Protein AF-0000000072080600 (afdb_homodimer)

Structure (mmCIF, N/CA/C/O backbone):
data_AF-0000000072080600-model_v1
#
loop_
_entity.id
_entity.type
_entity.pdbx_description
1 polymer 'Uncharacterized protein'
#
loop_
_atom_site.group_PDB
_atom_site.id
_atom_site.type_symbol
_atom_site.label_atom_id
_atom_site.label_alt_id
_atom_site.label_comp_id
_atom_site.label_asym_id
_atom_site.label_entity_id
_atom_site.label_seq_id
_atom_site.pdbx_PDB_ins_code
_atom_site.Cartn_x
_atom_site.Cartn_y
_atom_site.Cartn_z
_atom_site.occupancy
_atom_site.B_iso_or_equiv
_atom_site.auth_seq_id
_atom_site.auth_comp_id
_atom_site.auth_asym_id
_atom_site.auth_atom_id
_atom_site.pdbx_PDB_model_num
ATOM 1 N N . MET A 1 1 ? -31.125 -77.312 43.875 1 22.03 1 MET A N 1
ATOM 2 C CA . MET A 1 1 ? -31.906 -76.375 44.656 1 22.03 1 MET A CA 1
ATOM 3 C C . MET A 1 1 ? -32.344 -75.188 43.781 1 22.03 1 MET A C 1
ATOM 5 O O . MET A 1 1 ? -31.531 -74.562 43.156 1 22.03 1 MET A O 1
ATOM 9 N N . ILE A 1 2 ? -33.656 -75.188 43.219 1 24.44 2 ILE A N 1
ATOM 10 C CA . ILE A 1 2 ? -34.531 -74.688 42.125 1 24.44 2 ILE A CA 1
ATOM 11 C C . ILE A 1 2 ? -34.906 -73.25 42.406 1 24.44 2 ILE A C 1
ATOM 13 O O . ILE A 1 2 ? -35.719 -72.938 43.312 1 24.44 2 ILE A O 1
ATOM 17 N N . ALA A 1 3 ? -33.906 -72.25 42.406 1 22.61 3 ALA A N 1
ATOM 18 C CA . ALA A 1 3 ? -34 -70.938 42.938 1 22.61 3 ALA A CA 1
ATOM 19 C C . ALA A 1 3 ? -35.062 -70.125 42.156 1 22.61 3 ALA A C 1
ATOM 21 O O . ALA A 1 3 ? -35.062 -70.125 40.938 1 22.61 3 ALA A O 1
ATOM 22 N N . TYR A 1 4 ? -36.312 -69.875 42.656 1 21.86 4 TYR A N 1
ATOM 23 C CA . TYR A 1 4 ? -37.625 -69.312 42.281 1 21.86 4 TYR A CA 1
ATOM 24 C C . TYR A 1 4 ? -37.531 -67.812 42 1 21.86 4 TYR A C 1
ATOM 26 O O . TYR A 1 4 ? -37.375 -67 42.906 1 21.86 4 TYR A O 1
ATOM 34 N N . ASP A 1 5 ? -36.781 -67.312 40.906 1 24.25 5 ASP A N 1
ATOM 35 C CA . ASP A 1 5 ? -36.438 -65.938 40.594 1 24.25 5 ASP A CA 1
ATOM 36 C C . ASP A 1 5 ? -37.656 -65.125 40.344 1 24.25 5 ASP A C 1
ATOM 38 O O . ASP A 1 5 ? -38.531 -65.438 39.531 1 24.25 5 ASP A O 1
ATOM 42 N N . ASP A 1 6 ? -38.125 -64.25 41.312 1 23.12 6 ASP A N 1
ATOM 43 C CA . ASP A 1 6 ? -39.312 -63.438 41.625 1 23.12 6 ASP A CA 1
ATOM 44 C C . ASP A 1 6 ? -39.5 -62.375 40.562 1 23.12 6 ASP A C 1
ATOM 46 O O . ASP A 1 6 ? -38.625 -61.531 40.312 1 23.12 6 ASP A O 1
ATOM 50 N N . VAL A 1 7 ? -40.375 -62.438 39.438 1 25.16 7 VAL A N 1
ATOM 51 C CA . VAL A 1 7 ? -40.812 -61.844 38.188 1 25.16 7 VAL A CA 1
ATOM 52 C C . VAL A 1 7 ? -41.562 -60.531 38.469 1 25.16 7 VAL A C 1
ATOM 54 O O . VAL A 1 7 ? -42.156 -59.969 37.531 1 25.16 7 VAL A O 1
ATOM 57 N N . SER A 1 8 ? -41.719 -59.969 39.75 1 21.33 8 SER A N 1
ATOM 58 C CA . SER A 1 8 ? -42.969 -59.312 40.031 1 21.33 8 SER A CA 1
ATOM 59 C C . SER A 1 8 ? -43.031 -57.938 39.375 1 21.33 8 SER A C 1
ATOM 61 O O . SER A 1 8 ? -44.125 -57.469 39 1 21.33 8 SER A O 1
ATOM 63 N N . GLY A 1 9 ? -42.094 -56.906 39.344 1 22.3 9 GLY A N 1
ATOM 64 C CA . GLY A 1 9 ? -42.375 -55.562 39.781 1 22.3 9 GLY A CA 1
ATOM 65 C C . GLY A 1 9 ? -42.812 -54.656 38.656 1 22.3 9 GLY A C 1
ATOM 66 O O . GLY A 1 9 ? -42.781 -53.438 38.781 1 22.3 9 GLY A O 1
ATOM 67 N N . HIS A 1 10 ? -43.25 -55 37.344 1 21.41 10 HIS A N 1
ATOM 68 C CA . HIS A 1 10 ? -43.062 -54.156 36.156 1 21.41 10 HIS A CA 1
ATOM 69 C C . HIS A 1 10 ? -44.188 -53.125 36.031 1 21.41 10 HIS A C 1
ATOM 71 O O . HIS A 1 10 ? -44.188 -52.312 35.094 1 21.41 10 HIS A O 1
ATOM 77 N N . ASN A 1 11 ? -45.406 -53.25 36.625 1 20.16 11 ASN A N 1
ATOM 78 C CA . ASN A 1 11 ? -46.594 -52.844 35.875 1 20.16 11 ASN A CA 1
ATOM 79 C C . ASN A 1 11 ? -46.812 -51.312 36 1 20.16 11 ASN A C 1
ATOM 81 O O . ASN A 1 11 ? -47.719 -50.781 35.344 1 20.16 11 ASN A O 1
ATOM 85 N N . LYS A 1 12 ? -46.469 -50.594 37.125 1 21.59 12 LYS A N 1
ATOM 86 C CA . LYS A 1 12 ? -47.312 -49.5 37.562 1 21.59 12 LYS A CA 1
ATOM 87 C C . LYS A 1 12 ? -47.188 -48.281 36.656 1 21.59 12 LYS A C 1
ATOM 89 O O . LYS A 1 12 ? -47.781 -47.219 36.906 1 21.59 12 LYS A O 1
ATOM 94 N N . ALA A 1 13 ? -46.219 -48.031 35.812 1 21.09 13 ALA A N 1
ATOM 95 C CA . ALA A 1 13 ? -45.75 -46.688 35.562 1 21.09 13 ALA A CA 1
ATOM 96 C C . ALA A 1 13 ? -46.656 -45.969 34.562 1 21.09 13 ALA A C 1
ATOM 98 O O . ALA A 1 13 ? -46.312 -44.875 34.062 1 21.09 13 ALA A O 1
ATOM 99 N N . ARG A 1 14 ? -47.844 -46.438 34.094 1 20.92 14 ARG A N 1
ATOM 100 C CA . ARG A 1 14 ? -48.406 -46 32.844 1 20.92 14 ARG A CA 1
ATOM 101 C C . ARG A 1 14 ? -49.125 -44.656 33 1 20.92 14 ARG A C 1
ATOM 103 O O . ARG A 1 14 ? -49.469 -44 32.031 1 20.92 14 ARG A O 1
ATOM 110 N N . GLN A 1 15 ? -49.75 -44.344 34.188 1 20.09 15 GLN A N 1
ATOM 111 C CA . GLN A 1 15 ? -51 -43.625 34.188 1 20.09 15 GLN A CA 1
ATOM 112 C C . GLN A 1 15 ? -50.812 -42.156 33.844 1 20.09 15 GLN A C 1
ATOM 114 O O . GLN A 1 15 ? -51.75 -41.469 33.438 1 20.09 15 GLN A O 1
ATOM 119 N N . CYS A 1 16 ? -49.844 -41.406 34.375 1 21.91 16 CYS A N 1
ATOM 120 C CA . CYS A 1 16 ? -50 -40.031 34.781 1 21.91 16 CYS A CA 1
ATOM 121 C C . CYS A 1 16 ? -49.969 -39.094 33.562 1 21.91 16 CYS A C 1
ATOM 123 O O . CYS A 1 16 ? -49.5 -37.969 33.656 1 21.91 16 CYS A O 1
ATOM 125 N N . LYS A 1 17 ? -50.188 -39.531 32.281 1 23.02 17 LYS A N 1
ATOM 126 C CA . LYS A 1 17 ? -49.812 -38.719 31.141 1 23.02 17 LYS A CA 1
ATOM 127 C C . LYS A 1 17 ? -50.844 -37.625 30.875 1 23.02 17 LYS A C 1
ATOM 129 O O . LYS A 1 17 ? -50.562 -36.688 30.141 1 23.02 17 LYS A O 1
ATOM 134 N N . ILE A 1 18 ? -52.125 -37.719 31.234 1 22.58 18 ILE A N 1
ATOM 135 C CA . ILE A 1 18 ? -53.125 -37.219 30.328 1 22.58 18 ILE A CA 1
ATOM 136 C C . ILE A 1 18 ? -53.344 -35.719 30.578 1 22.58 18 ILE A C 1
ATOM 138 O O . ILE A 1 18 ? -53.625 -34.969 29.641 1 22.58 18 ILE A O 1
ATOM 142 N N . ARG A 1 19 ? -53.438 -35.281 31.859 1 22.22 19 ARG A N 1
ATOM 143 C CA . ARG A 1 19 ? -54.344 -34.156 32.125 1 22.22 19 ARG A CA 1
ATOM 144 C C . ARG A 1 19 ? -53.75 -32.844 31.578 1 22.22 19 ARG A C 1
ATOM 146 O O . ARG A 1 19 ? -54.406 -31.812 31.656 1 22.22 19 ARG A O 1
ATOM 153 N N . GLN A 1 20 ? -52.469 -32.688 31.516 1 22.11 20 GLN A N 1
ATOM 154 C CA . GLN A 1 20 ? -52 -31.328 31.656 1 22.11 20 GLN A CA 1
ATOM 155 C C . GLN A 1 20 ? -52.25 -30.516 30.375 1 22.11 20 GLN A C 1
ATOM 157 O O . GLN A 1 20 ? -51.688 -29.438 30.188 1 22.11 20 GLN A O 1
ATOM 162 N N . ASP A 1 21 ? -53.156 -30.938 29.453 1 22.91 21 ASP A N 1
ATOM 163 C CA . ASP A 1 21 ? -53.188 -30.375 28.109 1 22.91 21 ASP A CA 1
ATOM 164 C C . ASP A 1 21 ? -53.812 -28.984 28.109 1 22.91 21 ASP A C 1
ATOM 166 O O . ASP A 1 21 ? -53.562 -28.156 27.234 1 22.91 21 ASP A O 1
ATOM 170 N N . GLU A 1 22 ? -54.969 -28.812 28.828 1 23.73 22 GLU A N 1
ATOM 171 C CA . GLU A 1 22 ? -56 -27.875 28.344 1 23.73 22 GLU A CA 1
ATOM 172 C C . GLU A 1 22 ? -55.562 -26.438 28.547 1 23.73 22 GLU A C 1
ATOM 174 O O . GLU A 1 22 ? -56.031 -25.531 27.875 1 23.73 22 GLU A O 1
ATOM 179 N N . ALA A 1 23 ? -55.156 -26.188 29.797 1 24.53 23 ALA A N 1
ATOM 180 C CA . ALA A 1 23 ? -55.188 -24.781 30.234 1 24.53 23 ALA A CA 1
ATOM 181 C C . ALA A 1 23 ? -54.312 -23.922 29.328 1 24.53 23 ALA A C 1
ATOM 183 O O . ALA A 1 23 ? -54.094 -22.75 29.641 1 24.53 23 ALA A O 1
ATOM 184 N N . LYS A 1 24 ? -53.688 -24.516 28.359 1 24.75 24 LYS A N 1
ATOM 185 C CA . LYS A 1 24 ? -52.656 -23.703 27.719 1 24.75 24 LYS A CA 1
ATOM 186 C C . LYS A 1 24 ? -53.25 -22.641 26.828 1 24.75 24 LYS A C 1
ATOM 188 O O . LYS A 1 24 ? -52.531 -21.891 26.156 1 24.75 24 LYS A O 1
ATOM 193 N N . GLN A 1 25 ? -54.594 -22.734 26.641 1 23.45 25 GLN A N 1
ATOM 194 C CA . GLN A 1 25 ? -55.062 -22.016 25.469 1 23.45 25 GLN A CA 1
ATOM 195 C C . GLN A 1 25 ? -55.094 -20.516 25.734 1 23.45 25 GLN A C 1
ATOM 197 O O . GLN A 1 25 ? -54.969 -19.703 24.797 1 23.45 25 GLN A O 1
ATOM 202 N N . SER A 1 26 ? -55.688 -20.203 26.891 1 23.47 26 SER A N 1
ATOM 203 C CA . SER A 1 26 ? -56.312 -18.891 26.969 1 23.47 26 SER A CA 1
ATOM 204 C C . SER A 1 26 ? -55.281 -17.766 26.812 1 23.47 26 SER A C 1
ATOM 206 O O . SER A 1 26 ? -55.594 -16.688 26.312 1 23.47 26 SER A O 1
ATOM 208 N N . ARG A 1 27 ? -54.281 -17.859 27.688 1 24.94 27 ARG A N 1
ATOM 209 C CA . ARG A 1 27 ? -53.625 -16.594 27.984 1 24.94 27 ARG A CA 1
ATOM 210 C C . ARG A 1 27 ? -52.906 -16.031 26.766 1 24.94 27 ARG A C 1
ATOM 212 O O . ARG A 1 27 ? -52.156 -15.062 26.859 1 24.94 27 ARG A O 1
ATOM 219 N N . GLN A 1 28 ? -53.062 -16.688 25.625 1 23.16 28 GLN A N 1
ATOM 220 C CA . GLN A 1 28 ? -52.156 -16.266 24.547 1 23.16 28 GLN A CA 1
ATOM 221 C C . GLN A 1 28 ? -52.531 -14.875 24.047 1 23.16 28 GLN A C 1
ATOM 223 O O . GLN A 1 28 ? -51.812 -14.305 23.203 1 23.16 28 GLN A O 1
ATOM 228 N N . SER A 1 29 ? -53.812 -14.516 24.266 1 25.12 29 SER A N 1
ATOM 229 C CA . SER A 1 29 ? -54.281 -13.477 23.359 1 25.12 29 SER A CA 1
ATOM 230 C C . SER A 1 29 ? -53.594 -12.148 23.641 1 25.12 29 SER A C 1
ATOM 232 O O . SER A 1 29 ? -53.469 -11.312 22.734 1 25.12 29 SER A O 1
ATOM 234 N N . GLU A 1 30 ? -53.562 -11.836 24.922 1 23.14 30 GLU A N 1
ATOM 235 C CA . GLU A 1 30 ? -53.406 -10.406 25.172 1 23.14 30 GLU A CA 1
ATOM 236 C C . GLU A 1 30 ? -52.094 -9.867 24.672 1 23.14 30 GLU A C 1
ATOM 238 O O . GLU A 1 30 ? -51.938 -8.656 24.5 1 23.14 30 GLU A O 1
ATOM 243 N N . ALA A 1 31 ? -51.094 -10.672 24.797 1 23.42 31 ALA A N 1
ATOM 244 C CA . ALA A 1 31 ? -49.812 -9.969 24.891 1 23.42 31 ALA A CA 1
ATOM 245 C C . ALA A 1 31 ? -49.406 -9.414 23.531 1 23.42 31 ALA A C 1
ATOM 247 O O . ALA A 1 31 ? -48.25 -9.039 23.328 1 23.42 31 ALA A O 1
ATOM 248 N N . ARG A 1 32 ? -50.219 -9.508 22.531 1 24.11 32 ARG A N 1
ATOM 249 C CA . ARG A 1 32 ? -49.625 -9.125 21.266 1 24.11 32 ARG A CA 1
ATOM 250 C C . ARG A 1 32 ? -49.312 -7.637 21.234 1 24.11 32 ARG A C 1
ATOM 252 O O . ARG A 1 32 ? -49.188 -7.043 20.156 1 24.11 32 ARG A O 1
ATOM 259 N N . GLN A 1 33 ? -49.562 -6.973 22.328 1 23.81 33 GLN A N 1
ATOM 260 C CA . GLN A 1 33 ? -49.531 -5.551 22 1 23.81 33 GLN A CA 1
ATOM 261 C C . GLN A 1 33 ? -48.281 -5.211 21.156 1 23.81 33 GLN A C 1
ATOM 263 O O . GLN A 1 33 ? -47.312 -5.973 21.141 1 23.81 33 GLN A O 1
ATOM 268 N N . ASP A 1 34 ? -48.156 -3.789 20.797 1 23.27 34 ASP A N 1
ATOM 269 C CA . ASP A 1 34 ? -47.562 -2.934 19.766 1 23.27 34 ASP A CA 1
ATOM 270 C C . ASP A 1 34 ? -46.031 -2.9 19.906 1 23.27 34 ASP A C 1
ATOM 272 O O . ASP A 1 34 ? -45.5 -2.176 20.75 1 23.27 34 ASP A O 1
ATOM 276 N N . LYS A 1 35 ? -45.312 -3.951 19.984 1 23.33 35 LYS A N 1
ATOM 277 C CA . LYS A 1 35 ? -43.875 -3.732 19.969 1 23.33 35 LYS A CA 1
ATOM 278 C C . LYS A 1 35 ? -43.469 -2.898 18.766 1 23.33 35 LYS A C 1
ATOM 280 O O . LYS A 1 35 ? -43.344 -3.418 17.656 1 23.33 35 LYS A O 1
ATOM 285 N N . ALA A 1 36 ? -44.062 -1.729 18.531 1 26.27 36 ALA A N 1
ATOM 286 C CA . ALA A 1 36 ? -43.375 -0.795 17.625 1 26.27 36 ALA A CA 1
ATOM 287 C C . ALA A 1 36 ? -41.875 -0.78 17.875 1 26.27 36 ALA A C 1
ATOM 289 O O . ALA A 1 36 ? -41.406 -0.3 18.906 1 26.27 36 ALA A O 1
ATOM 290 N N . GLY A 1 37 ? -41.312 -1.839 17.656 1 23.7 37 GLY A N 1
ATOM 291 C CA . GLY A 1 37 ? -39.844 -1.927 17.688 1 23.7 37 GLY A CA 1
ATOM 292 C C . GLY A 1 37 ? -39.188 -0.738 17.031 1 23.7 37 GLY A C 1
ATOM 293 O O . GLY A 1 37 ? -39.406 -0.452 15.859 1 23.7 37 GLY A O 1
ATOM 294 N N . GLN A 1 38 ? -39.094 0.417 17.734 1 27.81 38 GLN A N 1
ATOM 295 C CA . GLN A 1 38 ? -38.125 1.401 17.297 1 27.81 38 GLN A CA 1
ATOM 296 C C . GLN A 1 38 ? -36.875 0.723 16.75 1 27.81 38 GLN A C 1
ATOM 298 O O . GLN A 1 38 ? -36.125 0.06 17.484 1 27.81 38 GLN A O 1
ATOM 303 N N . SER A 1 39 ? -37.062 0.203 15.555 1 27.3 39 SER A N 1
ATOM 304 C CA . SER A 1 39 ? -35.844 -0.164 14.828 1 27.3 39 SER A CA 1
ATOM 305 C C . SER A 1 39 ? -34.719 0.822 15.109 1 27.3 39 SER A C 1
ATOM 307 O O . SER A 1 39 ? -34.781 1.985 14.711 1 27.3 39 SER A O 1
ATOM 309 N N . LYS A 1 40 ? -34.312 0.87 16.344 1 28.34 40 LYS A N 1
ATOM 310 C CA . LYS A 1 40 ? -32.969 1.471 16.438 1 28.34 40 LYS A CA 1
ATOM 311 C C . LYS A 1 40 ? -32.094 1.064 15.258 1 28.34 40 LYS A C 1
ATOM 313 O O . LYS A 1 40 ? -31.766 -0.111 15.109 1 28.34 40 LYS A O 1
ATOM 318 N N . ASP A 1 41 ? -32.406 1.57 14.148 1 28.52 41 ASP A N 1
ATOM 319 C CA . ASP A 1 41 ? -31.297 1.571 13.203 1 28.52 41 ASP A CA 1
ATOM 320 C C . ASP A 1 41 ? -29.953 1.627 13.938 1 28.52 41 ASP A C 1
ATOM 322 O O . ASP A 1 41 ? -29.516 2.699 14.367 1 28.52 41 ASP A O 1
ATOM 326 N N . THR A 1 42 ? -29.875 0.733 14.898 1 29.59 42 THR A N 1
ATOM 327 C CA . THR A 1 42 ? -28.469 0.586 15.281 1 29.59 42 THR A CA 1
ATOM 328 C C . THR A 1 42 ? -27.562 0.674 14.055 1 29.59 42 THR A C 1
ATOM 330 O O . THR A 1 42 ? -27.531 -0.25 13.234 1 29.59 42 THR A O 1
ATOM 333 N N . GLN A 1 43 ? -27.594 1.693 13.391 1 31.22 43 GLN A N 1
ATOM 334 C CA . GLN A 1 43 ? -26.406 1.833 12.547 1 31.22 43 GLN A CA 1
ATOM 335 C C . GLN A 1 43 ? -25.219 1.079 13.141 1 31.22 43 GLN A C 1
ATOM 337 O O . GLN A 1 43 ? -24.797 1.367 14.258 1 31.22 43 GLN A O 1
ATOM 342 N N . GLU A 1 44 ? -25.297 -0.242 13.125 1 32.66 44 GLU A N 1
ATOM 343 C CA . GLU A 1 44 ? -24.062 -0.964 13.43 1 32.66 44 GLU A CA 1
ATOM 344 C C . GLU A 1 44 ? -22.844 -0.043 13.352 1 32.66 44 GLU A C 1
ATOM 346 O O . GLU A 1 44 ? -22.641 0.633 12.336 1 32.66 44 GLU A O 1
ATOM 351 N N . LEU A 1 45 ? -22.562 0.583 14.367 1 35.22 45 LEU A N 1
ATOM 352 C CA . LEU A 1 45 ? -21.25 1.227 14.469 1 35.22 45 LEU A CA 1
ATOM 353 C C . LEU A 1 45 ? -20.234 0.531 13.57 1 35.22 45 LEU A C 1
ATOM 355 O O . LEU A 1 45 ? -19.984 -0.667 13.719 1 35.22 45 LEU A O 1
ATOM 359 N N . SER A 1 46 ? -20.281 0.648 12.352 1 37.84 46 SER A N 1
ATOM 360 C CA . SER A 1 46 ? -19.203 0.146 11.508 1 37.84 46 SER A CA 1
ATOM 361 C C . SER A 1 46 ? -17.922 -0.027 12.305 1 37.84 46 SER A C 1
ATOM 363 O O . SER A 1 46 ? -17.484 0.888 13.016 1 37.84 46 SER A O 1
ATOM 365 N N . ASN A 1 47 ? -17.688 -1.11 13 1 41.53 47 ASN A N 1
ATOM 366 C CA . ASN A 1 47 ? -16.484 -1.556 13.68 1 41.53 47 ASN A CA 1
ATOM 367 C C . ASN A 1 47 ? -15.227 -0.982 13.023 1 41.53 47 ASN A C 1
ATOM 369 O O . ASN A 1 47 ? -14.648 -1.602 12.125 1 41.53 47 ASN A O 1
ATOM 373 N N . VAL A 1 48 ? -15.242 0.256 12.875 1 46.88 48 VAL A N 1
ATOM 374 C CA . VAL A 1 48 ? -14.039 0.935 12.383 1 46.88 48 VAL A CA 1
ATOM 375 C C . VAL A 1 48 ? -12.898 0.754 13.383 1 46.88 48 VAL A C 1
ATOM 377 O O . VAL A 1 48 ? -12.43 1.725 13.984 1 46.88 48 VAL A O 1
ATOM 380 N N . ALA A 1 49 ? -12.961 -0.394 14.18 1 48.59 49 ALA A N 1
ATOM 381 C CA . ALA A 1 49 ? -11.922 -0.589 15.188 1 48.59 49 ALA A CA 1
ATOM 382 C C . ALA A 1 49 ? -10.531 -0.454 14.57 1 48.59 49 ALA A C 1
ATOM 384 O O . ALA A 1 49 ? -10.328 -0.808 13.406 1 48.59 49 ALA A O 1
ATOM 385 N N . VAL A 1 50 ? -9.75 0.333 15.289 1 54.44 50 VAL A N 1
ATOM 386 C CA . VAL A 1 50 ? -8.32 0.385 14.992 1 54.44 50 VAL A CA 1
ATOM 387 C C . VAL A 1 50 ? -7.758 -1.031 14.906 1 54.44 50 VAL A C 1
ATOM 389 O O . VAL A 1 50 ? -7.977 -1.849 15.805 1 54.44 50 VAL A O 1
ATOM 392 N N . PRO A 1 51 ? -7.352 -1.432 13.75 1 54.47 51 PRO A N 1
ATOM 393 C CA . PRO A 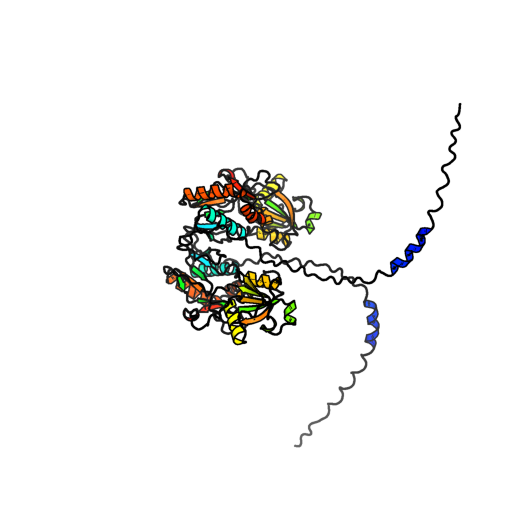1 51 ? -6.789 -2.783 13.672 1 54.47 51 PRO A CA 1
ATOM 394 C C . PRO A 1 51 ? -5.793 -3.072 14.797 1 54.47 51 PRO A C 1
ATOM 396 O O . PRO A 1 51 ? -5.086 -2.168 15.242 1 54.47 51 PRO A O 1
ATOM 399 N N . ARG A 1 52 ? -5.984 -4.148 15.547 1 52.72 52 ARG A N 1
ATOM 400 C CA . ARG A 1 52 ? -5.066 -4.605 16.578 1 52.72 52 ARG A CA 1
ATOM 401 C C . ARG A 1 52 ? -3.633 -4.652 16.062 1 52.72 52 ARG A C 1
ATOM 403 O O . ARG A 1 52 ? -3.371 -5.215 15 1 52.72 52 ARG A O 1
ATOM 410 N N . LYS A 1 53 ? -2.793 -3.818 16.578 1 64.06 53 LYS A N 1
ATOM 411 C CA . LYS A 1 53 ? -1.387 -3.875 16.188 1 64.06 53 LYS A CA 1
ATOM 412 C C . LYS A 1 53 ? -0.619 -4.883 17.047 1 64.06 53 LYS A C 1
ATOM 414 O O . LYS A 1 53 ? -0.748 -4.891 18.266 1 64.06 53 LYS A O 1
ATOM 419 N N . TYR A 1 54 ? -0.124 -5.934 16.375 1 72.25 54 TYR A N 1
ATOM 420 C CA . TYR A 1 54 ? 0.788 -6.844 17.062 1 72.25 54 TYR A CA 1
ATOM 421 C C . TYR A 1 54 ? 2.139 -6.18 17.297 1 72.25 54 TYR A C 1
ATOM 423 O O . TYR A 1 54 ? 2.625 -5.422 16.469 1 72.25 54 TYR A O 1
ATOM 431 N N . PRO A 1 55 ? 2.613 -6.398 18.406 1 76 55 PRO A N 1
ATOM 432 C CA . PRO A 1 55 ? 3.969 -5.887 18.625 1 76 55 PRO A CA 1
ATOM 433 C C . PRO A 1 55 ? 4.973 -6.434 17.609 1 76 55 PRO A C 1
ATOM 435 O O . PRO A 1 55 ? 4.84 -7.574 17.156 1 76 55 PRO A O 1
ATOM 438 N N . PRO A 1 56 ? 5.883 -5.648 17.297 1 81.62 56 PRO A N 1
ATOM 439 C CA . PRO A 1 56 ? 6.895 -6.125 16.344 1 81.62 56 PRO A CA 1
ATOM 440 C C . PRO A 1 56 ? 7.695 -7.309 16.875 1 81.62 56 PRO A C 1
ATOM 442 O O . PRO A 1 56 ? 7.996 -7.363 18.078 1 81.62 56 PRO A O 1
ATOM 445 N N . LEU A 1 57 ? 7.957 -8.188 16.062 1 82.38 57 LEU A N 1
ATOM 446 C CA . LEU A 1 57 ? 8.727 -9.375 16.422 1 82.38 57 LEU A CA 1
ATOM 447 C C . LEU A 1 57 ? 10.203 -9.188 16.078 1 82.38 57 LEU A C 1
ATOM 449 O O . LEU A 1 57 ? 11.055 -9.93 16.562 1 82.38 57 LEU A O 1
ATOM 453 N N . SER A 1 58 ? 10.43 -8.133 15.25 1 83.38 58 SER A N 1
ATOM 454 C CA . SER A 1 58 ? 11.789 -7.949 14.766 1 83.38 58 SER A CA 1
ATOM 455 C C . SER A 1 58 ? 12.422 -6.688 15.344 1 83.38 58 SER A C 1
ATOM 457 O O . SER A 1 58 ? 11.727 -5.691 15.562 1 83.38 58 SER A O 1
ATOM 459 N N . THR A 1 59 ? 13.703 -6.801 15.695 1 84.81 59 THR A N 1
ATOM 460 C CA . THR A 1 59 ? 14.516 -5.652 16.078 1 84.81 59 THR A CA 1
ATOM 461 C C . THR A 1 59 ? 15.828 -5.633 15.312 1 84.81 59 THR A C 1
ATOM 463 O O . THR A 1 59 ? 16.891 -5.879 15.875 1 84.81 59 THR A O 1
ATOM 466 N N . PRO A 1 60 ? 15.719 -5.359 14.078 1 88.19 60 PRO A N 1
ATOM 467 C CA . PRO A 1 60 ? 16.922 -5.43 13.25 1 88.19 60 PRO A CA 1
ATOM 468 C C . PRO A 1 60 ? 17.906 -4.285 13.516 1 88.19 60 PRO A C 1
ATOM 470 O O . PRO A 1 60 ? 17.531 -3.301 14.164 1 88.19 60 PRO A O 1
ATOM 473 N N . VAL A 1 61 ? 19.094 -4.504 13.07 1 86.38 61 VAL A N 1
ATOM 474 C CA . VAL A 1 61 ? 20.094 -3.449 13.125 1 86.38 61 VAL A CA 1
ATOM 475 C C . VAL A 1 61 ? 19.812 -2.414 12.039 1 86.38 61 VAL A C 1
ATOM 477 O O . VAL A 1 61 ? 19.969 -2.695 10.844 1 86.38 61 VAL A O 1
ATOM 480 N N . LEU A 1 62 ? 19.547 -1.27 12.414 1 87.81 62 LEU A N 1
ATOM 481 C CA . LEU A 1 62 ? 18.984 -0.293 11.484 1 87.81 62 LEU A CA 1
ATOM 482 C C . LEU A 1 62 ? 20.094 0.529 10.828 1 87.81 62 LEU A C 1
ATOM 484 O O . LEU A 1 62 ? 19.844 1.236 9.852 1 87.81 62 LEU A O 1
ATOM 488 N N . ASN A 1 63 ? 21.328 0.394 11.18 1 85.56 63 ASN A N 1
ATOM 489 C CA . ASN A 1 63 ? 22.391 1.255 10.688 1 85.56 63 ASN A CA 1
ATOM 490 C C . ASN A 1 63 ? 23.094 0.635 9.484 1 85.56 63 ASN A C 1
ATOM 492 O O . ASN A 1 63 ? 24.281 0.893 9.25 1 85.56 63 ASN A O 1
ATOM 496 N N . GLU A 1 64 ? 22.469 -0.214 8.789 1 91.44 64 GLU A N 1
ATOM 497 C CA . GLU A 1 64 ? 23.047 -0.825 7.594 1 91.44 64 GLU A CA 1
ATOM 498 C C . GLU A 1 64 ? 22.062 -0.759 6.422 1 91.44 64 GLU A C 1
ATOM 500 O O . GLU A 1 64 ? 20.906 -0.391 6.598 1 91.44 64 GLU A O 1
ATOM 505 N N . ARG A 1 65 ? 22.625 -1.045 5.254 1 94.25 65 ARG A N 1
ATOM 506 C CA . ARG A 1 65 ? 21.75 -1.107 4.09 1 94.25 65 ARG A CA 1
ATOM 507 C C . ARG A 1 65 ? 20.688 -2.182 4.266 1 94.25 65 ARG A C 1
ATOM 509 O O . ARG A 1 65 ? 21 -3.344 4.527 1 94.25 65 ARG A O 1
ATOM 516 N N . PRO A 1 66 ? 19.516 -1.829 4.125 1 97.31 66 PRO A N 1
ATOM 517 C CA . PRO A 1 66 ? 18.469 -2.832 4.27 1 97.31 66 PRO A CA 1
ATOM 518 C C . PRO A 1 66 ? 18.359 -3.768 3.066 1 97.31 66 PRO A C 1
ATOM 520 O O . PRO A 1 66 ? 18.812 -3.418 1.972 1 97.31 66 PRO A O 1
ATOM 523 N N . LEU A 1 67 ? 17.859 -4.938 3.342 1 97.75 67 LEU A N 1
ATOM 524 C CA . LEU A 1 67 ? 17.422 -5.789 2.238 1 97.75 67 LEU A CA 1
ATOM 525 C C . LEU A 1 67 ? 16.188 -5.207 1.559 1 97.75 67 LEU A C 1
ATOM 527 O O . LEU A 1 67 ? 15.289 -4.707 2.229 1 97.75 67 LEU A O 1
ATOM 531 N N . VAL A 1 68 ? 16.234 -5.242 0.253 1 98.12 68 VAL A N 1
ATOM 532 C CA . VAL A 1 68 ? 15.102 -4.711 -0.499 1 98.12 68 VAL A CA 1
ATOM 533 C C . VAL A 1 68 ? 14.25 -5.859 -1.033 1 98.12 68 VAL A C 1
ATOM 535 O O . VAL A 1 68 ? 14.719 -6.656 -1.85 1 98.12 68 VAL A O 1
ATOM 538 N N . LEU A 1 69 ? 13.047 -5.902 -0.541 1 98.44 69 LEU A N 1
ATOM 539 C CA . LEU A 1 69 ? 12.07 -6.887 -0.992 1 98.44 69 LEU A CA 1
ATOM 540 C C . LEU A 1 69 ? 11.062 -6.25 -1.94 1 98.44 69 LEU A C 1
ATOM 542 O O . LEU A 1 69 ? 10.508 -5.184 -1.647 1 98.44 69 LEU A O 1
ATOM 546 N N . THR A 1 70 ? 10.867 -6.863 -3.082 1 97.75 70 THR A N 1
ATOM 547 C CA . THR A 1 70 ? 9.852 -6.387 -4.012 1 97.75 70 THR A CA 1
ATOM 548 C C . THR A 1 70 ? 8.789 -7.457 -4.242 1 97.75 70 THR A C 1
ATOM 550 O O . THR A 1 70 ? 9.062 -8.648 -4.125 1 97.75 70 THR A O 1
ATOM 553 N N . THR A 1 71 ? 7.594 -6.977 -4.449 1 96.31 71 THR A N 1
ATOM 554 C CA . THR A 1 71 ? 6.531 -7.902 -4.824 1 96.31 71 THR A CA 1
ATOM 555 C C . THR A 1 71 ? 5.777 -7.395 -6.051 1 96.31 71 THR A C 1
ATOM 557 O O . THR A 1 71 ? 5.547 -6.191 -6.188 1 96.31 71 THR A O 1
ATOM 560 N N . HIS A 1 72 ? 5.434 -8.25 -6.887 1 94.88 72 HIS A N 1
ATOM 561 C CA . HIS A 1 72 ? 4.625 -7.957 -8.062 1 94.88 72 HIS A CA 1
ATOM 562 C C . HIS A 1 72 ? 3.26 -8.633 -7.977 1 94.88 72 HIS A C 1
ATOM 564 O O . HIS A 1 72 ? 2.66 -8.961 -9 1 94.88 72 HIS A O 1
ATOM 570 N N . LEU A 1 73 ? 2.854 -8.828 -6.691 1 95.75 73 LEU A N 1
ATOM 571 C CA . LEU A 1 73 ? 1.57 -9.477 -6.461 1 95.75 73 LEU A CA 1
ATOM 572 C C . LEU A 1 73 ? 0.534 -8.477 -5.965 1 95.75 73 LEU A C 1
ATOM 574 O O . LEU A 1 73 ? -0.645 -8.812 -5.824 1 95.75 73 LEU A O 1
ATOM 578 N N . VAL A 1 74 ? 0.996 -7.273 -5.723 1 94.62 74 VAL A N 1
ATOM 579 C CA . VAL A 1 74 ? 0.082 -6.203 -5.332 1 94.62 74 VAL A CA 1
ATOM 580 C C . VAL A 1 74 ? -0.503 -5.543 -6.578 1 94.62 74 VAL A C 1
ATOM 582 O O . VAL A 1 74 ? 0.128 -5.531 -7.637 1 94.62 74 VAL A O 1
ATOM 585 N N . PRO A 1 75 ? -1.715 -5.129 -6.535 1 91.56 75 PRO A N 1
ATOM 586 C CA . PRO A 1 75 ? -2.576 -5.027 -5.355 1 91.56 75 PRO A CA 1
ATOM 587 C C . PRO A 1 75 ? -3.459 -6.258 -5.16 1 91.56 75 PRO A C 1
ATOM 589 O O . PRO A 1 75 ? -4.309 -6.277 -4.266 1 91.56 75 PRO A O 1
ATOM 592 N N . SER A 1 76 ? -3.328 -7.25 -6 1 93.62 76 SER A N 1
ATOM 593 C CA . SER A 1 76 ? -4.18 -8.43 -5.883 1 93.62 76 SER A CA 1
ATOM 594 C C . SER A 1 76 ? -4.082 -9.047 -4.492 1 93.62 76 SER A C 1
ATOM 596 O O . SER A 1 76 ? -5.102 -9.406 -3.893 1 93.62 76 SER A O 1
ATOM 598 N N . LEU A 1 77 ? -2.859 -9.258 -4.102 1 96.31 77 LEU A N 1
ATOM 599 C CA . LEU A 1 77 ? -2.646 -9.531 -2.686 1 96.31 77 LEU A CA 1
ATOM 600 C C . LEU A 1 77 ? -2.359 -8.25 -1.917 1 96.31 77 LEU A C 1
ATOM 602 O O . LEU A 1 77 ? -1.638 -7.375 -2.406 1 96.31 77 LEU A O 1
ATOM 606 N N . PRO A 1 78 ? -2.939 -8.148 -0.762 1 94.5 78 PRO A N 1
ATOM 607 C CA . PRO A 1 78 ? -2.773 -6.895 -0.031 1 94.5 78 PRO A CA 1
ATOM 608 C C . PRO A 1 78 ? -1.34 -6.672 0.443 1 94.5 78 PRO A C 1
ATOM 610 O O . PRO A 1 78 ? -0.657 -7.625 0.825 1 94.5 78 PRO A O 1
ATOM 613 N N . ILE A 1 79 ? -0.949 -5.445 0.507 1 94.31 79 ILE A N 1
ATOM 614 C CA . ILE A 1 79 ? 0.409 -5.078 0.892 1 94.31 79 ILE A CA 1
ATOM 615 C C . ILE A 1 79 ? 0.682 -5.539 2.322 1 94.31 79 ILE A C 1
ATOM 617 O O . ILE A 1 79 ? 1.823 -5.848 2.674 1 94.31 79 ILE A O 1
ATOM 621 N N . ASN A 1 80 ? -0.369 -5.617 3.146 1 93.25 80 ASN A N 1
ATOM 622 C CA . ASN A 1 80 ? -0.241 -6.012 4.547 1 93.25 80 ASN A CA 1
ATOM 623 C C . ASN A 1 80 ? 0.331 -7.418 4.684 1 93.25 80 ASN A C 1
ATOM 625 O O . ASN A 1 80 ? 1.043 -7.711 5.645 1 93.25 80 ASN A O 1
ATOM 629 N N . LEU A 1 81 ? -0.004 -8.25 3.777 1 96.75 81 LEU A N 1
ATOM 630 C CA . LEU A 1 81 ? 0.59 -9.586 3.766 1 96.75 81 LEU A CA 1
ATOM 631 C C . LEU A 1 81 ? 2.111 -9.5 3.689 1 96.75 81 LEU A C 1
ATOM 633 O O . LEU A 1 81 ? 2.812 -10.203 4.426 1 96.75 81 LEU A O 1
ATOM 637 N N . PHE A 1 82 ? 2.557 -8.648 2.904 1 97.81 82 PHE A N 1
ATOM 638 C CA . PH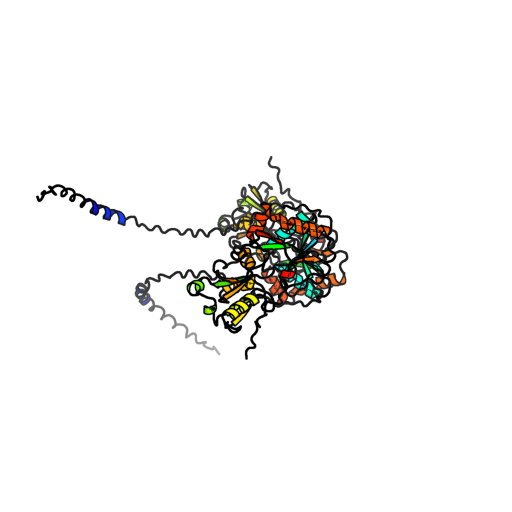E A 1 82 ? 3.99 -8.57 2.65 1 97.81 82 PHE A CA 1
ATOM 639 C C . PHE A 1 82 ? 4.699 -7.801 3.758 1 97.81 82 PHE A C 1
ATOM 641 O O . PHE A 1 82 ? 5.902 -7.961 3.959 1 97.81 82 PHE A O 1
ATOM 648 N N . GLU A 1 83 ? 3.924 -7.008 4.449 1 95.44 83 GLU A N 1
ATOM 649 C CA . GLU A 1 83 ? 4.477 -6.414 5.664 1 95.44 83 GLU A CA 1
ATOM 650 C C . GLU A 1 83 ? 4.836 -7.488 6.684 1 95.44 83 GLU A C 1
ATOM 652 O O . GLU A 1 83 ? 5.891 -7.418 7.324 1 95.44 83 GLU A O 1
ATOM 657 N N . VAL A 1 84 ? 3.967 -8.406 6.816 1 96.19 84 VAL A N 1
ATOM 658 C CA . VAL A 1 84 ? 4.223 -9.516 7.734 1 96.19 84 VAL A CA 1
ATOM 659 C C . VAL A 1 84 ? 5.422 -10.32 7.242 1 96.19 84 VAL A C 1
ATOM 661 O O . VAL A 1 84 ? 6.293 -10.695 8.031 1 96.19 84 VAL A O 1
ATOM 664 N N . PHE A 1 85 ? 5.434 -10.516 5.984 1 97.81 85 PHE A N 1
ATOM 665 C CA . PHE A 1 85 ? 6.523 -11.281 5.383 1 97.81 85 PHE A CA 1
ATOM 666 C C . PHE A 1 85 ? 7.855 -10.57 5.598 1 97.81 85 PHE A C 1
ATOM 668 O O . PHE A 1 85 ? 8.867 -11.219 5.891 1 97.81 85 PHE A O 1
ATOM 675 N N . VAL A 1 86 ? 7.871 -9.305 5.461 1 97.62 86 VAL A N 1
ATOM 676 C CA . VAL A 1 86 ? 9.055 -8.492 5.707 1 97.62 86 VAL A CA 1
ATOM 677 C C . VAL A 1 86 ? 9.555 -8.719 7.133 1 97.62 86 VAL A C 1
ATOM 679 O O . VAL A 1 86 ? 10.75 -8.914 7.352 1 97.62 86 VAL A O 1
ATOM 682 N N . GLU A 1 87 ? 8.656 -8.68 8.047 1 96.5 87 GLU A N 1
ATOM 683 C CA . GLU A 1 87 ? 9.039 -8.898 9.445 1 96.5 87 GLU A CA 1
ATOM 684 C C . GLU A 1 87 ? 9.664 -10.273 9.633 1 96.5 87 GLU A C 1
ATOM 686 O O . GLU A 1 87 ? 10.648 -10.422 10.359 1 96.5 87 GLU A O 1
ATOM 691 N N . ALA A 1 88 ? 9.117 -11.25 9 1 97.56 88 ALA A N 1
ATOM 692 C CA . ALA A 1 88 ? 9.664 -12.602 9.086 1 97.56 88 ALA A CA 1
ATOM 693 C C . ALA A 1 88 ? 11.094 -12.656 8.562 1 97.56 88 ALA A C 1
ATOM 695 O O . ALA A 1 88 ? 11.961 -13.289 9.156 1 97.56 88 ALA A O 1
ATOM 696 N N . ILE A 1 89 ? 11.328 -11.977 7.457 1 98.19 89 ILE A N 1
ATOM 697 C CA . ILE A 1 89 ? 12.664 -11.953 6.867 1 98.19 89 ILE A CA 1
ATOM 698 C C . ILE A 1 89 ? 13.633 -11.227 7.797 1 98.19 89 ILE A C 1
ATOM 700 O O . ILE A 1 89 ? 14.789 -11.617 7.93 1 98.19 89 ILE A O 1
ATOM 704 N N . GLU A 1 90 ? 13.117 -10.164 8.406 1 97.38 90 GLU A N 1
ATOM 705 C CA . GLU A 1 90 ? 13.961 -9.43 9.344 1 97.38 90 GLU A CA 1
ATOM 706 C C . GLU A 1 90 ? 14.383 -10.312 10.516 1 97.38 90 GLU A C 1
ATOM 708 O O . GLU A 1 90 ? 15.531 -10.266 10.961 1 97.38 90 GLU A O 1
ATOM 713 N N . VAL A 1 91 ? 13.445 -11.078 11.023 1 96.38 91 VAL A N 1
ATOM 714 C CA . VAL A 1 91 ? 13.758 -11.977 12.125 1 96.38 91 VAL A CA 1
ATOM 715 C C . VAL A 1 91 ? 14.758 -13.031 11.656 1 96.38 91 VAL A C 1
ATOM 717 O O . VAL A 1 91 ? 15.742 -13.32 12.344 1 96.38 91 VAL A O 1
ATOM 720 N N . ALA A 1 92 ? 14.562 -13.516 10.492 1 96.88 92 ALA A N 1
ATOM 721 C CA . ALA A 1 92 ? 15.398 -14.594 9.961 1 96.88 92 ALA A CA 1
ATOM 722 C C . ALA A 1 92 ? 16.828 -14.109 9.711 1 96.88 92 ALA A C 1
ATOM 724 O O . ALA A 1 92 ? 17.781 -14.852 9.914 1 96.88 92 ALA A O 1
ATOM 725 N N . THR A 1 93 ? 17 -12.852 9.312 1 96.94 93 THR A N 1
ATOM 726 C CA . THR A 1 93 ? 18.297 -12.375 8.844 1 96.94 93 THR A CA 1
ATOM 727 C C . THR A 1 93 ? 18.922 -11.414 9.852 1 96.94 93 THR A C 1
ATOM 729 O O . THR A 1 93 ? 20.109 -11.109 9.773 1 96.94 93 THR A O 1
ATOM 732 N N . GLU A 1 94 ? 18.078 -10.82 10.68 1 94.88 94 GLU A N 1
ATOM 733 C CA . GLU A 1 94 ? 18.469 -9.797 11.641 1 94.88 94 GLU A CA 1
ATOM 734 C C . GLU A 1 94 ? 18.891 -8.508 10.93 1 94.88 94 GLU A C 1
ATOM 736 O O . GLU A 1 94 ? 19.594 -7.672 11.508 1 94.88 94 GLU A O 1
ATOM 741 N N . LYS A 1 95 ? 18.531 -8.422 9.703 1 96.12 95 LYS A N 1
ATOM 742 C CA . LYS A 1 95 ? 18.766 -7.219 8.914 1 96.12 95 LYS A CA 1
ATOM 743 C C . LYS A 1 95 ? 17.453 -6.457 8.672 1 96.12 95 LYS A C 1
ATOM 745 O O . LYS A 1 95 ? 16.375 -7.059 8.617 1 96.12 95 LYS A O 1
ATOM 750 N N . PRO A 1 96 ? 17.562 -5.145 8.539 1 96.44 96 PRO A N 1
ATOM 751 C CA . PRO A 1 96 ? 16.344 -4.422 8.156 1 96.44 96 PRO A CA 1
ATOM 752 C C . PRO A 1 96 ? 15.891 -4.746 6.738 1 96.44 96 PRO A C 1
ATOM 754 O O . PRO A 1 96 ? 16.719 -5.004 5.863 1 96.44 96 PRO A O 1
ATOM 757 N N . VAL A 1 97 ? 14.648 -4.754 6.562 1 97.31 97 VAL A N 1
ATOM 758 C CA . VAL A 1 97 ? 14.055 -5.043 5.258 1 97.31 97 VAL A CA 1
ATOM 759 C C . VAL A 1 97 ? 13.07 -3.941 4.883 1 97.31 97 VAL A C 1
ATOM 761 O O . VAL A 1 97 ? 12.281 -3.49 5.719 1 97.31 97 VAL A O 1
ATOM 764 N N . VAL A 1 98 ? 13.188 -3.475 3.668 1 97 98 VAL A N 1
ATOM 765 C CA . VAL A 1 98 ? 12.234 -2.502 3.15 1 97 98 VAL A CA 1
ATOM 766 C C . VAL A 1 98 ? 11.445 -3.117 1.995 1 97 98 VAL A C 1
ATOM 768 O O . VAL A 1 98 ? 11.922 -4.039 1.331 1 97 98 VAL A O 1
ATOM 771 N N . LEU A 1 99 ? 10.289 -2.609 1.78 1 97.69 99 LEU A N 1
ATOM 772 C CA . LEU A 1 99 ? 9.344 -3.201 0.835 1 97.69 99 LEU A CA 1
ATOM 773 C C . LEU A 1 99 ? 9.109 -2.271 -0.351 1 97.69 99 LEU A C 1
ATOM 775 O O . LEU A 1 99 ? 8.688 -1.126 -0.173 1 97.69 99 LEU A O 1
ATOM 779 N N . LEU A 1 100 ? 9.398 -2.775 -1.542 1 97.12 100 LEU A N 1
ATOM 780 C CA . LEU A 1 100 ? 9.07 -2.064 -2.77 1 97.12 100 LEU A CA 1
ATOM 781 C C . LEU A 1 100 ? 7.633 -2.359 -3.199 1 97.12 100 LEU A C 1
ATOM 783 O O . LEU A 1 100 ? 7.254 -3.523 -3.344 1 97.12 100 LEU A O 1
ATOM 787 N N . TYR A 1 101 ? 6.887 -1.336 -3.32 1 94.38 101 TYR A N 1
ATOM 788 C CA . TYR A 1 101 ? 5.504 -1.412 -3.779 1 94.38 101 TYR A CA 1
ATOM 789 C C . TYR A 1 101 ? 5.422 -1.238 -5.293 1 94.38 101 TYR A C 1
ATOM 791 O O . TYR A 1 101 ? 5.625 -0.137 -5.809 1 94.38 101 TYR A O 1
ATOM 799 N N . GLU A 1 102 ? 5.113 -2.342 -6 1 93.44 102 GLU A N 1
ATOM 800 C CA . GLU A 1 102 ? 5.008 -2.291 -7.453 1 93.44 102 GLU A CA 1
ATOM 801 C C . GLU A 1 102 ? 3.689 -2.896 -7.93 1 93.44 102 GLU A C 1
ATOM 803 O O . GLU A 1 102 ? 3.619 -4.09 -8.227 1 93.44 102 GLU A O 1
ATOM 808 N N . PRO A 1 103 ? 2.703 -2.041 -8.055 1 91.69 103 PRO A N 1
ATOM 809 C CA . PRO A 1 103 ? 1.395 -2.559 -8.461 1 91.69 103 PRO A CA 1
ATOM 810 C C . PRO A 1 103 ? 1.271 -2.715 -9.977 1 91.69 103 PRO A C 1
ATOM 812 O O . PRO A 1 103 ? 0.326 -3.346 -10.461 1 91.69 103 PRO A O 1
ATOM 815 N N . ARG A 1 104 ? 2.203 -2.201 -10.773 1 89.62 104 ARG A N 1
ATOM 816 C CA . ARG A 1 104 ? 2.148 -2.244 -12.234 1 89.62 104 ARG A CA 1
ATOM 817 C C . ARG A 1 104 ? 2.68 -3.57 -12.758 1 89.62 104 ARG A C 1
ATOM 819 O O . ARG A 1 104 ? 3.787 -3.984 -12.414 1 89.62 104 ARG A O 1
ATOM 826 N N . SER A 1 105 ? 1.987 -4.121 -13.578 1 82.88 105 SER A N 1
ATOM 827 C CA . SER A 1 105 ? 2.305 -5.469 -14.031 1 82.88 105 SER A CA 1
ATOM 828 C C . SER A 1 105 ? 3.332 -5.445 -15.164 1 82.88 105 SER A C 1
ATOM 830 O O . SER A 1 105 ? 3.959 -6.461 -15.461 1 82.88 105 SER A O 1
ATOM 832 N N . ASP A 1 106 ? 3.545 -4.352 -15.766 1 84.75 106 ASP A N 1
ATOM 833 C CA . ASP A 1 106 ? 4.395 -4.266 -16.938 1 84.75 106 ASP A CA 1
ATOM 834 C C . ASP A 1 106 ? 5.801 -3.793 -16.578 1 84.75 106 ASP A C 1
ATOM 836 O O . ASP A 1 106 ? 6.621 -3.521 -17.453 1 84.75 106 ASP A O 1
ATOM 840 N N . ARG A 1 107 ? 6.051 -3.771 -15.352 1 92.06 107 ARG A N 1
ATOM 841 C CA . ARG A 1 107 ? 7.355 -3.287 -14.914 1 92.06 107 ARG A CA 1
ATOM 842 C C . ARG A 1 107 ? 8.273 -4.449 -14.555 1 92.06 107 ARG A C 1
ATOM 844 O O . ARG A 1 107 ? 7.836 -5.438 -13.961 1 92.06 107 ARG A O 1
ATOM 851 N N . PRO A 1 108 ? 9.477 -4.297 -14.961 1 93.69 108 PRO A N 1
ATOM 852 C CA . PRO A 1 108 ? 10.438 -5.316 -14.547 1 93.69 108 PRO A CA 1
ATOM 853 C C . PRO A 1 108 ? 10.805 -5.215 -13.07 1 93.69 108 PRO A C 1
ATOM 855 O O . PRO A 1 108 ? 10.445 -4.238 -12.406 1 93.69 108 PRO A O 1
ATOM 858 N N . ILE A 1 109 ? 11.438 -6.262 -12.609 1 95.38 109 ILE A N 1
ATOM 859 C CA . ILE A 1 109 ? 11.984 -6.195 -11.266 1 95.38 109 ILE A CA 1
ATOM 860 C C . ILE A 1 109 ? 13.055 -5.109 -11.195 1 95.38 109 ILE A C 1
ATOM 862 O O . ILE A 1 109 ? 13.883 -4.988 -12.094 1 95.38 109 ILE A O 1
ATOM 866 N N . ALA A 1 110 ? 13.016 -4.348 -10.188 1 93.88 110 ALA A N 1
ATOM 867 C CA . ALA A 1 110 ? 13.898 -3.189 -10.047 1 93.88 110 ALA A CA 1
ATOM 868 C C . ALA A 1 110 ? 15.359 -3.607 -10.102 1 93.88 110 ALA A C 1
ATOM 870 O O . ALA A 1 110 ? 15.906 -4.133 -9.133 1 93.88 110 ALA A O 1
ATOM 871 N N . LYS A 1 111 ? 15.969 -3.283 -11.172 1 91.38 111 LYS A N 1
ATOM 872 C CA . LYS A 1 111 ? 17.344 -3.695 -11.453 1 91.38 111 LYS A CA 1
ATOM 873 C C . LYS A 1 111 ? 18.312 -3.053 -10.477 1 91.38 111 LYS A C 1
ATOM 875 O O . LYS A 1 111 ? 18.25 -1.851 -10.211 1 91.38 111 LYS A O 1
ATOM 880 N N . GLU A 1 112 ? 19.172 -3.865 -9.914 1 92.31 112 GLU A N 1
ATOM 881 C CA . GLU A 1 112 ? 20.266 -3.422 -9.047 1 92.31 112 GLU A CA 1
ATOM 882 C C . GLU A 1 112 ? 19.734 -2.869 -7.73 1 92.31 112 GLU A C 1
ATOM 884 O O . GLU A 1 112 ? 20.469 -2.232 -6.973 1 92.31 112 GLU A O 1
ATOM 889 N N . VAL A 1 113 ? 18.469 -3.037 -7.508 1 95.44 113 VAL A N 1
ATOM 890 C CA . VAL A 1 113 ? 17.859 -2.518 -6.289 1 95.44 113 VAL A CA 1
ATOM 891 C C . VAL A 1 113 ? 17.312 -3.67 -5.449 1 95.44 113 VAL A C 1
ATOM 893 O O . VAL A 1 113 ? 17.641 -3.799 -4.27 1 95.44 113 VAL A O 1
ATOM 896 N N . ALA A 1 114 ? 16.641 -4.531 -6.062 1 97.19 114 ALA A N 1
ATOM 897 C CA . ALA A 1 114 ? 15.938 -5.602 -5.355 1 97.19 114 ALA A CA 1
ATOM 898 C C . ALA A 1 114 ? 16.906 -6.703 -4.934 1 97.19 114 ALA A C 1
ATOM 900 O O . ALA A 1 114 ? 17.797 -7.074 -5.691 1 97.19 114 ALA A O 1
ATOM 901 N N . ASP A 1 115 ? 16.719 -7.172 -3.734 1 98.12 115 ASP A N 1
ATOM 902 C CA . ASP A 1 115 ? 17.469 -8.32 -3.232 1 98.12 115 ASP A CA 1
ATOM 903 C C . ASP A 1 115 ? 16.594 -9.578 -3.242 1 98.12 115 ASP A C 1
ATOM 905 O O . ASP A 1 115 ? 17.094 -10.68 -3.506 1 98.12 115 ASP A O 1
ATOM 909 N N . ILE A 1 116 ? 15.367 -9.406 -2.889 1 98.62 116 ILE A N 1
ATOM 910 C CA . ILE A 1 116 ? 14.367 -10.469 -2.811 1 98.62 116 ILE A CA 1
ATOM 911 C C . ILE A 1 116 ? 13.125 -10.078 -3.609 1 98.62 116 ILE A C 1
ATOM 913 O O . ILE A 1 116 ? 12.688 -8.93 -3.557 1 98.62 116 ILE A O 1
ATOM 917 N N . ALA A 1 117 ? 12.562 -10.992 -4.375 1 98.44 117 ALA A N 1
ATOM 918 C CA . ALA A 1 117 ? 11.375 -10.719 -5.176 1 98.44 117 ALA A CA 1
ATOM 919 C C . ALA A 1 117 ? 10.32 -11.805 -4.977 1 98.44 117 ALA A C 1
ATOM 921 O O . ALA A 1 117 ? 10.633 -12.992 -5.008 1 98.44 117 ALA A O 1
ATOM 922 N N . ILE A 1 118 ? 9.141 -11.406 -4.684 1 98.31 118 ILE A N 1
ATOM 923 C CA . ILE A 1 118 ? 7.984 -12.297 -4.672 1 98.31 118 ILE A CA 1
ATOM 924 C C . ILE A 1 118 ? 7.156 -12.086 -5.934 1 98.31 118 ILE A C 1
ATOM 926 O O . ILE A 1 118 ? 6.621 -10.992 -6.156 1 98.31 118 ILE A O 1
ATOM 930 N N . LEU A 1 119 ? 7 -13.148 -6.715 1 96.56 119 LEU A N 1
ATOM 931 C CA . LEU A 1 119 ? 6.453 -13.008 -8.062 1 96.56 119 LEU A CA 1
ATOM 932 C C . LEU A 1 119 ? 5.336 -14.016 -8.305 1 96.56 119 LEU A C 1
ATOM 934 O O . LEU A 1 119 ? 5.285 -15.055 -7.652 1 96.56 119 LEU A O 1
ATOM 938 N N . PRO A 1 120 ? 4.434 -13.617 -9.203 1 93.75 120 PRO A N 1
ATOM 939 C CA . PRO A 1 120 ? 3.514 -14.648 -9.672 1 93.75 120 PRO A CA 1
ATOM 940 C C . PRO A 1 120 ? 4.23 -15.805 -10.375 1 93.75 120 PRO A C 1
ATOM 942 O O . PRO A 1 120 ? 5.398 -15.672 -10.75 1 93.75 120 PRO A O 1
ATOM 945 N N . ALA A 1 121 ? 3.557 -16.844 -10.547 1 91.75 121 ALA A N 1
ATOM 946 C CA . ALA A 1 121 ? 4.145 -18.062 -11.109 1 91.75 121 ALA A CA 1
ATOM 947 C C . ALA A 1 121 ? 4.664 -17.812 -12.523 1 91.75 121 ALA A C 1
ATOM 949 O O . ALA A 1 121 ? 5.656 -18.406 -12.945 1 91.75 121 ALA A O 1
ATOM 950 N N . ASN A 1 122 ? 4.035 -16.906 -13.242 1 87.75 122 ASN A N 1
ATOM 951 C CA . ASN A 1 122 ? 4.332 -16.75 -14.664 1 87.75 122 ASN A CA 1
ATOM 952 C C . ASN A 1 122 ? 5.418 -15.695 -14.891 1 87.75 122 ASN A C 1
ATOM 954 O O . ASN A 1 122 ? 5.727 -15.359 -16.031 1 87.75 122 ASN A O 1
ATOM 958 N N . ARG A 1 123 ? 5.934 -15.203 -13.844 1 90.06 123 ARG A N 1
ATOM 959 C CA . ARG A 1 123 ? 6.977 -14.195 -13.977 1 90.06 123 ARG A CA 1
ATOM 960 C C . ARG A 1 123 ? 8.312 -14.719 -13.453 1 90.06 123 ARG A C 1
ATOM 962 O O . ARG A 1 123 ? 8.367 -15.367 -12.414 1 90.06 123 ARG A O 1
ATOM 969 N N . GLU A 1 124 ? 9.312 -14.414 -14.242 1 89.94 124 GLU A N 1
ATOM 970 C CA . GLU A 1 124 ? 10.656 -14.82 -13.852 1 89.94 124 GLU A CA 1
ATOM 971 C C . GLU A 1 124 ? 11.547 -13.609 -13.602 1 89.94 124 GLU A C 1
ATOM 973 O O . GLU A 1 124 ? 11.203 -12.492 -13.992 1 89.94 124 GLU A O 1
ATOM 978 N N . TRP A 1 125 ? 12.547 -13.867 -12.898 1 95.12 125 TRP A N 1
ATOM 979 C CA . TRP A 1 125 ? 13.594 -12.875 -12.648 1 95.12 125 TRP A CA 1
ATOM 980 C C . TRP A 1 125 ? 14.938 -13.359 -13.18 1 95.12 125 TRP A C 1
ATOM 982 O O . TRP A 1 125 ? 15.586 -14.211 -12.562 1 95.12 125 TRP A O 1
ATOM 992 N N . GLU A 1 126 ? 15.367 -12.797 -14.258 1 93.38 126 GLU A N 1
ATOM 993 C CA . GLU A 1 126 ? 16.578 -13.258 -14.938 1 93.38 126 GLU A CA 1
ATOM 994 C C . GLU A 1 126 ? 17.781 -13.18 -14.008 1 93.38 126 GLU A C 1
ATOM 996 O O . GLU A 1 126 ? 18.672 -14.047 -14.062 1 93.38 126 GLU A O 1
ATOM 1001 N N . ASP A 1 127 ? 17.797 -12.242 -13.195 1 94.81 127 ASP A N 1
ATOM 1002 C CA . ASP A 1 127 ? 18.938 -12.031 -12.305 1 94.81 127 ASP A CA 1
ATOM 1003 C C . ASP A 1 127 ? 18.703 -12.695 -10.953 1 94.81 127 ASP A C 1
ATOM 1005 O O . ASP A 1 127 ? 19.422 -12.414 -9.984 1 94.81 127 ASP A O 1
ATOM 1009 N N . GLY A 1 128 ? 17.672 -13.547 -10.922 1 97.12 128 GLY A N 1
ATOM 1010 C CA . GLY A 1 128 ? 17.328 -14.125 -9.641 1 97.12 128 GLY A CA 1
ATOM 1011 C C . GLY A 1 128 ? 17.359 -15.641 -9.641 1 97.12 128 GLY A C 1
ATOM 1012 O O . GLY A 1 128 ? 17.5 -16.266 -10.695 1 97.12 128 GLY A O 1
ATOM 1013 N N . LYS A 1 129 ? 17.375 -16.156 -8.484 1 97.56 129 LYS A N 1
ATOM 1014 C CA . LYS A 1 129 ? 17.266 -17.609 -8.281 1 97.56 129 LYS A CA 1
ATOM 1015 C C . LYS A 1 129 ? 16.109 -17.922 -7.336 1 97.56 129 LYS A C 1
ATOM 1017 O O . LYS A 1 129 ? 15.859 -17.203 -6.375 1 97.56 129 LYS A O 1
ATOM 1022 N N . LEU A 1 130 ? 15.5 -19.047 -7.605 1 98.25 130 LEU A N 1
ATOM 1023 C CA . LEU A 1 130 ? 14.32 -19.484 -6.859 1 98.25 130 LEU A CA 1
ATOM 1024 C C . LEU A 1 130 ? 14.711 -20.031 -5.496 1 98.25 130 LEU A C 1
ATOM 1026 O O . LEU A 1 130 ? 15.617 -20.875 -5.398 1 98.25 130 LEU A O 1
ATOM 1030 N N . LEU A 1 131 ? 14.109 -19.5 -4.453 1 98.5 131 LEU A N 1
ATOM 1031 C CA . LEU A 1 131 ? 14.242 -20.141 -3.148 1 98.5 131 LEU A CA 1
ATOM 1032 C C . LEU A 1 131 ? 13.375 -21.391 -3.07 1 98.5 131 LEU A C 1
ATOM 1034 O O . LEU A 1 131 ? 12.258 -21.406 -3.594 1 98.5 131 LEU A O 1
ATOM 1038 N N . PRO A 1 132 ? 13.82 -22.375 -2.412 1 98.44 132 PRO A N 1
ATOM 1039 C CA . PRO A 1 132 ? 13.062 -23.625 -2.316 1 98.44 132 PRO A CA 1
ATOM 1040 C C . PRO A 1 132 ? 11.977 -23.578 -1.249 1 98.44 132 PRO A C 1
ATOM 1042 O O . PRO A 1 132 ? 11.828 -24.531 -0.469 1 98.44 132 PRO A O 1
ATOM 1045 N N . VAL A 1 133 ? 11.273 -22.516 -1.174 1 98.69 133 VAL A N 1
ATOM 1046 C CA . VAL A 1 133 ? 10.195 -22.312 -0.206 1 98.69 133 VAL A CA 1
ATOM 1047 C C . VAL A 1 133 ? 9.148 -21.359 -0.78 1 98.69 133 VAL A C 1
ATOM 1049 O O . VAL A 1 133 ? 9.477 -20.469 -1.566 1 98.69 133 VAL A O 1
ATOM 1052 N N . SER A 1 134 ? 7.926 -21.578 -0.528 1 98.56 134 SER A N 1
ATOM 1053 C CA . SER A 1 134 ? 6.844 -20.688 -0.914 1 98.56 134 SER A CA 1
ATOM 1054 C C . SER A 1 134 ? 5.68 -20.766 0.064 1 98.56 134 SER A C 1
ATOM 1056 O O . SER A 1 134 ? 5.715 -21.547 1.018 1 98.56 134 SER A O 1
ATOM 1058 N N . PHE A 1 135 ? 4.742 -19.938 -0.169 1 98.38 135 PHE A N 1
ATOM 1059 C CA . PHE A 1 135 ? 3.547 -19.859 0.664 1 98.38 135 PHE A CA 1
ATOM 1060 C C . PHE A 1 135 ? 2.703 -21.125 0.514 1 98.38 135 PHE A C 1
ATOM 1062 O O . PHE A 1 135 ? 2.639 -21.703 -0.57 1 98.38 135 PHE A O 1
ATOM 1069 N N . SER A 1 136 ? 2.096 -21.5 1.562 1 98 136 SER A N 1
ATOM 1070 C CA . SER A 1 136 ? 0.988 -22.453 1.531 1 98 136 SER A CA 1
ATOM 1071 C C . SER A 1 136 ? -0.316 -21.797 1.97 1 98 136 SER A C 1
ATOM 1073 O O . SER A 1 136 ? -0.412 -21.281 3.084 1 98 136 SER A O 1
ATOM 1075 N N . PHE A 1 137 ? -1.261 -21.828 1.092 1 97.88 137 PHE A N 1
ATOM 1076 C CA . PHE A 1 137 ? -2.527 -21.156 1.365 1 97.88 137 PHE A CA 1
ATOM 1077 C C . PHE A 1 137 ? -3.613 -22.172 1.698 1 97.88 137 PHE A C 1
ATOM 1079 O O . PHE A 1 137 ? -3.625 -23.281 1.153 1 97.88 137 PHE A O 1
ATOM 1086 N N . GLU A 1 138 ? -4.477 -21.719 2.498 1 96.62 138 GLU A N 1
ATOM 1087 C CA . GLU A 1 138 ? -5.641 -22.547 2.822 1 96.62 138 GLU A CA 1
ATOM 1088 C C . GLU A 1 138 ? -6.598 -22.641 1.636 1 96.62 138 GLU A C 1
ATOM 1090 O O . GLU A 1 138 ? -6.965 -21.609 1.047 1 96.62 138 GLU A O 1
ATOM 1095 N N . HIS A 1 139 ? -6.949 -23.844 1.327 1 97.44 139 HIS A N 1
ATOM 1096 C CA . HIS A 1 139 ? -7.926 -24.125 0.281 1 97.44 139 HIS A CA 1
ATOM 1097 C C . HIS A 1 139 ? -8.438 -25.562 0.378 1 97.44 139 HIS A C 1
ATOM 1099 O O . HIS A 1 139 ? -7.684 -26.469 0.729 1 97.44 139 HIS A O 1
ATOM 1105 N N . HIS A 1 140 ? -9.68 -25.75 0.033 1 96.88 140 HIS A N 1
ATOM 1106 C CA . HIS A 1 140 ? -10.289 -27.062 0.214 1 96.88 140 HIS A CA 1
ATOM 1107 C C . HIS A 1 140 ? -9.664 -28.094 -0.72 1 96.88 140 HIS A C 1
ATOM 1109 O O . HIS A 1 140 ? -9.664 -29.281 -0.42 1 96.88 140 HIS A O 1
ATOM 1115 N N . LEU A 1 141 ? -9.148 -27.672 -1.852 1 97.62 141 LEU A N 1
ATOM 1116 C CA . LEU A 1 141 ? -8.492 -28.594 -2.773 1 97.62 141 LEU A CA 1
ATOM 1117 C C . LEU A 1 141 ? -7.043 -28.844 -2.359 1 97.62 141 LEU A C 1
ATOM 1119 O O . LEU A 1 141 ? -6.398 -29.766 -2.852 1 97.62 141 LEU A O 1
ATOM 1123 N N . ASN A 1 142 ? -6.5 -27.953 -1.518 1 97.12 142 ASN A N 1
ATOM 1124 C CA . ASN A 1 142 ? -5.113 -28.078 -1.078 1 97.12 142 ASN A CA 1
ATOM 1125 C C . ASN A 1 142 ? -4.996 -28.969 0.16 1 97.12 142 ASN A C 1
ATOM 1127 O O . ASN A 1 142 ? -4.531 -28.516 1.209 1 97.12 142 ASN A O 1
ATOM 1131 N N . LYS A 1 143 ? -5.227 -30.141 0.013 1 95.06 143 LYS A N 1
ATOM 1132 C CA . LYS A 1 143 ? -5.309 -31.078 1.129 1 95.06 143 LYS A CA 1
ATOM 1133 C C . LYS A 1 143 ? -3.924 -31.406 1.681 1 95.06 143 LYS A C 1
ATOM 1135 O O . LYS A 1 143 ? -3.773 -31.688 2.871 1 95.06 143 LYS A O 1
ATOM 1140 N N . ASP A 1 144 ? -2.959 -31.328 0.926 1 94.5 144 ASP A N 1
ATOM 1141 C CA . ASP A 1 144 ? -1.609 -31.703 1.334 1 94.5 144 ASP A CA 1
ATOM 1142 C C . ASP A 1 144 ? -0.818 -30.484 1.8 1 94.5 144 ASP A C 1
ATOM 1144 O O . ASP A 1 144 ? 0.395 -30.562 2.004 1 94.5 144 ASP A O 1
ATOM 1148 N N . ASN A 1 145 ? -1.422 -29.312 1.843 1 94.75 145 ASN A N 1
ATOM 1149 C CA . ASN A 1 145 ? -0.771 -28.078 2.244 1 94.75 145 ASN A CA 1
ATOM 1150 C C . ASN A 1 145 ? 0.458 -27.781 1.388 1 94.75 145 ASN A C 1
ATOM 1152 O O . ASN A 1 145 ? 1.528 -27.469 1.914 1 94.75 145 ASN A O 1
ATOM 1156 N N . SER A 1 146 ? 0.22 -28.031 0.094 1 96.56 146 SER A N 1
ATOM 1157 C CA . SER A 1 146 ? 1.292 -27.766 -0.86 1 96.56 146 SER A CA 1
ATOM 1158 C C . SER A 1 146 ? 1.456 -26.266 -1.11 1 96.56 146 SER A C 1
ATOM 1160 O O . SER A 1 146 ? 0.645 -25.469 -0.65 1 96.56 146 SER A O 1
ATOM 1162 N N . SER A 1 147 ? 2.502 -25.922 -1.814 1 97.38 147 SER A N 1
ATOM 1163 C CA . SER A 1 147 ? 2.762 -24.516 -2.15 1 97.38 147 SER A CA 1
ATOM 1164 C C . SER A 1 147 ? 1.967 -24.094 -3.379 1 97.38 147 SER A C 1
ATOM 1166 O O . SER A 1 147 ? 1.967 -22.922 -3.744 1 97.38 147 SER A O 1
ATOM 1168 N N . CYS A 1 148 ? 1.225 -24.938 -3.98 1 96.75 148 CYS A N 1
ATOM 1169 C CA . CYS A 1 148 ? 0.472 -24.625 -5.191 1 96.75 148 CYS A CA 1
ATOM 1170 C C . CYS A 1 148 ? -0.718 -23.734 -4.883 1 96.75 148 CYS A C 1
ATOM 1172 O O . CYS A 1 148 ? -1.17 -23.672 -3.738 1 96.75 148 CYS A O 1
ATOM 1174 N N . VAL A 1 149 ? -1.14 -23.078 -5.941 1 96.75 149 VAL A N 1
ATOM 1175 C CA . VAL A 1 149 ? -2.234 -22.125 -5.805 1 96.75 149 VAL A CA 1
ATOM 1176 C C . VAL A 1 149 ? -3.439 -22.594 -6.613 1 96.75 149 VAL A C 1
ATOM 1178 O O . VAL A 1 149 ? -3.285 -23.156 -7.699 1 96.75 149 VAL A O 1
ATOM 1181 N N . TYR A 1 150 ? -4.594 -22.391 -6.047 1 97.19 150 TYR A N 1
ATOM 1182 C CA . TYR A 1 150 ? -5.828 -22.766 -6.734 1 97.19 150 TYR A CA 1
ATOM 1183 C C . TYR A 1 150 ? -6.609 -21.516 -7.152 1 97.19 150 TYR A C 1
ATOM 1185 O O . TYR A 1 150 ? -6.328 -20.422 -6.691 1 97.19 150 TYR A O 1
ATOM 1193 N N . ALA A 1 151 ? -7.461 -21.734 -8.102 1 96.88 151 ALA A N 1
ATOM 1194 C CA . ALA A 1 151 ? -8.289 -20.641 -8.602 1 96.88 151 ALA A CA 1
ATOM 1195 C C . ALA A 1 151 ? -9.766 -20.922 -8.367 1 96.88 151 ALA A C 1
ATOM 1197 O O . ALA A 1 151 ? -10.195 -22.078 -8.367 1 96.88 151 ALA A O 1
ATOM 1198 N N . ASP A 1 152 ? -10.492 -19.859 -8.18 1 96.94 152 ASP A N 1
ATOM 1199 C CA . ASP A 1 152 ? -11.922 -19.969 -7.938 1 96.94 152 ASP A CA 1
ATOM 1200 C C . ASP A 1 152 ? -12.727 -19.266 -9.023 1 96.94 152 ASP A C 1
ATOM 1202 O O . ASP A 1 152 ? -12.406 -18.125 -9.391 1 96.94 152 ASP A O 1
ATOM 1206 N N . VAL A 1 153 ? -13.688 -19.938 -9.492 1 96.75 153 VAL A N 1
ATOM 1207 C CA . VAL A 1 153 ? -14.672 -19.328 -10.383 1 96.75 153 VAL A CA 1
ATOM 1208 C C . VAL A 1 153 ? -15.797 -18.703 -9.562 1 96.75 153 VAL A C 1
ATOM 1210 O O . VAL A 1 153 ? -16.469 -19.406 -8.789 1 96.75 153 VAL A O 1
ATOM 1213 N N . ILE A 1 154 ? -15.977 -17.438 -9.781 1 96.06 154 ILE A N 1
ATOM 1214 C CA . ILE A 1 154 ? -16.922 -16.75 -8.906 1 96.06 154 ILE A CA 1
ATOM 1215 C C . ILE A 1 154 ? -18.078 -16.203 -9.734 1 96.06 154 ILE A C 1
ATOM 1217 O O . ILE A 1 154 ? -17.922 -15.852 -10.898 1 96.06 154 ILE A O 1
ATOM 1221 N N . VAL A 1 155 ? -19.266 -16.125 -9.086 1 95.5 155 VAL A N 1
ATOM 1222 C CA . VAL A 1 155 ? -20.484 -15.555 -9.648 1 95.5 155 VAL A CA 1
ATOM 1223 C C . VAL A 1 155 ? -21.188 -14.711 -8.594 1 95.5 155 VAL A C 1
ATOM 1225 O O . VAL A 1 155 ? -20.938 -14.859 -7.395 1 95.5 155 VAL A O 1
ATOM 1228 N N . ALA A 1 156 ? -21.984 -13.836 -9.086 1 88.75 156 ALA A N 1
ATOM 1229 C CA . ALA A 1 156 ? -22.797 -13.07 -8.133 1 88.75 156 ALA A CA 1
ATOM 1230 C C . ALA A 1 156 ? -23.797 -13.969 -7.422 1 88.75 156 ALA A C 1
ATOM 1232 O O . ALA A 1 156 ? -24.391 -14.859 -8.031 1 88.75 156 ALA A O 1
ATOM 1233 N N . SER A 1 157 ? -23.984 -13.719 -6.176 1 82.69 157 SER A N 1
ATOM 1234 C CA . SER A 1 157 ? -24.797 -14.594 -5.336 1 82.69 157 SER A CA 1
ATOM 1235 C C . SER A 1 157 ? -26.25 -14.617 -5.805 1 82.69 157 SER A C 1
ATOM 1237 O O . SER A 1 157 ? -26.922 -15.641 -5.691 1 82.69 157 SER A O 1
ATOM 1239 N N . ASP A 1 158 ? -26.719 -13.523 -6.246 1 81.69 158 ASP A N 1
ATOM 1240 C CA . ASP A 1 158 ? -28.109 -13.477 -6.684 1 81.69 158 ASP A CA 1
ATOM 1241 C C . ASP A 1 158 ? -28.328 -14.352 -7.91 1 81.69 158 ASP A C 1
ATOM 1243 O O . ASP A 1 158 ? -29.453 -14.781 -8.18 1 81.69 158 ASP A O 1
ATOM 1247 N N . ARG A 1 159 ? -27.312 -14.688 -8.562 1 79.88 159 ARG A N 1
ATOM 1248 C CA . ARG A 1 159 ? -27.406 -15.547 -9.734 1 79.88 159 ARG A CA 1
ATOM 1249 C C . ARG A 1 159 ? -27.125 -17 -9.383 1 79.88 159 ARG A C 1
ATOM 1251 O O . ARG A 1 159 ? -27.5 -17.906 -10.117 1 79.88 159 ARG A O 1
ATOM 1258 N N . ALA A 1 160 ? -26.484 -17.141 -8.32 1 78.62 160 ALA A N 1
ATOM 1259 C CA . ALA A 1 160 ? -25.984 -18.453 -7.926 1 78.62 160 ALA A CA 1
ATOM 1260 C C . ALA A 1 160 ? -27.125 -19.453 -7.758 1 78.62 160 ALA A C 1
ATOM 1262 O O . ALA A 1 160 ? -26.953 -20.641 -8.031 1 78.62 160 ALA A O 1
ATOM 1263 N N . GLN A 1 161 ? -28.188 -18.953 -7.398 1 79.25 161 GLN A N 1
ATOM 1264 C CA . GLN A 1 161 ? -29.328 -19.844 -7.137 1 79.25 161 GLN A CA 1
ATOM 1265 C C . GLN A 1 161 ? -29.859 -20.438 -8.43 1 79.25 161 GLN A C 1
ATOM 1267 O O . GLN A 1 161 ? -30.484 -21.5 -8.414 1 79.25 161 GLN A O 1
ATOM 1272 N N . HIS A 1 162 ? -29.516 -19.812 -9.492 1 83.19 162 HIS A N 1
ATOM 1273 C CA . HIS A 1 162 ? -30.094 -20.234 -10.758 1 83.19 162 HIS A CA 1
ATOM 1274 C C . HIS A 1 162 ? -29.047 -20.922 -11.633 1 83.19 162 HIS A C 1
ATOM 1276 O O . HIS A 1 162 ? -29.328 -21.266 -12.781 1 83.19 162 HIS A O 1
ATOM 1282 N N . VAL A 1 163 ? -27.906 -21.047 -11.055 1 85.25 163 VAL A N 1
ATOM 1283 C CA . VAL A 1 163 ? -26.812 -21.578 -11.852 1 85.25 163 VAL A CA 1
ATOM 1284 C C . VAL A 1 163 ? -26.328 -22.891 -11.242 1 85.25 163 VAL A C 1
ATOM 1286 O O . VAL A 1 163 ? -26.141 -23 -10.031 1 85.25 163 VAL A O 1
ATOM 1289 N N . GLN A 1 164 ? -26.25 -23.906 -12.078 1 81.38 164 GLN A N 1
ATOM 1290 C CA . GLN A 1 164 ? -25.781 -25.203 -11.602 1 81.38 164 GLN A CA 1
ATOM 1291 C C . GLN A 1 164 ? -24.328 -25.422 -11.977 1 81.38 164 GLN A C 1
ATOM 1293 O O . GLN A 1 164 ? -23.562 -26.016 -11.203 1 81.38 164 GLN A O 1
ATOM 1298 N N . ASP A 1 165 ? -24.109 -24.969 -13.219 1 87.94 165 ASP A N 1
ATOM 1299 C CA . ASP A 1 165 ? -22.781 -25.25 -13.742 1 87.94 165 ASP A CA 1
ATOM 1300 C C . ASP A 1 165 ? -22.266 -24.078 -14.578 1 87.94 165 ASP A C 1
ATOM 1302 O O . ASP A 1 165 ? -23.031 -23.172 -14.93 1 87.94 165 ASP A O 1
ATOM 1306 N N . ILE A 1 166 ? -20.984 -24.141 -14.805 1 91.44 166 ILE A N 1
ATOM 1307 C CA . ILE A 1 166 ? -20.328 -23.078 -15.562 1 91.44 166 ILE A CA 1
ATOM 1308 C C . ILE A 1 166 ? -20.922 -23 -16.969 1 91.44 166 ILE A C 1
ATOM 1310 O O . ILE A 1 166 ? -20.906 -21.938 -17.594 1 91.44 166 ILE A O 1
ATOM 1314 N N . ILE A 1 167 ? -21.5 -24.078 -17.422 1 91.5 167 ILE A N 1
ATOM 1315 C CA . ILE A 1 167 ? -22.062 -24.141 -18.766 1 91.5 167 ILE A CA 1
ATOM 1316 C C . ILE A 1 167 ? -23.266 -23.203 -18.875 1 91.5 167 ILE A C 1
ATOM 1318 O O . ILE A 1 167 ? -23.578 -22.719 -19.953 1 91.5 167 ILE A O 1
ATOM 1322 N N . ASP A 1 168 ? -23.891 -22.906 -17.812 1 92.75 168 ASP A N 1
ATOM 1323 C CA . ASP A 1 168 ? -25.047 -22.031 -17.766 1 92.75 168 ASP A CA 1
ATOM 1324 C C . ASP A 1 168 ? -24.672 -20.578 -18.078 1 92.75 168 ASP A C 1
ATOM 1326 O O . ASP A 1 168 ? -25.531 -19.734 -18.281 1 92.75 168 ASP A O 1
ATOM 1330 N N . PHE A 1 169 ? -23.422 -20.406 -18.25 1 94 169 PHE A N 1
ATOM 1331 C CA . PHE A 1 169 ? -22.969 -19.031 -18.438 1 94 169 PHE A CA 1
ATOM 1332 C C . PHE A 1 169 ? -22.578 -18.797 -19.891 1 94 169 PHE A C 1
ATOM 1334 O O . PHE A 1 169 ? -21.922 -17.812 -20.203 1 94 169 PHE A O 1
ATOM 1341 N N . ARG A 1 170 ? -22.969 -19.688 -20.703 1 93.88 170 ARG A N 1
ATOM 1342 C CA . ARG A 1 170 ? -22.766 -19.484 -22.141 1 93.88 170 ARG A CA 1
ATOM 1343 C C . ARG A 1 170 ? -23.344 -18.141 -22.594 1 93.88 170 ARG A C 1
ATOM 1345 O O . ARG A 1 170 ? -24.484 -17.812 -22.281 1 93.88 170 ARG A O 1
ATOM 1352 N N . GLY A 1 171 ? -22.453 -17.406 -23.219 1 94.75 171 GLY A N 1
ATOM 1353 C CA . GLY A 1 171 ? -22.938 -16.156 -23.781 1 94.75 171 GLY A CA 1
ATOM 1354 C C . GLY A 1 171 ? -22.891 -15 -22.797 1 94.75 171 GLY A C 1
ATOM 1355 O O . GLY A 1 171 ? -23.188 -13.859 -23.141 1 94.75 171 GLY A O 1
ATOM 1356 N N . HIS A 1 172 ? -22.516 -15.242 -21.625 1 94.31 172 HIS A N 1
ATOM 1357 C CA . HIS A 1 172 ? -22.469 -14.219 -20.594 1 94.31 172 HIS A CA 1
ATOM 1358 C C . HIS A 1 172 ? -21.109 -13.516 -20.578 1 94.31 172 HIS A C 1
ATOM 1360 O O . HIS A 1 172 ? -20.172 -13.938 -21.266 1 94.31 172 HIS A O 1
ATOM 1366 N N . ARG A 1 173 ? -21.062 -12.445 -19.859 1 95.06 173 ARG A N 1
ATOM 1367 C CA . ARG A 1 173 ? -19.812 -11.711 -19.703 1 95.06 173 ARG A CA 1
ATOM 1368 C C . ARG A 1 173 ? -18.906 -12.367 -18.672 1 95.06 173 ARG A C 1
ATOM 1370 O O . ARG A 1 173 ? -19.359 -12.734 -17.594 1 95.06 173 ARG A O 1
ATOM 1377 N N . CYS A 1 174 ? -17.672 -12.477 -19.062 1 95.25 174 CYS A N 1
ATOM 1378 C CA . CYS A 1 174 ? -16.688 -13.094 -18.172 1 95.25 174 CYS A CA 1
ATOM 1379 C C . CYS A 1 174 ? -15.516 -12.156 -17.922 1 95.25 174 CYS A C 1
ATOM 1381 O O . CYS A 1 174 ? -14.969 -11.578 -18.859 1 95.25 174 CYS A O 1
ATOM 1383 N N . SER A 1 175 ? -15.188 -12 -16.625 1 95.5 175 SER A N 1
ATOM 1384 C CA . SER A 1 175 ? -14.008 -11.211 -16.297 1 95.5 175 SER A CA 1
ATOM 1385 C C . SER A 1 175 ? -12.789 -12.102 -16.094 1 95.5 175 SER A C 1
ATOM 1387 O O . SER A 1 175 ? -12.828 -13.062 -15.328 1 95.5 175 SER A O 1
ATOM 1389 N N . LEU A 1 176 ? -11.727 -11.789 -16.766 1 93 176 LEU A N 1
ATOM 1390 C CA . LEU A 1 176 ? -10.492 -12.57 -16.719 1 93 176 LEU A CA 1
ATOM 1391 C C . LEU A 1 176 ? -9.305 -11.68 -16.375 1 93 176 LEU A C 1
ATOM 1393 O O . LEU A 1 176 ? -9.109 -10.633 -17 1 93 176 LEU A O 1
ATOM 1397 N N . PRO A 1 177 ? -8.68 -12.281 -15.305 1 89.12 177 PRO A N 1
ATOM 1398 C CA . PRO A 1 177 ? -7.418 -11.57 -15.062 1 89.12 177 PRO A CA 1
ATOM 1399 C C . PRO A 1 177 ? -6.277 -12.078 -15.938 1 89.12 177 PRO A C 1
ATOM 1401 O O . PRO A 1 177 ? -6.25 -13.258 -16.312 1 89.12 177 PRO A O 1
ATOM 1404 N N . ASP A 1 178 ? -5.363 -11.344 -16.469 1 74.88 178 ASP A N 1
ATOM 1405 C CA . ASP A 1 178 ? -4.094 -11.703 -17.094 1 74.88 178 ASP A CA 1
ATOM 1406 C C . ASP A 1 178 ? -4.309 -12.656 -18.266 1 74.88 178 ASP A C 1
ATOM 1408 O O . ASP A 1 178 ? -3.631 -13.68 -18.375 1 74.88 178 ASP A O 1
ATOM 1412 N N . ARG A 1 179 ? -5.18 -12.469 -19.047 1 72 179 ARG A N 1
ATOM 1413 C CA . ARG A 1 179 ? -5.512 -13.367 -20.156 1 72 179 ARG A CA 1
ATOM 1414 C C . ARG A 1 179 ? -4.309 -13.578 -21.062 1 72 179 ARG A C 1
ATOM 1416 O O . ARG A 1 179 ? -4.195 -14.617 -21.719 1 72 179 ARG A O 1
ATOM 1423 N N . LYS A 1 180 ? -3.439 -12.711 -20.891 1 67.19 180 LYS A N 1
ATOM 1424 C CA . LYS A 1 180 ? -2.314 -12.781 -21.828 1 67.19 180 LYS A CA 1
ATOM 1425 C C . LYS A 1 180 ? -1.215 -13.695 -21.281 1 67.19 180 LYS A C 1
ATOM 1427 O O . LYS A 1 180 ? -0.246 -13.984 -21.984 1 67.19 180 LYS A O 1
ATOM 1432 N N . LYS A 1 181 ? -1.5 -14.234 -20.219 1 74.19 181 LYS A N 1
ATOM 1433 C CA . LYS A 1 181 ? -0.465 -15.07 -19.625 1 74.19 181 LYS A CA 1
ATOM 1434 C C . LYS A 1 181 ? -0.736 -16.547 -19.875 1 74.19 181 LYS A C 1
ATOM 1436 O O . LYS A 1 181 ? -1.892 -16.984 -19.922 1 74.19 181 LYS A O 1
ATOM 1441 N N . ASN A 1 182 ? 0.362 -17.203 -20.078 1 69.94 182 ASN A N 1
ATOM 1442 C CA . ASN A 1 182 ? 0.244 -18.625 -20.422 1 69.94 182 ASN A CA 1
ATOM 1443 C C . ASN A 1 182 ? -0.131 -19.453 -19.203 1 69.94 182 ASN A C 1
ATOM 1445 O O . ASN A 1 182 ? -0.561 -20.609 -19.328 1 69.94 182 ASN A O 1
ATOM 1449 N N . THR A 1 183 ? 0.137 -18.922 -18.156 1 80.5 183 THR A N 1
ATOM 1450 C CA . THR A 1 183 ? -0.195 -19.609 -16.906 1 80.5 183 THR A CA 1
ATOM 1451 C C . THR A 1 183 ? -0.943 -18.672 -15.961 1 80.5 183 THR A C 1
ATOM 1453 O O . THR A 1 183 ? -0.563 -17.516 -15.797 1 80.5 183 THR A O 1
ATOM 1456 N N . GLY A 1 184 ? -2.094 -19.125 -15.609 1 88.56 184 GLY A N 1
ATOM 1457 C CA . GLY A 1 184 ? -2.883 -18.312 -14.688 1 88.56 184 GLY A CA 1
ATOM 1458 C C . GLY A 1 184 ? -4.32 -18.781 -14.57 1 88.56 184 GLY A C 1
ATOM 1459 O O . GLY A 1 184 ? -4.695 -19.812 -15.141 1 88.56 184 GLY A O 1
ATOM 1460 N N . ALA A 1 185 ? -4.992 -18.062 -13.906 1 91.81 185 ALA A N 1
ATOM 1461 C CA . ALA A 1 185 ? -6.387 -18.406 -13.633 1 91.81 185 ALA A CA 1
ATOM 1462 C C . ALA A 1 185 ? -7.191 -18.5 -14.922 1 91.81 185 ALA A C 1
ATOM 1464 O O . ALA A 1 185 ? -8 -19.406 -15.102 1 91.81 185 ALA A O 1
ATOM 1465 N N . ALA A 1 186 ? -6.926 -17.609 -15.805 1 90.88 186 ALA A N 1
ATOM 1466 C CA . ALA A 1 186 ? -7.648 -17.609 -17.078 1 90.88 186 ALA A CA 1
ATOM 1467 C C . ALA A 1 186 ? -7.383 -18.891 -17.859 1 90.88 186 ALA A C 1
ATOM 1469 O O . ALA A 1 186 ? -8.305 -19.5 -18.406 1 90.88 186 ALA A O 1
ATOM 1470 N N . THR A 1 187 ? -6.184 -19.234 -17.922 1 89.38 187 THR A N 1
ATOM 1471 C CA . THR A 1 187 ? -5.805 -20.453 -18.625 1 89.38 187 THR A CA 1
ATOM 1472 C C . THR A 1 187 ? -6.488 -21.672 -18.016 1 89.38 187 THR A C 1
ATOM 1474 O O . THR A 1 187 ? -6.945 -22.562 -18.734 1 89.38 187 THR A O 1
ATOM 1477 N N . LEU A 1 188 ? -6.566 -21.75 -16.734 1 90.94 188 LEU A N 1
ATOM 1478 C CA . LEU A 1 188 ? -7.258 -22.844 -16.062 1 90.94 188 LEU A CA 1
ATOM 1479 C C . LEU A 1 188 ? -8.719 -22.906 -16.484 1 90.94 188 LEU A C 1
ATOM 1481 O O . LEU A 1 188 ? -9.25 -24 -16.734 1 90.94 188 LEU A O 1
ATOM 1485 N N . LEU A 1 189 ? -9.281 -21.781 -16.562 1 93.12 189 LEU A N 1
ATOM 1486 C CA . LEU A 1 189 ? -10.695 -21.719 -16.922 1 93.12 189 LEU A CA 1
ATOM 1487 C C . LEU A 1 189 ? -10.922 -22.25 -18.328 1 93.12 189 LEU A C 1
ATOM 1489 O O . LEU A 1 189 ? -11.789 -23.094 -18.547 1 93.12 189 LEU A O 1
ATOM 1493 N N . PHE A 1 190 ? -10.156 -21.797 -19.188 1 91.06 190 PHE A N 1
ATOM 1494 C CA . PHE A 1 190 ? -10.352 -22.188 -20.578 1 91.06 190 PHE A CA 1
ATOM 1495 C C . PHE A 1 190 ? -10.008 -23.656 -20.781 1 91.06 190 PHE A C 1
ATOM 1497 O O . PHE A 1 190 ? -10.656 -24.344 -21.578 1 91.06 190 PHE A O 1
ATOM 1504 N N . ASN A 1 191 ? -8.992 -24.109 -20.141 1 89.38 191 ASN A N 1
ATOM 1505 C CA . ASN A 1 191 ? -8.703 -25.531 -20.172 1 89.38 191 ASN A CA 1
ATOM 1506 C C . ASN A 1 191 ? -9.875 -26.359 -19.656 1 89.38 191 ASN A C 1
ATOM 1508 O O . ASN A 1 191 ? -10.203 -27.406 -20.219 1 89.38 191 ASN A O 1
ATOM 1512 N N . TYR A 1 192 ? -10.438 -25.906 -18.625 1 92.38 192 TYR A N 1
ATOM 1513 C CA . TYR A 1 192 ? -11.594 -26.578 -18.047 1 92.38 192 TYR A CA 1
ATOM 1514 C C . TYR A 1 192 ? -12.758 -26.609 -19.031 1 92.38 192 TYR A C 1
ATOM 1516 O O . TYR A 1 192 ? -13.391 -27.641 -19.219 1 92.38 192 TYR A O 1
ATOM 1524 N N . LEU A 1 193 ? -13.023 -25.484 -19.594 1 92.69 193 LEU A N 1
ATOM 1525 C CA . LEU A 1 193 ? -14.086 -25.406 -20.594 1 92.69 193 LEU A CA 1
ATOM 1526 C C . LEU A 1 193 ? -13.805 -26.344 -21.766 1 92.69 193 LEU A C 1
ATOM 1528 O O . LEU A 1 193 ? -14.727 -26.984 -22.281 1 92.69 193 LEU A O 1
ATOM 1532 N N . TYR A 1 194 ? -12.609 -26.375 -22.125 1 91.5 194 TYR A N 1
ATOM 1533 C CA . TYR A 1 194 ? -12.211 -27.266 -23.203 1 91.5 194 TYR A CA 1
ATOM 1534 C C . TYR A 1 194 ? -12.531 -28.719 -22.875 1 91.5 194 TYR A C 1
ATOM 1536 O O . TYR A 1 194 ? -13.008 -29.469 -23.719 1 91.5 194 TYR A O 1
ATOM 1544 N N . THR A 1 195 ? -12.258 -29.109 -21.688 1 91.25 195 THR A N 1
ATOM 1545 C CA . THR A 1 195 ? -12.531 -30.469 -21.25 1 91.25 195 THR A CA 1
ATOM 1546 C C . THR A 1 195 ? -14.031 -30.75 -21.266 1 91.25 195 THR A C 1
ATOM 1548 O O . THR A 1 195 ? -14.453 -31.922 -21.344 1 91.25 195 THR A O 1
ATOM 1551 N N . LYS A 1 196 ? -14.805 -29.719 -21.234 1 91.31 196 LYS A N 1
ATOM 1552 C CA . LYS A 1 196 ? -16.266 -29.859 -21.25 1 91.31 196 LYS A CA 1
ATOM 1553 C C . LYS A 1 196 ? -16.797 -29.75 -22.672 1 91.31 196 LYS A C 1
ATOM 1555 O O . LYS A 1 196 ? -18.016 -29.734 -22.891 1 91.31 196 LYS A O 1
ATOM 1560 N N . GLY A 1 197 ? -15.859 -29.594 -23.578 1 91.06 197 GLY A N 1
ATOM 1561 C CA . GLY A 1 197 ? -16.234 -29.547 -24.984 1 91.06 197 GLY A CA 1
ATOM 1562 C C . GLY A 1 197 ? -16.578 -28.141 -25.453 1 91.06 197 GLY A C 1
ATOM 1563 O O . GLY A 1 197 ? -17.219 -27.969 -26.5 1 91.06 197 GLY A O 1
ATOM 1564 N N . GLU A 1 198 ? -16.141 -27.203 -24.672 1 91.38 198 GLU A N 1
ATOM 1565 C CA . GLU A 1 198 ? -16.438 -25.828 -25.031 1 91.38 198 GLU A CA 1
ATOM 1566 C C . GLU A 1 198 ? -15.211 -25.125 -25.609 1 91.38 198 GLU A C 1
ATOM 1568 O O . GLU A 1 198 ? -14.094 -25.625 -25.469 1 91.38 198 GLU A O 1
ATOM 1573 N N . ASN A 1 199 ? -15.492 -23.984 -26.312 1 84.5 199 ASN A N 1
ATOM 1574 C CA . ASN A 1 199 ? -14.406 -23.219 -26.906 1 84.5 199 ASN A CA 1
ATOM 1575 C C . ASN A 1 199 ? -14.312 -21.812 -26.328 1 84.5 199 ASN A C 1
ATOM 1577 O O . ASN A 1 199 ? -15.156 -21.422 -25.531 1 84.5 199 ASN A O 1
ATOM 1581 N N . PRO A 1 200 ? -13.305 -21.109 -26.703 1 77.81 200 PRO A N 1
ATOM 1582 C CA . PRO A 1 200 ? -13.078 -19.781 -26.125 1 77.81 200 PRO A CA 1
ATOM 1583 C C . PRO A 1 200 ? -14.219 -18.797 -26.422 1 77.81 200 PRO A C 1
ATOM 1585 O O . PRO A 1 200 ? -14.352 -17.781 -25.75 1 77.81 200 PRO A O 1
ATOM 1588 N N . ALA A 1 201 ? -15.008 -19.109 -27.375 1 86.06 201 ALA A N 1
ATOM 1589 C CA . ALA A 1 201 ? -16.156 -18.25 -27.688 1 86.06 201 ALA A CA 1
ATOM 1590 C C . ALA A 1 201 ? -17.344 -18.578 -26.797 1 86.06 201 ALA A C 1
ATOM 1592 O O . ALA A 1 201 ? -18.453 -18.078 -27.031 1 86.06 201 ALA A O 1
ATOM 1593 N N . PHE A 1 202 ? -17.109 -19.312 -25.922 1 92.62 202 PHE A N 1
ATOM 1594 C CA . PHE A 1 202 ? -18.125 -19.75 -24.969 1 92.62 202 PHE A CA 1
ATOM 1595 C C . PHE A 1 202 ? -18.797 -18.547 -24.312 1 92.62 202 PHE A C 1
ATOM 1597 O O . PHE A 1 202 ? -20.016 -18.516 -24.156 1 92.62 202 PHE A O 1
ATOM 1604 N N . PHE A 1 203 ? -17.938 -17.578 -24.031 1 94.12 203 PHE A N 1
ATOM 1605 C CA . PHE A 1 203 ? -18.484 -16.375 -23.391 1 94.12 203 PHE A CA 1
ATOM 1606 C C . PHE A 1 203 ? -18.844 -15.328 -24.438 1 94.12 203 PHE A C 1
ATOM 1608 O O . PHE A 1 203 ? -18.156 -15.188 -25.453 1 94.12 203 PHE A O 1
ATOM 1615 N N . GLY A 1 204 ? -19.922 -14.633 -24.156 1 92.25 204 GLY A N 1
ATOM 1616 C CA . GLY A 1 204 ? -20.344 -13.578 -25.078 1 92.25 204 GLY A CA 1
ATOM 1617 C C . GLY A 1 204 ? -19.359 -12.422 -25.125 1 92.25 204 GLY A C 1
ATOM 1618 O O . GLY A 1 204 ? -19.172 -11.812 -26.188 1 92.25 204 GLY A O 1
ATOM 1619 N N . ASN A 1 205 ? -18.938 -12.031 -24.016 1 93.12 205 ASN A N 1
ATOM 1620 C CA . ASN A 1 205 ? -17.969 -10.945 -23.891 1 93.12 205 ASN A CA 1
ATOM 1621 C C . ASN A 1 205 ? -16.969 -11.219 -22.781 1 93.12 205 ASN A C 1
ATOM 1623 O O . ASN A 1 205 ? -17.344 -11.68 -21.703 1 93.12 205 ASN A O 1
ATOM 1627 N N . ILE A 1 206 ? -15.766 -10.984 -23.125 1 92.88 206 ILE A N 1
ATOM 1628 C CA . ILE A 1 206 ? -14.695 -11.133 -22.141 1 92.88 206 ILE A CA 1
ATOM 1629 C C . ILE A 1 206 ? -14.203 -9.758 -21.703 1 92.88 206 ILE A C 1
ATOM 1631 O O . ILE A 1 206 ? -13.852 -8.922 -22.531 1 92.88 206 ILE A O 1
ATOM 1635 N N . LEU A 1 207 ? -14.227 -9.547 -20.453 1 93.06 207 LEU A N 1
ATOM 1636 C CA . LEU A 1 207 ? -13.711 -8.32 -19.859 1 93.06 207 LEU A CA 1
ATOM 1637 C C . LEU A 1 207 ? -12.336 -8.555 -19.234 1 93.06 207 LEU A C 1
ATOM 1639 O O . LEU A 1 207 ? -12.227 -9.242 -18.219 1 93.06 207 LEU A O 1
ATOM 1643 N N . ASP A 1 208 ? -11.391 -7.906 -19.828 1 89.94 208 ASP A N 1
ATOM 1644 C CA . ASP A 1 208 ? -10.039 -8.023 -19.312 1 89.94 208 ASP A CA 1
ATOM 1645 C C . ASP A 1 208 ? -9.852 -7.188 -18.047 1 89.94 208 ASP A C 1
ATOM 1647 O O . ASP A 1 208 ? -10.195 -6.004 -18.031 1 89.94 208 ASP A O 1
ATOM 1651 N N . ALA A 1 209 ? -9.398 -7.855 -17.047 1 89.56 209 ALA A N 1
ATOM 1652 C CA . ALA A 1 209 ? -9.078 -7.148 -15.805 1 89.56 209 ALA A CA 1
ATOM 1653 C C . ALA A 1 209 ? -7.566 -7.012 -15.625 1 89.56 209 ALA A C 1
ATOM 1655 O O . ALA A 1 209 ? -6.82 -7.969 -15.844 1 89.56 209 ALA A O 1
ATOM 1656 N N . ASP A 1 210 ? -7.094 -5.902 -15.18 1 83.62 210 ASP A N 1
ATOM 1657 C CA . ASP A 1 210 ? -5.672 -5.645 -14.992 1 83.62 210 ASP A CA 1
ATOM 1658 C C . ASP A 1 210 ? -5.145 -6.34 -13.742 1 83.62 210 ASP A C 1
ATOM 1660 O O . ASP A 1 210 ? -3.949 -6.621 -13.633 1 83.62 210 ASP A O 1
ATOM 1664 N N . THR A 1 211 ? -6.047 -6.496 -12.812 1 89.44 211 THR A N 1
ATOM 1665 C CA . THR A 1 211 ? -5.688 -7.145 -11.555 1 89.44 211 THR A CA 1
ATOM 1666 C C . THR A 1 211 ? -6.734 -8.18 -11.164 1 89.44 211 THR A C 1
ATOM 1668 O O . THR A 1 211 ? -7.859 -8.156 -11.656 1 89.44 211 THR A O 1
ATOM 1671 N N . GLN A 1 212 ? -6.348 -9.016 -10.297 1 92.94 212 GLN A N 1
ATOM 1672 C CA . GLN A 1 212 ? -7.289 -10.023 -9.82 1 92.94 212 GLN A CA 1
ATOM 1673 C C . GLN A 1 212 ? -8.375 -9.391 -8.953 1 92.94 212 GLN A C 1
ATOM 1675 O O . GLN A 1 212 ? -9.531 -9.828 -8.984 1 92.94 212 GLN A O 1
ATOM 1680 N N . VAL A 1 213 ? -7.984 -8.445 -8.25 1 91.88 213 VAL A N 1
ATOM 1681 C CA . VAL A 1 213 ? -8.961 -7.742 -7.418 1 91.88 213 VAL A CA 1
ATOM 1682 C C . VAL A 1 213 ? -9.992 -7.055 -8.305 1 91.88 213 VAL A C 1
ATOM 1684 O O . VAL A 1 213 ? -11.172 -6.973 -7.945 1 91.88 213 VAL A O 1
ATOM 1687 N N . ALA A 1 214 ? -9.57 -6.559 -9.43 1 91.25 214 ALA A N 1
ATOM 1688 C CA . ALA A 1 214 ? -10.5 -5.945 -10.375 1 91.25 214 ALA A CA 1
ATOM 1689 C C . ALA A 1 214 ? -11.539 -6.961 -10.852 1 91.25 214 ALA A C 1
ATOM 1691 O O . ALA A 1 214 ? -12.711 -6.621 -11.023 1 91.25 214 ALA A O 1
ATOM 1692 N N . THR A 1 215 ? -11.125 -8.133 -11.047 1 93.38 215 THR A N 1
ATOM 1693 C CA . THR A 1 215 ? -12.047 -9.195 -11.422 1 93.38 215 THR A CA 1
ATOM 1694 C C . THR A 1 215 ? -13.094 -9.414 -10.336 1 93.38 215 THR A C 1
ATOM 1696 O O . THR A 1 215 ? -14.289 -9.516 -10.633 1 93.38 215 THR A O 1
ATOM 1699 N N . LEU A 1 216 ? -12.617 -9.484 -9.172 1 92.75 216 LEU A N 1
ATOM 1700 C CA . LEU A 1 216 ? -13.508 -9.633 -8.023 1 92.75 216 LEU A CA 1
ATOM 1701 C C . LEU A 1 216 ? -14.539 -8.516 -7.988 1 92.75 216 LEU A C 1
ATOM 1703 O O . LEU A 1 216 ? -15.734 -8.766 -7.801 1 92.75 216 LEU A O 1
ATOM 1707 N N . GLN A 1 217 ? -14.125 -7.379 -8.211 1 90.56 217 GLN A N 1
ATOM 1708 C CA . GLN A 1 217 ? -14.977 -6.199 -8.141 1 90.56 217 GLN A CA 1
ATOM 1709 C C . GLN A 1 217 ? -15.969 -6.164 -9.305 1 90.56 217 GLN A C 1
ATOM 1711 O O . GLN A 1 217 ? -17.109 -5.738 -9.133 1 90.56 217 GLN A O 1
ATOM 1716 N N . MET A 1 218 ? -15.531 -6.551 -10.461 1 92.69 218 MET A N 1
ATOM 1717 C CA . MET A 1 218 ? -16.391 -6.543 -11.641 1 92.69 218 MET A CA 1
ATOM 1718 C C . MET A 1 218 ? -17.547 -7.516 -11.469 1 92.69 218 MET A C 1
ATOM 1720 O O . MET A 1 218 ? -18.672 -7.223 -11.883 1 92.69 218 MET A O 1
ATOM 1724 N N . VAL A 1 219 ? -17.312 -8.586 -10.883 1 93.62 219 VAL A N 1
ATOM 1725 C CA . VAL A 1 219 ? -18.359 -9.57 -10.664 1 93.62 219 VAL A CA 1
ATOM 1726 C C . VAL A 1 219 ? -19.281 -9.109 -9.531 1 93.62 219 VAL A C 1
ATOM 1728 O O . VAL A 1 219 ? -20.5 -9.172 -9.648 1 93.62 219 VAL A O 1
ATOM 1731 N N . ALA A 1 220 ? -18.656 -8.633 -8.516 1 89.88 220 ALA A N 1
ATOM 1732 C CA . ALA A 1 220 ? -19.438 -8.133 -7.383 1 89.88 220 ALA A CA 1
ATOM 1733 C C . ALA A 1 220 ? -20.328 -6.965 -7.809 1 89.88 220 ALA A C 1
ATOM 1735 O O . ALA A 1 220 ? -21.453 -6.816 -7.312 1 89.88 220 ALA A O 1
ATOM 1736 N N . GLY A 1 221 ? -19.812 -6.223 -8.703 1 88 221 GLY A N 1
ATOM 1737 C CA . GLY A 1 221 ? -20.547 -5.066 -9.195 1 88 221 GLY A CA 1
ATOM 1738 C C . GLY A 1 221 ? -21.469 -5.395 -10.359 1 88 221 GLY A C 1
ATOM 1739 O O . GLY A 1 221 ? -22.047 -4.492 -10.977 1 88 221 GLY A O 1
ATOM 1740 N N . LYS A 1 222 ? -21.438 -6.539 -10.82 1 89.75 222 LYS A N 1
ATOM 1741 C CA . LYS A 1 222 ? -22.328 -7.078 -11.844 1 89.75 222 LYS A CA 1
ATOM 1742 C C . LYS A 1 222 ? -21.953 -6.559 -13.234 1 89.75 222 LYS A C 1
ATOM 1744 O O . LYS A 1 222 ? -22.797 -6.48 -14.125 1 89.75 222 LYS A O 1
ATOM 1749 N N . GLN A 1 223 ? -20.797 -6.129 -13.297 1 92.38 223 GLN A N 1
ATOM 1750 C CA . GLN A 1 223 ? -20.297 -5.797 -14.625 1 92.38 223 GLN A CA 1
ATOM 1751 C C . GLN A 1 223 ? -20.047 -7.059 -15.445 1 92.38 223 GLN A C 1
ATOM 1753 O O . GLN A 1 223 ? -20.125 -7.031 -16.672 1 92.38 223 GLN A O 1
ATOM 1758 N N . ALA A 1 224 ? -19.672 -8.062 -14.75 1 94.31 224 ALA A N 1
ATOM 1759 C CA . ALA A 1 224 ? -19.547 -9.406 -15.305 1 94.31 224 ALA A CA 1
ATOM 1760 C C . ALA A 1 224 ? -20.359 -10.414 -14.484 1 94.31 224 ALA A C 1
ATOM 1762 O O . ALA A 1 224 ? -20.516 -10.25 -13.273 1 94.31 224 ALA A O 1
ATOM 1763 N N . GLU A 1 225 ? -20.797 -11.383 -15.125 1 93.88 225 GLU A N 1
ATOM 1764 C CA . GLU A 1 225 ? -21.609 -12.375 -14.43 1 93.88 225 GLU A CA 1
ATOM 1765 C C . GLU A 1 225 ? -20.75 -13.461 -13.797 1 93.88 225 GLU A C 1
ATOM 1767 O O . GLU A 1 225 ? -21.141 -14.086 -12.812 1 93.88 225 GLU A O 1
ATOM 1772 N N . ILE A 1 226 ? -19.641 -13.656 -14.398 1 95.12 226 ILE A N 1
ATOM 1773 C CA . ILE A 1 226 ? -18.75 -14.719 -13.961 1 95.12 226 ILE A CA 1
ATOM 1774 C C . ILE A 1 226 ? -17.297 -14.273 -14.102 1 95.12 226 ILE A C 1
ATOM 1776 O O . ILE A 1 226 ? -17 -13.375 -14.898 1 95.12 226 ILE A O 1
ATOM 1780 N N . GLY A 1 227 ? -16.469 -14.75 -13.266 1 95.88 227 GLY A N 1
ATOM 1781 C CA . GLY A 1 227 ? -15.039 -14.508 -13.336 1 95.88 227 GLY A CA 1
ATOM 1782 C C . GLY A 1 227 ? -14.211 -15.578 -12.648 1 95.88 227 GLY A C 1
ATOM 1783 O O . GLY A 1 227 ? -14.758 -16.453 -11.969 1 95.88 227 GLY A O 1
ATOM 1784 N N . ILE A 1 228 ? -12.93 -15.555 -12.898 1 96.25 228 ILE A N 1
ATOM 1785 C CA . ILE A 1 228 ? -12.023 -16.484 -12.219 1 96.25 228 ILE A CA 1
ATOM 1786 C C . ILE A 1 228 ? -10.828 -15.719 -11.664 1 96.25 228 ILE A C 1
ATOM 1788 O O . ILE A 1 228 ? -10.352 -14.758 -12.273 1 96.25 228 ILE A O 1
ATOM 1792 N N . LEU A 1 229 ? -10.383 -16.109 -10.516 1 96.25 229 LEU A N 1
ATOM 1793 C CA . LEU A 1 229 ? -9.203 -15.516 -9.898 1 96.25 229 LEU A CA 1
ATOM 1794 C C . LEU A 1 229 ? -8.547 -16.5 -8.93 1 96.25 229 LEU A C 1
ATOM 1796 O O . LEU A 1 229 ? -9.125 -17.531 -8.609 1 96.25 229 LEU A O 1
ATOM 1800 N N . GLU A 1 230 ? -7.316 -16.188 -8.617 1 96.31 230 GLU A N 1
ATOM 1801 C CA . GLU A 1 230 ? -6.605 -17.031 -7.656 1 96.31 230 GLU A CA 1
ATOM 1802 C C . GLU A 1 230 ? -7.254 -16.969 -6.277 1 96.31 230 GLU A C 1
ATOM 1804 O O . GLU A 1 230 ? -7.586 -15.891 -5.789 1 96.31 230 GLU A O 1
ATOM 1809 N N . SER A 1 231 ? -7.395 -18.078 -5.648 1 96.88 231 SER A N 1
ATOM 1810 C CA . SER A 1 231 ? -8.156 -18.234 -4.414 1 96.88 231 SER A CA 1
ATOM 1811 C C . SER A 1 231 ? -7.586 -17.359 -3.295 1 96.88 231 SER A C 1
ATOM 1813 O O . SER A 1 231 ? -8.336 -16.812 -2.49 1 96.88 231 SER A O 1
ATOM 1815 N N . PRO A 1 232 ? -6.246 -17.25 -3.189 1 96.94 232 PRO A N 1
ATOM 1816 C CA . PRO A 1 232 ? -5.711 -16.422 -2.111 1 96.94 232 PRO A CA 1
ATOM 1817 C C . PRO A 1 232 ? -6.238 -14.984 -2.156 1 96.94 232 PRO A C 1
ATOM 1819 O O . PRO A 1 232 ? -6.379 -14.336 -1.112 1 96.94 232 PRO A O 1
ATOM 1822 N N . VAL A 1 233 ? -6.547 -14.5 -3.324 1 96.12 233 VAL A N 1
ATOM 1823 C CA . VAL A 1 233 ? -7.031 -13.133 -3.48 1 96.12 233 VAL A CA 1
ATOM 1824 C C . VAL A 1 233 ? -8.375 -12.977 -2.779 1 96.12 233 VAL A C 1
ATOM 1826 O O . VAL A 1 233 ? -8.617 -11.984 -2.09 1 96.12 233 VAL A O 1
ATOM 1829 N N . ILE A 1 234 ? -9.18 -13.945 -2.887 1 94.62 234 ILE A N 1
ATOM 1830 C CA . ILE A 1 234 ? -10.5 -13.922 -2.252 1 94.62 234 ILE A CA 1
ATOM 1831 C C . ILE A 1 234 ? -10.336 -13.922 -0.734 1 94.62 234 ILE A C 1
ATOM 1833 O O . ILE A 1 234 ? -10.945 -13.109 -0.037 1 94.62 234 ILE A O 1
ATOM 1837 N N . LYS A 1 235 ? -9.516 -14.773 -0.298 1 92.81 235 LYS A N 1
ATOM 1838 C CA . LYS A 1 235 ? -9.305 -14.922 1.14 1 92.81 235 LYS A CA 1
ATOM 1839 C C . LYS A 1 235 ? -8.727 -13.648 1.743 1 92.81 235 LYS A C 1
ATOM 1841 O O . LYS A 1 235 ? -9.156 -13.203 2.811 1 92.81 235 LYS A O 1
ATOM 1846 N N . CYS A 1 236 ? -7.816 -13.094 1.051 1 94.19 236 CYS A N 1
ATOM 1847 C CA . CYS A 1 236 ? -7.117 -11.914 1.549 1 94.19 236 CYS A CA 1
ATOM 1848 C C . CYS A 1 236 ? -8.047 -10.711 1.61 1 94.19 236 CYS A C 1
ATOM 1850 O O . CYS A 1 236 ? -7.855 -9.812 2.434 1 94.19 236 CYS A O 1
ATOM 1852 N N . HIS A 1 237 ? -9.07 -10.695 0.788 1 90.75 237 HIS A N 1
ATOM 1853 C CA . HIS A 1 237 ? -9.898 -9.5 0.691 1 90.75 237 HIS A CA 1
ATOM 1854 C C . HIS A 1 237 ? -11.297 -9.758 1.241 1 90.75 237 HIS A C 1
ATOM 1856 O O . HIS A 1 237 ? -12.203 -8.945 1.047 1 90.75 237 HIS A O 1
ATOM 1862 N N . LYS A 1 238 ? -11.484 -10.805 1.905 1 84.31 238 LYS A N 1
ATOM 1863 C CA . LYS A 1 238 ? -12.789 -11.227 2.404 1 84.31 238 LYS A CA 1
ATOM 1864 C C . LYS A 1 238 ? -13.414 -10.148 3.283 1 84.31 238 LYS A C 1
ATOM 1866 O O . LYS A 1 238 ? -14.617 -9.898 3.195 1 84.31 238 LYS A O 1
ATOM 1871 N N . ASN A 1 239 ? -12.641 -9.43 4 1 77.94 239 ASN A N 1
ATOM 1872 C CA . ASN A 1 239 ? -13.18 -8.477 4.957 1 77.94 239 ASN A CA 1
ATOM 1873 C C . ASN A 1 239 ? -12.852 -7.035 4.559 1 77.94 239 ASN A C 1
ATOM 1875 O O . ASN A 1 239 ? -13.156 -6.098 5.297 1 77.94 239 ASN A O 1
ATOM 1879 N N . THR A 1 240 ? -12.258 -6.883 3.461 1 76.19 240 THR A N 1
ATOM 1880 C CA . THR A 1 240 ? -11.766 -5.539 3.18 1 76.19 240 THR A CA 1
ATOM 1881 C C . THR A 1 240 ? -12.445 -4.961 1.939 1 76.19 240 THR A C 1
ATOM 1883 O O . THR A 1 240 ? -12.531 -3.742 1.783 1 76.19 240 THR A O 1
ATOM 1886 N N . LEU A 1 241 ? -12.867 -5.781 1.12 1 77.62 241 LEU A N 1
ATOM 1887 C CA . LEU A 1 241 ? -13.461 -5.301 -0.119 1 77.62 241 LEU A CA 1
ATOM 1888 C C . LEU A 1 241 ? -14.984 -5.359 -0.044 1 77.62 241 LEU A C 1
ATOM 1890 O O . LEU A 1 241 ? -15.562 -6.414 0.234 1 77.62 241 LEU A O 1
ATOM 1894 N N . PRO A 1 242 ? -15.547 -4.293 -0.314 1 73.75 242 PRO A N 1
ATOM 1895 C CA . PRO A 1 242 ? -17.016 -4.285 -0.295 1 73.75 242 PRO A CA 1
ATOM 1896 C C . PRO A 1 242 ? -17.625 -5.219 -1.336 1 73.75 242 PRO A C 1
ATOM 1898 O O . PRO A 1 242 ? -17.109 -5.316 -2.457 1 73.75 242 PRO A O 1
ATOM 1901 N N . GLY A 1 243 ? -18.594 -5.969 -0.987 1 74.44 243 GLY A N 1
ATOM 1902 C CA . GLY A 1 243 ? -19.375 -6.758 -1.923 1 74.44 243 GLY A CA 1
ATOM 1903 C C . GLY A 1 243 ? -18.891 -8.188 -2.043 1 74.44 243 GLY A C 1
ATOM 1904 O O . GLY A 1 243 ? -19.516 -9 -2.729 1 74.44 243 GLY A O 1
ATOM 1905 N N . ILE A 1 244 ? -17.828 -8.492 -1.374 1 80.62 244 ILE A N 1
ATOM 1906 C CA . ILE A 1 244 ? -17.25 -9.828 -1.492 1 80.62 244 ILE A CA 1
ATOM 1907 C C . ILE A 1 244 ? -18.234 -10.867 -0.957 1 80.62 244 ILE A C 1
ATOM 1909 O O . ILE A 1 244 ? -18.281 -12 -1.448 1 80.62 244 ILE A O 1
ATOM 1913 N N . ASP A 1 245 ? -18.984 -10.398 -0.068 1 80.69 245 ASP A N 1
ATOM 1914 C CA . ASP A 1 245 ? -19.953 -11.297 0.546 1 80.69 245 ASP A CA 1
ATOM 1915 C C . ASP A 1 245 ? -21.047 -11.672 -0.442 1 80.69 245 ASP A C 1
ATOM 1917 O O . ASP A 1 245 ? -21.797 -12.633 -0.217 1 80.69 245 ASP A O 1
ATOM 1921 N N . SER A 1 246 ? -21.109 -11.016 -1.459 1 83.62 246 SER A N 1
ATOM 1922 C CA . SER A 1 246 ? -22.156 -11.258 -2.455 1 83.62 246 SER A CA 1
ATOM 1923 C C . SER A 1 246 ? -21.672 -12.203 -3.545 1 83.62 246 SER A C 1
ATOM 1925 O O . SER A 1 246 ? -22.344 -12.406 -4.551 1 83.62 246 SER A O 1
ATOM 1927 N N . LEU A 1 247 ? -20.578 -12.766 -3.311 1 91.75 247 LEU A N 1
ATOM 1928 C CA . LEU A 1 247 ? -20 -13.633 -4.332 1 91.75 247 LEU A CA 1
ATOM 1929 C C . LEU A 1 247 ? -20.141 -15.102 -3.941 1 91.75 247 LEU A C 1
ATOM 1931 O O . LEU A 1 247 ? -20.141 -15.43 -2.754 1 91.75 247 LEU A O 1
ATOM 1935 N N . HIS A 1 248 ? -20.391 -15.844 -4.922 1 93.38 248 HIS A N 1
ATOM 1936 C CA . HIS A 1 248 ? -20.484 -17.297 -4.773 1 93.38 248 HIS A CA 1
ATOM 1937 C C . HIS A 1 248 ? -19.422 -18 -5.602 1 93.38 248 HIS A C 1
ATOM 1939 O O . HIS A 1 248 ? -19.234 -17.688 -6.781 1 93.38 248 HIS A O 1
ATOM 1945 N N . ILE A 1 249 ? -18.719 -18.938 -4.977 1 95.12 249 ILE A N 1
ATOM 1946 C CA . ILE A 1 249 ? -17.75 -19.75 -5.699 1 95.12 249 ILE A CA 1
ATOM 1947 C C . ILE A 1 249 ? -18.453 -20.922 -6.383 1 95.12 249 ILE A C 1
ATOM 1949 O O . ILE A 1 249 ? -18.969 -21.812 -5.719 1 95.12 249 ILE A O 1
ATOM 1953 N N . LEU A 1 250 ? -18.453 -20.906 -7.613 1 95 250 LEU A N 1
ATOM 1954 C CA . LEU A 1 250 ? -19.141 -21.938 -8.398 1 95 250 LEU A CA 1
ATOM 1955 C C . LEU A 1 250 ? -18.328 -23.219 -8.43 1 95 250 LEU A C 1
ATOM 1957 O O . LEU A 1 250 ? -18.875 -24.312 -8.297 1 95 250 LEU A O 1
ATOM 1961 N N . THR A 1 251 ? -17.094 -23.078 -8.633 1 94.69 251 THR A N 1
ATOM 1962 C CA . THR A 1 251 ? -16.172 -24.203 -8.664 1 94.69 251 THR A CA 1
ATOM 1963 C C . THR A 1 251 ? -14.727 -23.734 -8.477 1 94.69 251 THR A C 1
ATOM 1965 O O . THR A 1 251 ? -14.453 -22.531 -8.531 1 94.69 251 THR A O 1
ATOM 1968 N N . SER A 1 252 ? -13.891 -24.641 -8.164 1 97.06 252 SER A N 1
ATOM 1969 C CA . SER A 1 252 ? -12.469 -24.359 -7.988 1 97.06 252 SER A CA 1
ATOM 1970 C C . SER A 1 252 ? -11.617 -25.188 -8.953 1 97.06 252 SER A C 1
ATOM 1972 O O . SER A 1 252 ? -11.953 -26.328 -9.25 1 97.06 252 SER A O 1
ATOM 1974 N N . LEU A 1 253 ? -10.625 -24.516 -9.414 1 95.88 253 LEU A N 1
ATOM 1975 C CA . LEU A 1 253 ? -9.766 -25.156 -10.406 1 95.88 253 LEU A CA 1
ATOM 1976 C C . LEU A 1 253 ? -8.305 -25.078 -9.977 1 95.88 253 LEU A C 1
ATOM 1978 O O . LEU A 1 253 ? -7.93 -24.234 -9.156 1 95.88 253 LEU A O 1
ATOM 1982 N N . GLY A 1 254 ? -7.461 -26.016 -10.688 1 93.44 254 GLY A N 1
ATOM 1983 C CA . GLY A 1 254 ? -6.031 -26.031 -10.414 1 93.44 254 GLY A CA 1
ATOM 1984 C C . GLY A 1 254 ? -5.453 -27.438 -10.312 1 93.44 254 GLY A C 1
ATOM 1985 O O . GLY A 1 254 ? -6.07 -28.391 -10.758 1 93.44 254 GLY A O 1
ATOM 1986 N N . PRO A 1 255 ? -4.207 -27.5 -9.852 1 94.25 255 PRO A N 1
ATOM 1987 C CA . PRO A 1 255 ? -3.412 -26.453 -9.203 1 94.25 255 PRO A CA 1
ATOM 1988 C C . PRO A 1 255 ? -2.596 -25.625 -10.195 1 94.25 255 PRO A C 1
ATOM 1990 O O . PRO A 1 255 ? -2.271 -26.109 -11.281 1 94.25 255 PRO A O 1
ATOM 1993 N N . LEU A 1 256 ? -2.295 -24.391 -9.797 1 94.31 256 LEU A N 1
ATOM 1994 C CA . LEU A 1 256 ? -1.283 -23.531 -10.414 1 94.31 256 LEU A CA 1
ATOM 1995 C C . LEU A 1 256 ? 0.039 -23.625 -9.656 1 94.31 256 LEU A C 1
ATOM 1997 O O . LEU A 1 256 ? 0.059 -23.953 -8.469 1 94.31 256 LEU A O 1
ATOM 2001 N N . PRO A 1 257 ? 1.11 -23.391 -10.406 1 95.56 257 PRO A N 1
ATOM 2002 C CA . PRO A 1 257 ? 2.385 -23.359 -9.688 1 95.56 257 PRO A CA 1
ATOM 2003 C C . PRO A 1 257 ? 2.408 -22.312 -8.578 1 95.56 257 PRO A C 1
ATOM 2005 O O . PRO A 1 257 ? 1.606 -21.375 -8.594 1 95.56 257 PRO A O 1
ATOM 2008 N N . PRO A 1 258 ? 3.322 -22.5 -7.613 1 97.44 258 PRO A N 1
ATOM 2009 C CA . PRO A 1 258 ? 3.418 -21.578 -6.48 1 97.44 258 PRO A CA 1
ATOM 2010 C C . PRO A 1 258 ? 3.879 -20.188 -6.895 1 97.44 258 PRO A C 1
ATOM 2012 O O . PRO A 1 258 ? 4.461 -20.016 -7.969 1 97.44 258 PRO A O 1
ATOM 2015 N N . TYR A 1 259 ? 3.545 -19.219 -6.008 1 97.62 259 TYR A N 1
ATOM 2016 C CA . TYR A 1 259 ? 4.227 -17.922 -6.137 1 97.62 259 TYR A CA 1
ATOM 2017 C C . TYR A 1 259 ? 5.73 -18.094 -5.957 1 97.62 259 TYR A C 1
ATOM 2019 O O . TYR A 1 259 ? 6.184 -18.906 -5.152 1 97.62 259 TYR A O 1
ATOM 2027 N N . ARG A 1 260 ? 6.434 -17.312 -6.672 1 97.81 260 ARG A N 1
ATOM 2028 C CA . ARG A 1 260 ? 7.887 -17.406 -6.605 1 97.81 260 ARG A CA 1
ATOM 2029 C C . ARG A 1 260 ? 8.453 -16.516 -5.508 1 97.81 260 ARG A C 1
ATOM 2031 O O . ARG A 1 260 ? 8.062 -15.352 -5.395 1 97.81 260 ARG A O 1
ATOM 2038 N N . ILE A 1 261 ? 9.219 -17.078 -4.66 1 98.69 261 ILE A N 1
ATOM 2039 C CA . ILE A 1 261 ? 10.117 -16.312 -3.811 1 98.69 261 ILE A CA 1
ATOM 2040 C C . ILE A 1 261 ? 11.547 -16.438 -4.324 1 98.69 261 ILE A C 1
ATOM 2042 O O 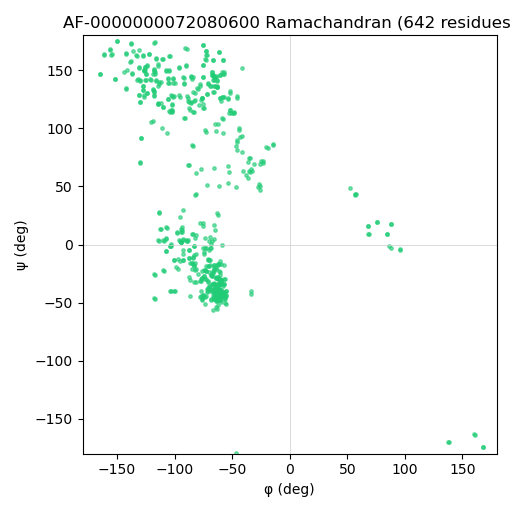. ILE A 1 261 ? 12.117 -17.531 -4.316 1 98.69 261 ILE A O 1
ATOM 2046 N N . MET A 1 262 ? 12.055 -15.312 -4.781 1 98.62 262 MET A N 1
ATOM 2047 C CA . MET A 1 262 ? 13.359 -15.344 -5.445 1 98.62 262 MET A CA 1
ATOM 2048 C C . MET A 1 262 ? 14.328 -14.359 -4.793 1 98.62 262 MET A C 1
ATOM 2050 O O . MET A 1 262 ? 13.898 -13.383 -4.176 1 98.62 262 MET A O 1
ATOM 2054 N N . VAL A 1 263 ? 15.609 -14.672 -4.891 1 98.56 263 VAL A N 1
ATOM 2055 C CA . VAL A 1 263 ? 16.656 -13.766 -4.438 1 98.56 263 VAL A CA 1
ATOM 2056 C C . VAL A 1 263 ? 17.625 -13.484 -5.586 1 98.56 263 VAL A C 1
ATOM 2058 O O . VAL A 1 263 ? 17.734 -14.281 -6.523 1 98.56 263 VAL A O 1
ATOM 2061 N N . ARG A 1 264 ? 18.219 -12.391 -5.516 1 97.81 264 ARG A N 1
ATOM 2062 C CA . ARG A 1 264 ? 19.219 -12.07 -6.531 1 97.81 264 ARG A CA 1
ATOM 2063 C C . ARG A 1 264 ? 20.312 -13.133 -6.57 1 97.81 264 ARG A C 1
ATOM 2065 O O . ARG A 1 264 ? 20.719 -13.656 -5.531 1 97.81 264 ARG A O 1
ATOM 2072 N N . LYS A 1 265 ? 20.859 -13.359 -7.715 1 96.81 265 LYS A N 1
ATOM 2073 C CA . LYS A 1 265 ? 21.859 -14.406 -7.895 1 96.81 265 LYS A CA 1
ATOM 2074 C C . LYS A 1 265 ? 23.078 -14.164 -7.004 1 96.81 265 LYS A C 1
ATOM 2076 O O . LYS A 1 265 ? 23.703 -15.109 -6.535 1 96.81 265 LYS A O 1
ATOM 2081 N N . THR A 1 266 ? 23.406 -12.875 -6.723 1 96.44 266 THR A N 1
ATOM 2082 C CA . THR A 1 266 ? 24.578 -12.523 -5.938 1 96.44 266 THR A CA 1
ATOM 2083 C C . THR A 1 266 ? 24.25 -12.461 -4.453 1 96.44 266 THR A C 1
ATOM 2085 O O . THR A 1 266 ? 25.078 -12.094 -3.629 1 96.44 266 THR A O 1
ATOM 2088 N N . PHE A 1 267 ? 23.031 -12.789 -4.121 1 96.94 267 PHE A N 1
ATOM 2089 C CA . PHE A 1 267 ? 22.578 -12.781 -2.736 1 96.94 267 PHE A CA 1
ATOM 2090 C C . PHE A 1 267 ? 23.344 -13.805 -1.911 1 96.94 267 PHE A C 1
ATOM 2092 O O . PHE A 1 267 ? 23.656 -14.891 -2.402 1 96.94 267 PHE A O 1
ATOM 2099 N N . SER A 1 268 ? 23.609 -13.508 -0.678 1 96.75 268 SER A N 1
ATOM 2100 C CA . SER A 1 268 ? 24.328 -14.398 0.22 1 96.75 268 SER A CA 1
ATOM 2101 C C . SER A 1 268 ? 23.625 -15.742 0.353 1 96.75 268 SER A C 1
ATOM 2103 O O . SER A 1 268 ? 22.469 -15.805 0.74 1 96.75 268 SER A O 1
ATOM 2105 N N . ASP A 1 269 ? 24.375 -16.812 0.12 1 97.12 269 ASP A N 1
ATOM 2106 C CA . ASP A 1 269 ? 23.812 -18.156 0.28 1 97.12 269 ASP A CA 1
ATOM 2107 C C . ASP A 1 269 ? 23.438 -18.422 1.734 1 97.12 269 ASP A C 1
ATOM 2109 O O . ASP A 1 269 ? 22.453 -19.109 2.008 1 97.12 269 ASP A O 1
ATOM 2113 N N . ILE A 1 270 ? 24.219 -17.859 2.553 1 97.62 270 ILE A N 1
ATOM 2114 C CA . ILE A 1 270 ? 23.984 -18.031 3.98 1 97.62 270 ILE A CA 1
ATOM 2115 C C . ILE A 1 270 ? 22.641 -17.391 4.359 1 97.62 270 ILE A C 1
ATOM 2117 O O . ILE A 1 270 ? 21.828 -18.016 5.039 1 97.62 270 ILE A O 1
ATOM 2121 N N . LEU A 1 271 ? 22.422 -16.188 3.896 1 97.81 271 LEU A N 1
ATOM 2122 C CA . LEU A 1 271 ? 21.156 -15.508 4.188 1 97.81 271 LEU A CA 1
ATOM 2123 C C . LEU A 1 271 ? 19.984 -16.234 3.549 1 97.81 271 LEU A C 1
ATOM 2125 O O . LEU A 1 271 ? 18.922 -16.344 4.156 1 97.81 271 LEU A O 1
ATOM 2129 N N . ALA A 1 272 ? 20.219 -16.672 2.354 1 98.5 272 ALA A N 1
ATOM 2130 C CA . ALA A 1 272 ? 19.156 -17.406 1.649 1 98.5 272 ALA A CA 1
ATOM 2131 C C . ALA A 1 272 ? 18.75 -18.641 2.424 1 98.5 272 ALA A C 1
ATOM 2133 O O . ALA A 1 272 ? 17.547 -18.938 2.551 1 98.5 272 ALA A O 1
ATOM 2134 N N . LYS A 1 273 ? 19.719 -19.328 2.898 1 98.25 273 LYS A N 1
ATOM 2135 C CA . LYS A 1 273 ? 19.453 -20.547 3.674 1 98.25 273 LYS A CA 1
ATOM 2136 C C . LYS A 1 273 ? 18.734 -20.203 4.98 1 98.25 273 LYS A C 1
ATOM 2138 O O . LYS A 1 273 ? 17.828 -20.922 5.398 1 98.25 273 LYS A O 1
ATOM 2143 N N . LYS A 1 274 ? 19.156 -19.156 5.605 1 98.06 274 LYS A N 1
ATOM 2144 C CA . LYS A 1 274 ? 18.531 -18.703 6.844 1 98.06 274 LYS A CA 1
ATOM 2145 C C . LYS A 1 274 ? 17.047 -18.375 6.617 1 98.06 274 LYS A C 1
ATOM 2147 O O . LYS A 1 274 ? 16.188 -18.781 7.402 1 98.06 274 LYS A O 1
ATOM 2152 N N . ILE A 1 275 ? 16.797 -17.672 5.547 1 98.56 275 ILE A N 1
ATOM 2153 C CA . ILE A 1 275 ? 15.43 -17.297 5.215 1 98.56 275 ILE A CA 1
ATOM 2154 C C . ILE A 1 275 ? 14.586 -18.547 4.957 1 98.56 275 ILE A C 1
ATOM 2156 O O . ILE A 1 275 ? 13.5 -18.688 5.52 1 98.56 275 ILE A O 1
ATOM 2160 N N . THR A 1 276 ? 15.117 -19.438 4.16 1 98.69 276 THR A N 1
ATOM 2161 C CA . THR A 1 276 ? 14.406 -20.656 3.785 1 98.69 276 THR A CA 1
ATOM 2162 C C . THR A 1 276 ? 14.07 -21.484 5.02 1 98.69 276 THR A C 1
ATOM 2164 O O . THR A 1 276 ? 12.922 -21.891 5.211 1 98.69 276 THR A O 1
ATOM 2167 N N . THR A 1 277 ? 15.039 -21.688 5.836 1 98.31 277 THR A N 1
ATOM 2168 C CA . THR A 1 277 ? 14.875 -22.5 7.035 1 98.31 277 THR A CA 1
ATOM 2169 C C . THR A 1 277 ? 13.867 -21.859 7.984 1 98.31 277 THR A C 1
ATOM 2171 O O . THR A 1 277 ? 13 -22.547 8.531 1 98.31 277 THR A O 1
ATOM 2174 N N . TYR A 1 278 ? 14.016 -20.562 8.156 1 98.12 278 TYR A N 1
ATOM 2175 C CA . TYR A 1 278 ? 13.117 -19.859 9.055 1 98.12 278 TYR A CA 1
ATOM 2176 C C . TYR A 1 278 ? 11.672 -19.969 8.578 1 98.12 278 TYR A C 1
ATOM 2178 O O . TYR A 1 278 ? 10.773 -20.266 9.367 1 98.12 278 TYR A O 1
ATOM 2186 N N . LEU A 1 279 ? 11.469 -19.766 7.277 1 98.38 279 LEU A N 1
ATOM 2187 C CA . LEU A 1 279 ? 10.117 -19.812 6.723 1 98.38 279 LEU A CA 1
ATOM 2188 C C . LEU A 1 279 ? 9.523 -21.203 6.836 1 98.38 279 LEU A C 1
ATOM 2190 O O . LEU A 1 279 ? 8.359 -21.359 7.211 1 98.38 279 LEU A O 1
ATOM 2194 N N . LEU A 1 280 ? 10.297 -22.172 6.59 1 98.12 280 LEU A N 1
ATOM 2195 C CA . LEU A 1 280 ? 9.82 -23.547 6.633 1 98.12 280 LEU A CA 1
ATOM 2196 C C . LEU A 1 280 ? 9.422 -23.938 8.047 1 98.12 280 LEU A C 1
ATOM 2198 O O . LEU A 1 280 ? 8.594 -24.828 8.242 1 98.12 280 LEU A O 1
ATOM 2202 N N . ASN A 1 281 ? 9.93 -23.219 9.016 1 97 281 ASN A N 1
ATOM 2203 C CA . ASN A 1 281 ? 9.664 -23.562 10.406 1 97 281 ASN A CA 1
ATOM 2204 C C . ASN A 1 281 ? 8.695 -22.578 11.055 1 97 281 ASN A C 1
ATOM 2206 O O . ASN A 1 281 ? 8.469 -22.625 12.266 1 97 281 ASN A O 1
ATOM 2210 N N . LEU A 1 282 ? 8.219 -21.703 10.297 1 94.94 282 LEU A N 1
ATOM 2211 C CA . LEU A 1 282 ? 7.406 -20.609 10.82 1 94.94 282 LEU A CA 1
ATOM 2212 C C . LEU A 1 282 ? 6.129 -21.125 11.461 1 94.94 282 LEU A C 1
ATOM 2214 O O . LEU A 1 282 ? 5.605 -20.531 12.398 1 94.94 282 LEU A O 1
ATOM 2218 N N . ASN A 1 283 ? 5.652 -22.234 11 1 89.88 283 ASN A N 1
ATOM 2219 C CA . ASN A 1 283 ? 4.391 -22.797 11.477 1 89.88 283 ASN A CA 1
ATOM 2220 C C . ASN A 1 283 ? 4.531 -23.375 12.883 1 89.88 283 ASN A C 1
ATOM 2222 O O . ASN A 1 283 ? 3.539 -23.766 13.5 1 89.88 283 ASN A O 1
ATOM 2226 N N . GLN A 1 284 ? 5.648 -23.359 13.406 1 91.69 284 GLN A N 1
ATOM 2227 C CA . GLN A 1 284 ? 5.887 -23.844 14.758 1 91.69 284 GLN A CA 1
ATOM 2228 C C . GLN A 1 284 ? 5.652 -22.734 15.789 1 91.69 284 GLN A C 1
ATOM 2230 O O . GLN A 1 284 ? 5.566 -23.016 16.984 1 91.69 284 GLN A O 1
ATOM 2235 N N . ASP A 1 285 ? 5.531 -21.594 15.328 1 92.25 285 ASP A N 1
ATOM 2236 C CA . ASP A 1 285 ? 5.312 -20.438 16.203 1 92.25 285 ASP A CA 1
ATOM 2237 C C . ASP A 1 285 ? 3.9 -19.891 16.031 1 92.25 285 ASP A C 1
ATOM 2239 O O . ASP A 1 285 ? 3.566 -19.312 14.984 1 92.25 285 ASP A O 1
ATOM 2243 N N . LYS A 1 286 ? 3.197 -19.922 17.047 1 91.81 286 LYS A N 1
ATOM 2244 C CA . LYS A 1 286 ? 1.798 -19.5 17.031 1 91.81 286 LYS A CA 1
ATOM 2245 C C . LYS A 1 286 ? 1.665 -18.031 16.656 1 91.81 286 LYS A C 1
ATOM 2247 O O . LYS A 1 286 ? 0.701 -17.641 16 1 91.81 286 LYS A O 1
ATOM 2252 N N . LYS A 1 287 ? 2.613 -17.328 17.078 1 92.94 287 LYS A N 1
ATOM 2253 C CA . LYS A 1 287 ? 2.572 -15.898 16.766 1 92.94 287 LYS A CA 1
ATOM 2254 C C . LYS A 1 287 ? 2.543 -15.648 15.266 1 92.94 287 LYS A C 1
ATOM 2256 O O . LYS A 1 287 ? 1.796 -14.797 14.781 1 92.94 287 LYS A O 1
ATOM 2261 N N . TRP A 1 288 ? 3.344 -16.391 14.602 1 94.94 288 TRP A N 1
ATOM 2262 C CA . TRP A 1 288 ? 3.391 -16.25 13.156 1 94.94 288 TRP A CA 1
ATOM 2263 C C . TRP A 1 288 ? 2.119 -16.797 12.508 1 94.94 288 TRP A C 1
ATOM 2265 O O . TRP A 1 288 ? 1.595 -16.203 11.562 1 94.94 288 TRP A O 1
ATOM 2275 N N . ILE A 1 289 ? 1.66 -17.844 12.977 1 93.94 289 ILE A N 1
ATOM 2276 C CA . ILE A 1 289 ? 0.422 -18.422 12.469 1 93.94 289 ILE A CA 1
ATOM 2277 C C . ILE A 1 289 ? -0.705 -17.391 12.562 1 93.94 289 ILE A C 1
ATOM 2279 O O . ILE A 1 289 ? -1.435 -17.172 11.594 1 93.94 289 ILE A O 1
ATOM 2283 N N . ASP A 1 290 ? -0.762 -16.781 13.625 1 93.88 290 ASP A N 1
ATOM 2284 C CA . ASP A 1 290 ? -1.806 -15.781 13.867 1 93.88 290 ASP A CA 1
ATOM 2285 C C . ASP A 1 290 ? -1.649 -14.586 12.938 1 93.88 290 ASP A C 1
ATOM 2287 O O . ASP A 1 290 ? -2.641 -14 12.492 1 93.88 290 ASP A O 1
ATOM 2291 N N . ARG A 1 291 ? -0.477 -14.258 12.617 1 94.19 291 ARG A N 1
ATOM 2292 C CA . ARG A 1 291 ? -0.203 -13.07 11.812 1 94.19 291 ARG A CA 1
ATOM 2293 C C . ARG A 1 291 ? -0.5 -13.328 10.344 1 94.19 291 ARG A C 1
ATOM 2295 O O . ARG A 1 291 ? -0.906 -12.414 9.617 1 94.19 291 ARG A O 1
ATOM 2302 N N . PHE A 1 292 ? -0.312 -14.547 9.953 1 96.25 292 PHE A N 1
ATOM 2303 C CA . PHE A 1 292 ? -0.519 -14.883 8.555 1 96.25 292 PHE A CA 1
ATOM 2304 C C . PHE A 1 292 ? -1.941 -15.375 8.312 1 96.25 292 PHE A C 1
ATOM 2306 O O . PHE A 1 292 ? -2.416 -15.391 7.18 1 96.25 292 PHE A O 1
ATOM 2313 N N . ALA A 1 293 ? -2.664 -15.68 9.336 1 94.5 293 ALA A N 1
ATOM 2314 C CA . ALA A 1 293 ? -3.971 -16.328 9.258 1 94.5 293 ALA A CA 1
ATOM 2315 C C . ALA A 1 293 ? -4.977 -15.445 8.523 1 94.5 293 ALA A C 1
ATOM 2317 O O . ALA A 1 293 ? -5.742 -15.93 7.684 1 94.5 293 ALA A O 1
ATOM 2318 N N . PRO A 1 294 ? -4.941 -14.18 8.758 1 93.5 294 PRO A N 1
ATOM 2319 C CA . PRO A 1 294 ? -5.922 -13.328 8.086 1 93.5 294 PRO A CA 1
ATOM 2320 C C . PRO A 1 294 ? -5.789 -13.359 6.566 1 93.5 294 PRO A C 1
ATOM 2322 O O . PRO A 1 294 ? -6.734 -13.008 5.855 1 93.5 294 PRO A O 1
ATOM 2325 N N . PHE A 1 295 ? -4.715 -13.812 6.117 1 96.38 295 PHE A N 1
ATOM 2326 C CA . PHE A 1 295 ? -4.465 -13.805 4.68 1 96.38 295 PHE A CA 1
ATOM 2327 C C . PHE A 1 295 ? -4.633 -15.195 4.086 1 96.38 295 PHE A C 1
ATOM 2329 O O . PHE A 1 295 ? -4.34 -15.414 2.91 1 96.38 295 PHE A O 1
ATOM 2336 N N . GLY A 1 296 ? -4.941 -16.141 4.914 1 95.81 296 GLY A N 1
ATOM 2337 C CA . GLY A 1 296 ? -5.16 -17.5 4.453 1 95.81 296 GLY A CA 1
ATOM 2338 C C . GLY A 1 296 ? -3.877 -18.297 4.312 1 95.81 296 GLY A C 1
ATOM 2339 O O . GLY A 1 296 ? -3.867 -19.359 3.688 1 95.81 296 GLY A O 1
ATOM 2340 N N . VAL A 1 297 ? -2.814 -17.75 4.77 1 97.69 297 VAL A N 1
ATOM 2341 C CA . VAL A 1 297 ? -1.545 -18.469 4.734 1 97.69 297 VAL A CA 1
ATOM 2342 C C . VAL A 1 297 ? -1.455 -19.406 5.926 1 97.69 297 VAL A C 1
ATOM 2344 O O . VAL A 1 297 ? -1.545 -18.984 7.078 1 97.69 297 VAL A O 1
ATOM 2347 N N . ILE A 1 298 ? -1.263 -20.578 5.664 1 95.56 298 ILE A N 1
ATOM 2348 C CA . ILE A 1 298 ? -1.218 -21.562 6.742 1 95.56 298 ILE A CA 1
ATOM 2349 C C . ILE A 1 298 ? 0.234 -21.906 7.078 1 95.56 298 ILE A C 1
ATOM 2351 O O . ILE A 1 298 ? 0.515 -22.516 8.102 1 95.56 298 ILE A O 1
ATOM 2355 N N . GLY A 1 299 ? 1.095 -21.516 6.234 1 96.44 299 GLY A N 1
ATOM 2356 C CA . GLY A 1 299 ? 2.52 -21.719 6.434 1 96.44 299 GLY A CA 1
ATOM 2357 C C . GLY A 1 299 ? 3.324 -21.609 5.152 1 96.44 299 GLY A C 1
ATOM 2358 O O . GLY A 1 299 ? 2.883 -20.984 4.188 1 96.44 299 GLY A O 1
ATOM 2359 N N . PHE A 1 300 ? 4.535 -22.125 5.293 1 98.31 300 PHE A N 1
ATOM 2360 C CA . PHE A 1 300 ? 5.449 -22.188 4.16 1 98.31 300 PHE A CA 1
ATOM 2361 C C . PHE A 1 300 ? 5.941 -23.609 3.941 1 98.31 300 PHE A C 1
ATOM 2363 O O . PHE A 1 300 ? 6.117 -24.375 4.902 1 98.31 300 PHE A O 1
ATOM 2370 N N . THR A 1 301 ? 6.051 -23.938 2.713 1 97.88 301 THR A N 1
ATOM 2371 C CA . THR A 1 301 ? 6.445 -25.297 2.379 1 97.88 301 THR A CA 1
ATOM 2372 C C . THR A 1 301 ? 7.461 -25.297 1.237 1 97.88 301 THR A C 1
ATOM 2374 O O . THR A 1 301 ? 7.762 -24.25 0.666 1 97.88 301 THR A O 1
ATOM 2377 N N . LYS A 1 302 ? 7.949 -26.438 0.971 1 97.75 302 LYS A N 1
ATOM 2378 C CA . LYS A 1 302 ? 8.992 -26.578 -0.04 1 97.75 302 LYS A CA 1
ATOM 2379 C C . LYS A 1 302 ? 8.469 -26.234 -1.43 1 97.75 302 LYS A C 1
ATOM 2381 O O . LYS A 1 302 ? 7.297 -26.484 -1.733 1 97.75 302 LYS A O 1
ATOM 2386 N N . ASN A 1 303 ? 9.336 -25.656 -2.148 1 97.88 303 ASN A N 1
ATOM 2387 C CA . ASN A 1 303 ? 9.094 -25.312 -3.547 1 97.88 303 ASN A CA 1
ATOM 2388 C C . ASN A 1 303 ? 10.188 -25.859 -4.457 1 97.88 303 ASN A C 1
ATOM 2390 O O . ASN A 1 303 ? 11.305 -26.109 -4.004 1 97.88 303 ASN A O 1
ATOM 2394 N N . PHE A 1 304 ? 9.758 -26.172 -5.719 1 95.38 304 PHE A N 1
ATOM 2395 C CA . PHE A 1 304 ? 10.68 -26.781 -6.664 1 95.38 304 PHE A CA 1
ATOM 2396 C C . PHE A 1 304 ? 10.539 -26.156 -8.047 1 95.38 304 PHE A C 1
ATOM 2398 O O . PHE A 1 304 ? 9.438 -25.812 -8.469 1 95.38 304 PHE A O 1
ATOM 2405 N N . GLU A 1 305 ? 11.68 -26.109 -8.734 1 94.81 305 GLU A N 1
ATOM 2406 C CA . GLU A 1 305 ? 11.703 -25.562 -10.086 1 94.81 305 GLU A CA 1
ATOM 2407 C C . GLU A 1 305 ? 10.797 -26.359 -11.016 1 94.81 305 GLU A C 1
ATOM 2409 O O . GLU A 1 305 ? 10.188 -25.797 -11.938 1 94.81 305 GLU A O 1
ATOM 2414 N N . LYS A 1 306 ? 10.617 -27.562 -10.805 1 93.38 306 LYS A N 1
ATOM 2415 C CA . LYS A 1 306 ? 9.867 -28.469 -11.68 1 93.38 306 LYS A CA 1
ATOM 2416 C C . LYS A 1 306 ? 8.391 -28.094 -11.719 1 93.38 306 LYS A C 1
ATOM 2418 O O . LYS A 1 306 ? 7.684 -28.438 -12.672 1 93.38 306 LYS A O 1
ATOM 2423 N N . LEU A 1 307 ? 7.957 -27.422 -10.711 1 93.31 307 LEU A N 1
ATOM 2424 C CA . LEU A 1 307 ? 6.547 -27.062 -10.641 1 93.31 307 LEU A CA 1
ATOM 2425 C C . LEU A 1 307 ? 6.199 -26 -11.672 1 93.31 307 LEU A C 1
ATOM 2427 O O . LEU A 1 307 ? 5.023 -25.781 -11.977 1 93.31 307 LEU A O 1
ATOM 2431 N N . TYR A 1 308 ? 7.207 -25.406 -12.25 1 92.56 308 TYR A N 1
ATOM 2432 C CA . TYR A 1 308 ? 6.961 -24.312 -13.172 1 92.56 308 TYR A CA 1
ATOM 2433 C C . TYR A 1 308 ? 7.125 -24.766 -14.617 1 92.56 308 TYR A C 1
ATOM 2435 O O . TYR A 1 308 ? 7.066 -23.953 -15.547 1 92.56 308 TYR A O 1
ATOM 2443 N N . ASN A 1 309 ? 7.43 -25.953 -14.859 1 83.25 309 ASN A N 1
ATOM 2444 C CA . ASN A 1 309 ? 7.48 -26.5 -16.219 1 83.25 309 ASN A CA 1
ATOM 2445 C C . ASN A 1 309 ? 6.086 -26.703 -16.797 1 83.25 309 ASN A C 1
ATOM 2447 O O . ASN A 1 309 ? 5.367 -27.625 -16.375 1 83.25 309 ASN A O 1
ATOM 2451 N N . PHE A 1 310 ? 5.668 -25.766 -17.578 1 67.5 310 PHE A N 1
ATOM 2452 C CA . PHE A 1 310 ? 4.309 -25.719 -18.109 1 67.5 310 PHE A CA 1
ATOM 2453 C C . PHE A 1 310 ? 4.176 -26.594 -19.344 1 67.5 310 PHE A C 1
ATOM 2455 O O . PHE A 1 310 ? 3.143 -26.578 -20.016 1 67.5 310 PHE A O 1
ATOM 2462 N N . ASP A 1 311 ? 5.207 -27.141 -19.922 1 58.59 311 ASP A N 1
ATOM 2463 C CA . ASP A 1 311 ? 5.145 -27.891 -21.188 1 58.59 311 ASP A CA 1
ATOM 2464 C C . ASP A 1 311 ? 3.824 -28.641 -21.297 1 58.59 311 ASP A C 1
ATOM 2466 O O . ASP A 1 311 ? 3.285 -28.797 -22.406 1 58.59 311 ASP A O 1
ATOM 2470 N N . GLY A 1 312 ? 3.314 -29.25 -20.344 1 49.5 312 GLY A N 1
ATOM 2471 C CA . GLY A 1 312 ? 2.152 -30.078 -20.609 1 49.5 312 GLY A CA 1
ATOM 2472 C C . GLY A 1 312 ? 0.853 -29.297 -20.656 1 49.5 312 GLY A C 1
ATOM 2473 O O . GLY A 1 312 ? -0.217 -29.875 -20.859 1 49.5 312 GLY A O 1
ATOM 2474 N N . ILE A 1 313 ? 0.831 -28.078 -20.156 1 51.91 313 ILE A N 1
ATOM 2475 C CA . ILE A 1 313 ? -0.463 -27.406 -20.125 1 51.91 313 ILE A CA 1
ATOM 2476 C C . ILE A 1 313 ? -0.723 -26.75 -21.484 1 51.91 313 ILE A C 1
ATOM 2478 O O . ILE A 1 313 ? 0.021 -25.844 -21.891 1 51.91 313 ILE A O 1
ATOM 2482 N N . LYS A 1 314 ? -1.244 -27.453 -22.453 1 49.44 314 LYS A N 1
ATOM 2483 C CA . LYS A 1 314 ? -1.669 -26.953 -23.75 1 49.44 314 LYS A CA 1
ATOM 2484 C C . LYS A 1 314 ? -2.434 -25.641 -23.625 1 49.44 314 LYS A C 1
ATOM 2486 O O . LYS A 1 314 ? -3.438 -25.578 -22.906 1 49.44 314 LYS A O 1
ATOM 2491 N N . SER A 1 315 ? -1.746 -24.484 -23.719 1 52.16 315 SER A N 1
ATOM 2492 C CA . SER A 1 315 ? -2.359 -23.172 -23.75 1 52.16 315 SER A CA 1
ATOM 2493 C C . SER A 1 315 ? -3.547 -23.125 -24.703 1 52.16 315 SER A C 1
ATOM 2495 O O . SER A 1 315 ? -3.406 -23.422 -25.891 1 52.16 315 SER A O 1
ATOM 2497 N N . VAL A 1 316 ? -4.695 -23.438 -24.266 1 48.78 316 VAL A N 1
ATOM 2498 C CA . VAL A 1 316 ? -5.824 -23.203 -25.172 1 48.78 316 VAL A CA 1
ATOM 2499 C C . VAL A 1 316 ? -5.879 -21.734 -25.547 1 48.78 316 VAL A C 1
ATOM 2501 O O . VAL A 1 316 ? -5.648 -20.859 -24.719 1 48.78 316 VAL A O 1
ATOM 2504 N N . ILE A 1 317 ? -5.906 -21.516 -26.859 1 49.31 317 ILE A N 1
ATOM 2505 C CA . ILE A 1 317 ? -6.047 -20.188 -27.469 1 49.31 317 ILE A CA 1
ATOM 2506 C C . ILE A 1 317 ? -7.141 -19.406 -26.734 1 49.31 317 ILE A C 1
ATOM 2508 O O . ILE A 1 317 ? -8.281 -19.875 -26.641 1 49.31 317 ILE A O 1
ATOM 2512 N N . THR A 1 318 ? -6.867 -18.531 -25.859 1 53.62 318 THR A N 1
ATOM 2513 C CA . THR A 1 318 ? -7.793 -17.75 -25.047 1 53.62 318 THR A CA 1
ATOM 2514 C C . THR A 1 318 ? -8.477 -16.688 -25.906 1 53.62 318 THR A C 1
ATOM 2516 O O . THR A 1 318 ? -9.438 -16.047 -25.469 1 53.62 318 THR A O 1
ATOM 2519 N N . SER A 1 319 ? -7.883 -16.188 -27.188 1 48.84 319 SER A N 1
ATOM 2520 C CA . SER A 1 319 ? -8.508 -15.172 -28.031 1 48.84 319 SER A CA 1
ATOM 2521 C C . SER A 1 319 ? -9 -15.781 -29.344 1 48.84 319 SER A C 1
ATOM 2523 O O . SER A 1 319 ? -8.312 -16.594 -29.969 1 48.84 319 SER A O 1
ATOM 2525 N N . VAL A 1 320 ? -10.219 -16.094 -29.578 1 42.56 320 VAL A N 1
ATOM 2526 C CA . VAL A 1 320 ? -10.672 -16.438 -30.922 1 42.56 320 VAL A CA 1
ATOM 2527 C C . VAL A 1 320 ? -10.883 -15.172 -31.734 1 42.56 320 VAL A C 1
ATOM 2529 O O . VAL A 1 320 ? -11.516 -14.219 -31.266 1 42.56 320 VAL A O 1
ATOM 2532 N N . PRO A 1 321 ? -10.117 -15.047 -32.875 1 35.88 321 PRO A N 1
ATOM 2533 C CA . PRO A 1 321 ? -10.445 -13.945 -33.781 1 35.88 321 PRO A CA 1
ATOM 2534 C C . PRO A 1 321 ? -11.922 -13.906 -34.156 1 35.88 321 PRO A C 1
ATOM 2536 O O . PRO A 1 321 ? -12.57 -14.953 -34.281 1 35.88 321 PRO A O 1
ATOM 2539 N N .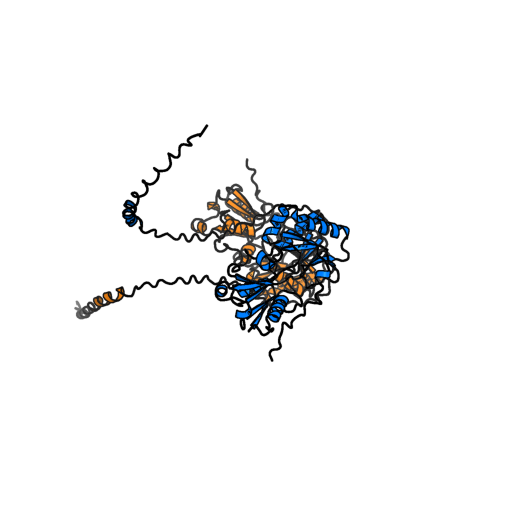 TYR A 1 322 ? -12.617 -12.812 -33.75 1 34 322 TYR A N 1
ATOM 2540 C CA . TYR A 1 322 ? -13.945 -12.57 -34.312 1 34 322 TYR A CA 1
ATOM 2541 C C . TYR A 1 322 ? -13.938 -12.727 -35.812 1 34 322 TYR A C 1
ATOM 2543 O O . TYR A 1 322 ? -13.195 -12.023 -36.531 1 34 322 TYR A O 1
ATOM 2551 N N . TYR A 1 323 ? -14.07 -13.859 -36.375 1 30.84 323 TYR A N 1
ATOM 2552 C CA . TYR A 1 323 ? -14.453 -13.844 -37.781 1 30.84 323 TYR A CA 1
ATOM 2553 C C . TYR A 1 323 ? -15.898 -13.406 -37.938 1 30.84 323 TYR A C 1
ATOM 2555 O O . TYR A 1 323 ? -16.75 -13.734 -37.125 1 30.84 323 TYR A O 1
ATOM 2563 N N . MET B 1 1 ? -68.5 73.125 2.48 1 23.34 1 MET B N 1
ATOM 2564 C CA . MET B 1 1 ? -69.688 72.5 1.913 1 23.34 1 MET B CA 1
ATOM 2565 C C . MET B 1 1 ? -69.438 71.125 1.44 1 23.34 1 MET B C 1
ATOM 2567 O O . MET B 1 1 ? -68.438 70.875 0.729 1 23.34 1 MET B O 1
ATOM 2571 N N . ILE B 1 2 ? -70.062 70.062 2.229 1 24.23 2 ILE B N 1
ATOM 2572 C CA . ILE B 1 2 ? -69.938 68.75 2.787 1 24.23 2 ILE B CA 1
ATOM 2573 C C . ILE B 1 2 ? -70.25 67.688 1.72 1 24.23 2 ILE B C 1
ATOM 2575 O O . ILE B 1 2 ? -71.438 67.562 1.337 1 24.23 2 ILE B O 1
ATOM 2579 N N . ALA B 1 3 ? -69.375 67.75 0.653 1 22.88 3 ALA B N 1
ATOM 2580 C CA . ALA B 1 3 ? -69.688 67.062 -0.587 1 22.88 3 ALA B CA 1
ATOM 2581 C C . ALA B 1 3 ? -69.875 65.562 -0.322 1 22.88 3 ALA B C 1
ATOM 2583 O O . ALA B 1 3 ? -69 64.938 0.338 1 22.88 3 ALA B O 1
ATOM 2584 N N . TYR B 1 4 ? -71.125 65.062 -0.13 1 22.5 4 TYR B N 1
ATOM 2585 C CA . TYR B 1 4 ? -71.812 63.875 0.289 1 22.5 4 TYR B CA 1
ATOM 2586 C C . TYR B 1 4 ? -71.5 62.719 -0.63 1 22.5 4 TYR B C 1
ATOM 2588 O O . TYR B 1 4 ? -72.062 62.625 -1.733 1 22.5 4 TYR B O 1
ATOM 2596 N N . ASP B 1 5 ? -70.062 62.531 -0.846 1 23.61 5 ASP B N 1
ATOM 2597 C CA . ASP B 1 5 ? -69.562 61.594 -1.859 1 23.61 5 ASP B CA 1
ATOM 2598 C C . ASP B 1 5 ? -70.188 60.219 -1.674 1 23.61 5 ASP B C 1
ATOM 2600 O O . ASP B 1 5 ? -70.312 59.719 -0.546 1 23.61 5 ASP B O 1
ATOM 2604 N N . ASP B 1 6 ? -71 59.781 -2.584 1 24.08 6 ASP B N 1
ATOM 2605 C CA . ASP B 1 6 ? -71.938 58.719 -2.924 1 24.08 6 ASP B CA 1
ATOM 2606 C C . ASP B 1 6 ? -71.312 57.344 -2.795 1 24.08 6 ASP B C 1
ATOM 2608 O O . ASP B 1 6 ? -70.438 56.969 -3.58 1 24.08 6 ASP B O 1
ATOM 2612 N N . VAL B 1 7 ? -70.938 56.844 -1.505 1 26.33 7 VAL B N 1
ATOM 2613 C CA . VAL B 1 7 ? -70.125 55.719 -1.017 1 26.33 7 VAL B CA 1
ATOM 2614 C C . VAL B 1 7 ? -70.812 54.406 -1.391 1 26.33 7 VAL B C 1
ATOM 2616 O O . VAL B 1 7 ? -71.312 53.688 -0.521 1 26.33 7 VAL B O 1
ATOM 2619 N N . SER B 1 8 ? -71.812 54.469 -2.379 1 21.69 8 SER B N 1
ATOM 2620 C CA . SER B 1 8 ? -72.875 53.5 -2.365 1 21.69 8 SER B CA 1
ATOM 2621 C C . SER B 1 8 ? -72.375 52.062 -2.605 1 21.69 8 SER B C 1
ATOM 2623 O O . SER B 1 8 ? -72.875 51.125 -2.021 1 21.69 8 SER B O 1
ATOM 2625 N N . GLY B 1 9 ? -71.625 51.781 -3.701 1 21.25 9 GLY B N 1
ATOM 2626 C CA . GLY B 1 9 ? -72.062 50.719 -4.59 1 21.25 9 GLY B CA 1
ATOM 2627 C C . GLY B 1 9 ? -71.562 49.344 -4.141 1 21.25 9 GLY B C 1
ATOM 2628 O O . GLY B 1 9 ? -71.688 48.344 -4.848 1 21.25 9 GLY B O 1
ATOM 2629 N N . HIS B 1 10 ? -70.5 49.156 -3.189 1 22.03 10 HIS B N 1
ATOM 2630 C CA . HIS B 1 10 ? -69.5 48.125 -3.348 1 22.03 10 HIS B CA 1
ATOM 2631 C C . HIS B 1 10 ? -70 46.781 -2.848 1 22.03 10 HIS B C 1
ATOM 2633 O O . HIS B 1 10 ? -69.25 45.812 -2.684 1 22.03 10 HIS B O 1
ATOM 2639 N N . ASN B 1 11 ? -71.375 46.625 -2.416 1 20.83 11 ASN B N 1
ATOM 2640 C CA . ASN B 1 11 ? -71.688 45.625 -1.404 1 20.83 11 ASN B CA 1
ATOM 2641 C C . ASN B 1 11 ? -71.688 44.219 -1.974 1 20.83 11 ASN B C 1
ATOM 2643 O O . ASN B 1 11 ? -71.875 43.25 -1.245 1 20.83 11 ASN B O 1
ATOM 2647 N N . LYS B 1 12 ? -72 44.094 -3.279 1 20.11 12 LYS B N 1
ATOM 2648 C CA . LYS B 1 12 ? -72.812 42.906 -3.639 1 20.11 12 LYS B CA 1
ATOM 2649 C C . LYS B 1 12 ? -72 41.625 -3.459 1 20.11 12 LYS B C 1
ATOM 2651 O O . LYS B 1 12 ? -72.562 40.531 -3.299 1 20.11 12 LYS B O 1
ATOM 2656 N N . ALA B 1 13 ? -70.75 41.594 -3.969 1 21.62 13 ALA B N 1
ATOM 2657 C CA . ALA B 1 13 ? -70.312 40.406 -4.672 1 21.62 13 ALA B CA 1
ATOM 2658 C C . ALA B 1 13 ? -70 39.281 -3.691 1 21.62 13 ALA B C 1
ATOM 2660 O O . ALA B 1 13 ? -69.125 38.469 -3.936 1 21.62 13 ALA B O 1
ATOM 2661 N N . ARG B 1 14 ? -70.438 39.312 -2.391 1 20.78 14 ARG B N 1
ATOM 2662 C CA . ARG B 1 14 ? -69.812 38.469 -1.345 1 20.78 14 ARG B CA 1
ATOM 2663 C C . ARG B 1 14 ? -70.25 37.031 -1.468 1 20.78 14 ARG B C 1
ATOM 2665 O O . ARG B 1 14 ? -69.812 36.188 -0.685 1 20.78 14 ARG B O 1
ATOM 2672 N N . GLN B 1 15 ? -71.438 36.844 -2.137 1 20.08 15 GLN B N 1
ATOM 2673 C CA . GLN B 1 15 ? -72.25 35.719 -1.649 1 20.08 15 GLN B CA 1
ATOM 2674 C C . GLN B 1 15 ? -71.562 34.406 -1.928 1 20.08 15 GLN B C 1
ATOM 2676 O O . GLN B 1 15 ? -71.75 33.438 -1.168 1 20.08 15 GLN B O 1
ATOM 2681 N N . CYS B 1 16 ? -71.25 34.156 -3.203 1 22.14 16 CYS B N 1
ATOM 2682 C CA . CYS B 1 16 ? -71.5 32.844 -3.811 1 22.14 16 CYS B CA 1
ATOM 2683 C C . CYS B 1 16 ? -70.5 31.828 -3.33 1 22.14 16 CYS B C 1
ATOM 2685 O O . CYS B 1 16 ? -70.375 30.734 -3.873 1 22.14 16 CYS B O 1
ATOM 2687 N N . LYS B 1 17 ? -69.5 32.219 -2.578 1 22.08 17 LYS B N 1
ATOM 2688 C CA . LYS B 1 17 ? -68.25 31.391 -2.594 1 22.08 17 LYS B CA 1
ATOM 2689 C C . LYS B 1 17 ? -68.5 30.125 -1.774 1 22.08 17 LYS B C 1
ATOM 2691 O O . LYS B 1 17 ? -67.562 29.344 -1.575 1 22.08 17 LYS B O 1
ATOM 2696 N N . ILE B 1 18 ? -69.688 29.953 -1.13 1 23.28 18 ILE B N 1
ATOM 2697 C CA . ILE B 1 18 ? -69.625 29.094 0.042 1 23.28 18 ILE B CA 1
ATOM 2698 C C . ILE B 1 18 ? -69.562 27.625 -0.399 1 23.28 18 ILE B C 1
ATOM 2700 O O . ILE B 1 18 ? -69.125 26.766 0.334 1 23.28 18 ILE B O 1
ATOM 2704 N N . ARG B 1 19 ? -70.375 27.359 -1.445 1 22.3 19 ARG B N 1
ATOM 2705 C CA . ARG B 1 19 ? -71 26.016 -1.473 1 22.3 19 ARG B CA 1
ATOM 2706 C C . ARG B 1 19 ? -69.875 24.953 -1.658 1 22.3 19 ARG B C 1
ATOM 2708 O O . ARG B 1 19 ? -70.125 23.766 -1.406 1 22.3 19 ARG B O 1
ATOM 2715 N N . GLN B 1 20 ? -69 25.25 -2.582 1 22.91 20 GLN B N 1
ATOM 2716 C CA . GLN B 1 20 ? -68.5 24.094 -3.285 1 22.91 20 GLN B CA 1
ATOM 2717 C C . GLN B 1 20 ? -67.625 23.25 -2.361 1 22.91 20 GLN B C 1
ATOM 2719 O O . GLN B 1 20 ? -66.938 22.328 -2.812 1 22.91 20 GLN B O 1
ATOM 2724 N N . ASP B 1 21 ? -67.5 23.531 -1.045 1 23.5 21 ASP B N 1
ATOM 2725 C CA . ASP B 1 21 ? -66.438 22.969 -0.259 1 23.5 21 ASP B CA 1
ATOM 2726 C C . ASP B 1 21 ? -66.688 21.484 0.014 1 23.5 21 ASP B C 1
ATOM 2728 O O . ASP B 1 21 ? -65.812 20.812 0.542 1 23.5 21 ASP B O 1
ATOM 2732 N N . GLU B 1 22 ? -67.938 21.094 0.07 1 23.8 22 GLU B N 1
ATOM 2733 C CA . GLU B 1 22 ? -68.188 19.906 0.865 1 23.8 22 GLU B CA 1
ATOM 2734 C C . GLU B 1 22 ? -67.688 18.656 0.171 1 23.8 22 GLU B C 1
ATOM 2736 O O . GLU B 1 22 ? -67.438 17.625 0.813 1 23.8 22 GLU B O 1
ATOM 2741 N N . ALA B 1 23 ? -68 18.625 -1.135 1 25.38 23 ALA B N 1
ATOM 2742 C CA . ALA B 1 23 ? -67.938 17.297 -1.75 1 25.38 23 ALA B CA 1
ATOM 2743 C C . ALA B 1 23 ? -66.562 16.719 -1.651 1 25.38 23 ALA B C 1
ATOM 2745 O O . ALA B 1 23 ? -66.312 15.57 -2.047 1 25.38 23 ALA B O 1
ATOM 2746 N N . LYS B 1 24 ? -65.625 17.578 -1.562 1 24.41 24 LYS B N 1
ATOM 2747 C CA . LYS B 1 24 ? -64.375 17 -1.9 1 24.41 24 LYS B CA 1
ATOM 2748 C C . LYS B 1 24 ? -63.906 16 -0.837 1 24.41 24 LYS B C 1
ATOM 2750 O O . LYS B 1 24 ? -62.781 15.484 -0.897 1 24.41 24 LYS B O 1
ATOM 2755 N N . GLN B 1 25 ? -64.688 15.93 0.249 1 23.78 25 GLN B N 1
ATOM 2756 C CA . GLN B 1 25 ? -64.062 15.227 1.368 1 23.78 25 GLN B CA 1
ATOM 2757 C C . GLN B 1 25 ? -63.969 13.727 1.091 1 23.78 25 GLN B C 1
ATOM 2759 O O . GLN B 1 25 ? -63.219 13.023 1.761 1 23.78 25 GLN B O 1
ATOM 2764 N N . SER B 1 26 ? -65.062 13.266 0.435 1 23.45 26 SER B N 1
ATOM 2765 C CA . SER B 1 26 ? -65.25 11.828 0.589 1 23.45 26 SER B CA 1
ATOM 2766 C C . SER B 1 26 ? -64.062 11.031 -0.006 1 23.45 26 SER B C 1
ATOM 2768 O O . SER B 1 26 ? -63.812 9.898 0.414 1 23.45 26 SER B O 1
ATOM 2770 N N . ARG B 1 27 ? -63.844 11.43 -1.263 1 25.83 27 ARG B N 1
ATOM 2771 C CA . ARG B 1 27 ? -63.125 10.422 -2.041 1 25.83 27 ARG B CA 1
ATOM 2772 C C . ARG B 1 27 ? -61.75 10.117 -1.428 1 25.83 27 ARG B C 1
ATOM 2774 O O . ARG B 1 27 ? -61 9.32 -1.972 1 25.83 27 ARG B O 1
ATOM 2781 N N . GLN B 1 28 ? -61.375 11 -0.543 1 23.53 28 GLN B N 1
ATOM 2782 C CA . GLN B 1 28 ? -59.938 10.852 -0.31 1 23.53 28 GLN B CA 1
ATOM 2783 C C . GLN B 1 28 ? -59.625 9.547 0.419 1 23.53 28 GLN B C 1
ATOM 2785 O O . GLN B 1 28 ? -58.469 9.227 0.674 1 23.53 28 GLN B O 1
ATOM 2790 N N . SER B 1 29 ? -60.719 9 1.02 1 25.3 29 SER B N 1
ATOM 2791 C CA . SER B 1 29 ? -60.312 8 2.01 1 25.3 29 SER B CA 1
ATOM 2792 C C . SER B 1 29 ? -59.688 6.781 1.346 1 25.3 29 SER B C 1
ATOM 2794 O O . SER B 1 29 ? -59 6 2.002 1 25.3 29 SER B O 1
ATOM 2796 N N . GLU B 1 30 ? -60.312 6.418 0.263 1 23.69 30 GLU B N 1
ATOM 2797 C CA . GLU B 1 30 ? -60.031 5.043 -0.133 1 23.69 30 GLU B CA 1
ATOM 2798 C C . GLU B 1 30 ? -58.531 4.852 -0.43 1 23.69 30 GLU B C 1
ATOM 2800 O O . GLU B 1 30 ? -58.031 3.725 -0.438 1 23.69 30 GLU B O 1
ATOM 2805 N N . ALA B 1 31 ? -58.062 5.816 -1.091 1 23.53 31 ALA B N 1
ATOM 2806 C CA . ALA B 1 31 ? -56.844 5.441 -1.834 1 23.53 31 ALA B CA 1
ATOM 2807 C C . ALA B 1 31 ? -55.688 5.172 -0.891 1 23.53 31 ALA B C 1
ATOM 2809 O O . ALA B 1 31 ? -54.531 5.191 -1.31 1 23.53 31 ALA B O 1
ATOM 2810 N N . ARG B 1 32 ? -55.906 5.293 0.389 1 25.42 32 ARG B N 1
ATOM 2811 C CA . ARG B 1 32 ? -54.656 5.094 1.142 1 25.42 32 ARG B CA 1
ATOM 2812 C C . ARG B 1 32 ? -54.156 3.666 0.982 1 25.42 32 ARG B C 1
ATOM 2814 O O . ARG B 1 32 ? -54.281 2.85 1.899 1 25.42 32 ARG B O 1
ATOM 2821 N N . GLN B 1 33 ? -54.719 2.977 0.07 1 23.3 33 GLN B N 1
ATOM 2822 C CA . GLN B 1 33 ? -54.188 1.617 0.123 1 23.3 33 GLN B CA 1
ATOM 2823 C C . GLN B 1 33 ? -52.688 1.622 0.351 1 23.3 33 GLN B C 1
ATOM 2825 O O . GLN B 1 33 ? -52 2.594 0.015 1 23.3 33 GLN B O 1
ATOM 2830 N N . ASP B 1 34 ? -52.219 0.46 1.028 1 23.17 34 ASP B N 1
ATOM 2831 C CA . ASP B 1 34 ? -50.938 0.035 1.607 1 23.17 34 ASP B CA 1
ATOM 2832 C C . ASP B 1 34 ? -49.812 0.157 0.592 1 23.17 34 ASP B C 1
ATOM 2834 O O . ASP B 1 34 ? -49.75 -0.594 -0.385 1 23.17 34 ASP B O 1
ATOM 2838 N N . LYS B 1 35 ? -49.469 1.293 0.084 1 23.38 35 LYS B N 1
ATOM 2839 C CA . LYS B 1 35 ? -48.156 1.295 -0.575 1 23.38 35 LYS B CA 1
ATOM 2840 C C . LYS B 1 35 ? -47.125 0.63 0.3 1 23.38 35 LYS B C 1
ATOM 2842 O O . LYS B 1 35 ? -46.594 1.247 1.232 1 23.38 35 LYS B O 1
ATOM 2847 N N . ALA B 1 36 ? -47.344 -0.56 0.861 1 25.94 36 ALA B N 1
ATOM 2848 C CA . ALA B 1 36 ? -46.188 -1.325 1.302 1 25.94 36 ALA B CA 1
ATOM 2849 C C . ALA B 1 36 ? -45 -1.11 0.364 1 25.94 36 ALA B C 1
ATOM 2851 O O . ALA B 1 36 ? -45.031 -1.548 -0.789 1 25.94 36 ALA B O 1
ATOM 2852 N N . GLY B 1 37 ? -44.625 0.056 0.339 1 23.94 37 GLY B N 1
ATOM 2853 C CA . GLY B 1 37 ? -43.344 0.316 -0.305 1 23.94 37 GLY B CA 1
ATOM 2854 C C . GLY B 1 37 ? -42.344 -0.803 -0.112 1 23.94 37 GLY B C 1
ATOM 2855 O O . GLY B 1 37 ? -42 -1.144 1.021 1 23.94 37 GLY B O 1
ATOM 2856 N N . GLN B 1 38 ? -42.531 -1.911 -0.819 1 27.16 38 GLN B N 1
ATOM 2857 C CA . GLN B 1 38 ? -41.344 -2.775 -0.923 1 27.16 38 GLN B CA 1
ATOM 2858 C C . GLN B 1 38 ? -40.062 -1.96 -0.902 1 27.16 38 GLN B C 1
ATOM 2860 O O . GLN B 1 38 ? -39.781 -1.204 -1.836 1 27.16 38 GLN B O 1
ATOM 2865 N N . SER B 1 39 ? -39.844 -1.433 0.275 1 27.59 39 SER B N 1
ATOM 2866 C CA . SER B 1 39 ? -38.438 -0.984 0.421 1 27.59 39 SER B CA 1
ATOM 2867 C C . SER B 1 39 ? -37.5 -1.88 -0.356 1 27.59 39 SER B C 1
ATOM 2869 O O . SER B 1 39 ? -37.312 -3.049 -0.011 1 27.59 39 SER B O 1
ATOM 2871 N N . LYS B 1 40 ? -37.688 -1.881 -1.626 1 28.78 40 LYS B N 1
ATOM 2872 C CA . LYS B 1 40 ? -36.469 -2.365 -2.287 1 28.78 40 LYS B CA 1
ATOM 2873 C C . LYS B 1 40 ? -35.219 -1.937 -1.526 1 28.78 40 LYS B C 1
ATOM 2875 O O . LYS B 1 40 ? -34.906 -0.748 -1.471 1 28.78 40 LYS B O 1
ATOM 2880 N N . ASP B 1 41 ? -35.094 -2.434 -0.365 1 28.78 41 ASP B N 1
ATOM 2881 C CA . ASP B 1 41 ? -33.688 -2.41 0.049 1 28.78 41 ASP B CA 1
ATOM 2882 C C . ASP B 1 41 ? -32.781 -2.418 -1.162 1 28.78 41 ASP B C 1
ATOM 2884 O O . ASP B 1 41 ? -32.5 -3.473 -1.746 1 28.78 41 ASP B O 1
ATOM 2888 N N . THR B 1 42 ? -33.156 -1.561 -2.064 1 29.64 42 THR B N 1
ATOM 2889 C CA . THR B 1 42 ? -32 -1.354 -2.949 1 29.64 42 THR B CA 1
ATOM 2890 C C . THR B 1 42 ? -30.703 -1.386 -2.162 1 29.64 42 THR B C 1
ATOM 2892 O O . THR B 1 42 ? -30.391 -0.449 -1.422 1 29.64 42 THR B O 1
ATOM 2895 N N . GLN B 1 43 ? -30.438 -2.373 -1.512 1 31.25 43 GLN B N 1
ATOM 2896 C CA . GLN B 1 43 ? -29.016 -2.436 -1.221 1 31.25 43 GLN B CA 1
ATOM 2897 C C . GLN B 1 43 ? -28.219 -1.636 -2.242 1 31.25 43 GLN B C 1
ATOM 2899 O O . GLN B 1 43 ? -28.266 -1.922 -3.439 1 31.25 43 GLN B O 1
ATOM 2904 N N . GLU B 1 44 ? -28.344 -0.323 -2.184 1 32.88 44 GLU B N 1
ATOM 2905 C CA . GLU B 1 44 ? -27.344 0.413 -2.959 1 32.88 44 GLU B CA 1
ATOM 2906 C C . GLU B 1 44 ? -26.188 -0.489 -3.367 1 32.88 44 GLU B C 1
ATOM 2908 O O . GLU B 1 44 ? -25.578 -1.15 -2.521 1 32.88 44 GLU B O 1
ATOM 2913 N N . LEU B 1 45 ? -26.344 -1.125 -4.406 1 35.75 45 LEU B N 1
ATOM 2914 C CA . LEU B 1 45 ? -25.188 -1.759 -5.023 1 35.75 45 LEU B CA 1
ATOM 2915 C C . LEU B 1 45 ? -23.891 -1.073 -4.59 1 35.75 45 LEU B C 1
ATOM 2917 O O . LEU B 1 45 ? -23.719 0.128 -4.805 1 35.75 45 LEU B O 1
ATOM 2921 N N . SER B 1 46 ? -23.469 -1.214 -3.453 1 38.25 46 SER B N 1
ATOM 2922 C CA . SER B 1 46 ? -22.141 -0.718 -3.096 1 38.25 46 SER B CA 1
ATOM 2923 C C . SER B 1 46 ? -21.281 -0.487 -4.336 1 38.25 46 SER B C 1
ATOM 2925 O O . SER B 1 46 ? -21.172 -1.369 -5.188 1 38.25 46 SER B O 1
ATOM 2927 N N . ASN B 1 47 ? -21.391 0.611 -5.004 1 41.78 47 ASN B N 1
ATOM 2928 C CA . ASN B 1 47 ? -20.547 1.102 -6.094 1 41.78 47 ASN B CA 1
ATOM 2929 C C . ASN B 1 47 ? -19.141 0.535 -6.012 1 41.78 47 ASN B C 1
ATOM 2931 O O . ASN B 1 47 ? -18.25 1.146 -5.414 1 41.78 47 ASN B O 1
ATOM 2935 N N . VAL B 1 48 ? -19.078 -0.722 -5.879 1 47.72 48 VAL B N 1
ATOM 2936 C CA . VAL B 1 48 ? -17.781 -1.404 -5.93 1 47.72 48 VAL B CA 1
ATOM 2937 C C . VAL B 1 48 ? -17.141 -1.19 -7.297 1 47.72 48 VAL B C 1
ATOM 2939 O O . VAL B 1 48 ? -16.844 -2.154 -8.008 1 47.72 48 VAL B O 1
ATOM 2942 N N . ALA B 1 49 ? -17.547 -0.036 -7.969 1 48.94 49 ALA B N 1
ATOM 2943 C CA . ALA B 1 49 ? -17 0.191 -9.305 1 48.94 49 ALA B CA 1
ATOM 2944 C C . ALA B 1 49 ? -15.477 0.095 -9.297 1 48.94 49 ALA B C 1
ATOM 2946 O O . ALA B 1 49 ? -14.828 0.455 -8.305 1 48.94 49 ALA B O 1
ATOM 2947 N N . VAL B 1 50 ? -15.031 -0.714 -10.266 1 55.41 50 VAL B N 1
ATOM 2948 C CA . VAL B 1 50 ? -13.602 -0.743 -10.555 1 55.41 50 VAL B CA 1
ATOM 2949 C C . VAL B 1 50 ? -13.07 0.684 -10.688 1 55.41 50 VAL B C 1
ATOM 2951 O O . VAL B 1 50 ? -13.641 1.502 -11.414 1 55.41 50 VAL B O 1
ATOM 2954 N N . PRO B 1 51 ? -12.25 1.085 -9.82 1 55.12 51 PRO B N 1
ATOM 2955 C CA . PRO B 1 51 ? -11.711 2.441 -9.945 1 55.12 51 PRO B CA 1
ATOM 2956 C C . PRO B 1 51 ? -11.266 2.771 -11.367 1 55.12 51 PRO B C 1
ATOM 2958 O O . PRO B 1 51 ? -10.789 1.891 -12.094 1 55.12 51 PRO B O 1
ATOM 2961 N N . ARG B 1 52 ? -11.727 3.842 -11.906 1 53 52 ARG B N 1
ATOM 2962 C CA . ARG B 1 52 ? -11.312 4.324 -13.219 1 53 52 ARG B CA 1
ATOM 2963 C C . ARG B 1 52 ? -9.789 4.395 -13.328 1 53 52 ARG B C 1
ATOM 2965 O O . ARG B 1 52 ? -9.133 4.98 -12.461 1 53 52 ARG B O 1
ATOM 2972 N N . LYS B 1 53 ? -9.219 3.572 -14.172 1 63.91 53 LYS B N 1
ATOM 2973 C CA . LYS B 1 53 ? -7.777 3.666 -14.375 1 63.91 53 LYS B CA 1
ATOM 2974 C C . LYS B 1 53 ? -7.445 4.676 -15.469 1 63.91 53 LYS B C 1
ATOM 2976 O O . LYS B 1 53 ? -8.062 4.668 -16.531 1 63.91 53 LYS B O 1
ATOM 2981 N N . TYR B 1 54 ? -6.727 5.754 -15.102 1 72.38 54 TYR B N 1
ATOM 2982 C CA . TYR B 1 54 ? -6.18 6.664 -16.094 1 72.38 54 TYR B CA 1
ATOM 2983 C C . TYR B 1 54 ? -5.023 6.02 -16.859 1 72.38 54 TYR B C 1
ATOM 2985 O O . TYR B 1 54 ? -4.238 5.27 -16.266 1 72.38 54 TYR B O 1
ATOM 2993 N N . PRO B 1 55 ? -5.023 6.25 -18.047 1 77.38 55 PRO B N 1
ATOM 2994 C CA . PRO B 1 55 ? -3.854 5.754 -18.781 1 77.38 55 PRO B CA 1
ATOM 2995 C C . PRO B 1 55 ? -2.541 6.316 -18.25 1 77.38 55 PRO B C 1
ATOM 2997 O O . PRO B 1 55 ? -2.5 7.457 -17.766 1 77.38 55 PRO B O 1
ATOM 3000 N N . PRO B 1 56 ? -1.567 5.523 -18.328 1 81.94 56 PRO B N 1
ATOM 3001 C CA . PRO B 1 56 ? -0.27 6.016 -17.844 1 81.94 56 PRO B CA 1
ATOM 3002 C C . PRO B 1 56 ? 0.232 7.215 -18.656 1 81.94 56 PRO B C 1
ATOM 3004 O O . PRO B 1 56 ? 0.031 7.273 -19.875 1 81.94 56 PRO B O 1
ATOM 3007 N N . LEU B 1 57 ? 0.791 8.102 -17.984 1 82.75 57 LEU B N 1
ATOM 3008 C CA . LEU B 1 57 ? 1.333 9.297 -18.625 1 82.75 57 LEU B CA 1
ATOM 3009 C C . LEU B 1 57 ? 2.83 9.148 -18.875 1 82.75 57 LEU B C 1
ATOM 3011 O O . LEU B 1 57 ? 3.412 9.906 -19.656 1 82.75 57 LEU B O 1
ATOM 3015 N N . SER B 1 58 ? 3.393 8.102 -18.234 1 83.62 58 SER B N 1
ATOM 3016 C CA . SER B 1 58 ? 4.84 7.941 -18.328 1 83.62 58 SER B CA 1
ATOM 3017 C C . SER B 1 58 ? 5.207 6.688 -19.109 1 83.62 58 SER B C 1
ATOM 3019 O O . SER B 1 58 ? 4.496 5.684 -19.062 1 83.62 58 SER B O 1
ATOM 3021 N N . THR B 1 59 ? 6.25 6.82 -19.938 1 85.06 59 THR B N 1
ATOM 3022 C CA . THR B 1 59 ? 6.859 5.688 -20.625 1 85.06 59 THR B CA 1
ATOM 3023 C C . THR B 1 59 ? 8.375 5.688 -20.438 1 85.06 59 THR B C 1
ATOM 3025 O O . THR B 1 59 ? 9.125 5.941 -21.375 1 85.06 59 THR B O 1
ATOM 3028 N N . PRO B 1 60 ? 8.75 5.402 -19.266 1 88.12 60 PRO B N 1
ATOM 3029 C CA . PRO B 1 60 ? 10.18 5.492 -18.984 1 88.12 60 PRO B CA 1
ATOM 3030 C C . PRO B 1 60 ? 10.984 4.359 -19.625 1 88.12 60 PRO B C 1
ATOM 3032 O O . PRO B 1 60 ? 10.406 3.365 -20.062 1 88.12 60 PRO B O 1
ATOM 3035 N N . VAL B 1 61 ? 12.258 4.609 -19.688 1 86.62 61 VAL B N 1
ATOM 3036 C CA . VAL B 1 61 ? 13.172 3.564 -20.125 1 86.62 61 VAL B CA 1
ATOM 3037 C C . VAL B 1 61 ? 13.352 2.527 -19.031 1 86.62 61 VAL B C 1
ATOM 3039 O O . VAL B 1 61 ? 13.961 2.814 -17.984 1 86.62 61 VAL B O 1
ATOM 3042 N N . LEU B 1 62 ? 12.984 1.369 -19.266 1 88.06 62 LEU B N 1
ATOM 3043 C CA . LEU B 1 62 ? 12.844 0.387 -18.203 1 88.06 62 LEU B CA 1
ATOM 3044 C C . LEU B 1 62 ? 14.133 -0.414 -18.031 1 88.06 62 LEU B C 1
ATOM 3046 O O . LEU B 1 62 ? 14.312 -1.098 -17.016 1 88.06 62 LEU B O 1
ATOM 3050 N N . ASN B 1 63 ? 15.102 -0.275 -18.891 1 85.75 63 ASN B N 1
ATOM 3051 C CA . ASN B 1 63 ? 16.297 -1.112 -18.844 1 85.75 63 ASN B CA 1
ATOM 3052 C C . ASN B 1 63 ? 17.406 -0.455 -18.031 1 85.75 63 ASN B C 1
ATOM 3054 O O . ASN B 1 63 ? 18.594 -0.571 -18.391 1 85.75 63 ASN B O 1
ATOM 3058 N N . GLU B 1 64 ? 17.094 0.319 -17.078 1 91.75 64 GLU B N 1
ATOM 3059 C CA . GLU B 1 64 ? 18.078 0.954 -16.203 1 91.75 64 GLU B CA 1
ATOM 3060 C C . GLU B 1 64 ? 17.656 0.882 -14.742 1 91.75 64 GLU B C 1
ATOM 3062 O O . GLU B 1 64 ? 16.531 0.501 -14.438 1 91.75 64 GLU B O 1
ATOM 3067 N N . ARG B 1 65 ? 18.641 1.179 -13.891 1 94.38 65 ARG B N 1
ATOM 3068 C CA . ARG B 1 65 ? 18.297 1.238 -12.477 1 94.38 65 ARG B CA 1
ATOM 3069 C C . ARG B 1 65 ? 17.234 2.299 -12.211 1 94.38 65 ARG B C 1
ATOM 3071 O O . ARG B 1 65 ? 17.406 3.463 -12.578 1 94.38 65 ARG B O 1
ATOM 3078 N N . PRO B 1 66 ? 16.219 1.936 -11.617 1 97.38 66 PRO B N 1
ATOM 3079 C CA . PRO B 1 66 ? 15.18 2.926 -11.336 1 97.38 66 PRO B CA 1
ATOM 3080 C C . PRO B 1 66 ? 15.562 3.861 -10.188 1 97.38 66 PRO B C 1
ATOM 3082 O O . PRO B 1 66 ? 16.406 3.521 -9.359 1 97.38 66 PRO B O 1
ATOM 3085 N N . LEU B 1 67 ? 14.969 5.031 -10.234 1 97.75 67 LEU B N 1
ATOM 3086 C CA . LEU B 1 67 ? 15 5.875 -9.047 1 97.75 67 LEU B CA 1
ATOM 3087 C C . LEU B 1 67 ? 14.148 5.277 -7.938 1 97.75 67 LEU B C 1
ATOM 3089 O O . LEU B 1 67 ? 13.055 4.762 -8.195 1 97.75 67 LEU B O 1
ATOM 3093 N N . VAL B 1 68 ? 14.703 5.309 -6.762 1 98.06 68 VAL B N 1
ATOM 3094 C CA . VAL B 1 68 ? 13.969 4.766 -5.621 1 98.06 68 VAL B CA 1
ATOM 3095 C C . VAL B 1 68 ? 13.383 5.91 -4.797 1 98.06 68 VAL B C 1
ATOM 3097 O O . VAL B 1 68 ? 14.117 6.715 -4.223 1 98.06 68 VAL B O 1
ATOM 3100 N N . LEU B 1 69 ? 12.07 5.949 -4.777 1 98.44 69 LEU B N 1
ATOM 3101 C CA . LEU B 1 69 ? 11.344 6.922 -3.975 1 98.44 69 LEU B CA 1
ATOM 3102 C C . LEU B 1 69 ? 10.797 6.277 -2.705 1 98.44 69 LEU B C 1
ATOM 3104 O O . LEU B 1 69 ? 10.18 5.211 -2.76 1 98.44 69 LEU B O 1
ATOM 3108 N N . THR B 1 70 ? 11.078 6.871 -1.577 1 97.75 70 THR B N 1
ATOM 3109 C CA . THR B 1 70 ? 10.516 6.383 -0.32 1 97.75 70 THR B CA 1
ATOM 3110 C C . THR B 1 70 ? 9.617 7.438 0.317 1 97.75 70 THR B C 1
ATOM 3112 O O . THR B 1 70 ? 9.82 8.641 0.117 1 97.75 70 THR B O 1
ATOM 3115 N N . THR B 1 71 ? 8.594 6.945 0.97 1 96.31 71 THR B N 1
ATOM 3116 C CA . THR B 1 71 ? 7.758 7.859 1.741 1 96.31 71 THR B CA 1
ATOM 3117 C C . THR B 1 71 ? 7.559 7.34 3.162 1 96.31 71 THR B C 1
ATOM 3119 O O . THR B 1 71 ? 7.414 6.133 3.375 1 96.31 71 THR B O 1
ATOM 3122 N N . HIS B 1 72 ? 7.562 8.203 4.07 1 94.81 72 HIS B N 1
ATOM 3123 C CA . HIS B 1 72 ? 7.285 7.895 5.469 1 94.81 72 HIS B CA 1
ATOM 3124 C C . HIS B 1 72 ? 5.984 8.547 5.93 1 94.81 72 HIS B C 1
ATOM 3126 O O . HIS B 1 72 ? 5.828 8.859 7.113 1 94.81 72 HIS B O 1
ATOM 3132 N N . LEU B 1 73 ? 5.102 8.734 4.922 1 95.62 73 LEU B N 1
ATOM 3133 C CA . LEU B 1 73 ? 3.818 9.359 5.219 1 95.62 73 LEU B CA 1
ATOM 3134 C C . LEU B 1 73 ? 2.688 8.344 5.172 1 95.62 73 LEU B C 1
ATOM 3136 O O . LEU B 1 73 ? 1.546 8.656 5.52 1 95.62 73 LEU B O 1
ATOM 3140 N N . VAL B 1 74 ? 3.033 7.148 4.766 1 94.5 74 VAL B N 1
ATOM 3141 C CA . VAL B 1 74 ? 2.055 6.066 4.766 1 94.5 74 VAL B CA 1
ATOM 3142 C C . VAL B 1 74 ? 2.021 5.398 6.141 1 94.5 74 VAL B C 1
ATOM 3144 O O . VAL B 1 74 ? 3.023 5.387 6.855 1 94.5 74 VAL B O 1
ATOM 3147 N N . PRO B 1 75 ? 0.9 4.973 6.582 1 91.44 75 PRO B N 1
ATOM 3148 C CA . PRO B 1 75 ? -0.36 4.848 5.848 1 91.44 75 PRO B CA 1
ATOM 3149 C C . PRO B 1 75 ? -1.267 6.062 6.023 1 91.44 75 PRO B C 1
ATOM 3151 O O . PRO B 1 75 ? -2.402 6.066 5.539 1 91.44 75 PRO B O 1
ATOM 3154 N N . SER B 1 76 ? -0.831 7.059 6.73 1 93.5 76 SER B N 1
ATOM 3155 C CA . SER B 1 76 ? -1.68 8.219 6.965 1 93.5 76 SER B CA 1
ATOM 3156 C C . SER B 1 76 ? -2.154 8.836 5.652 1 93.5 76 SER B C 1
ATOM 3158 O O . SER B 1 76 ? -3.332 9.172 5.508 1 93.5 76 SER B O 1
ATOM 3160 N N . LEU B 1 77 ? -1.185 9.062 4.801 1 96.25 77 LEU B N 1
ATOM 3161 C CA . LEU B 1 77 ? -1.557 9.344 3.418 1 96.25 77 LEU B CA 1
ATOM 3162 C C . LEU B 1 77 ? -1.581 8.055 2.592 1 96.25 77 LEU B C 1
ATOM 3164 O O . LEU B 1 77 ? -0.712 7.195 2.75 1 96.25 77 LEU B O 1
ATOM 3168 N N . PRO B 1 78 ? -2.566 7.953 1.76 1 94.5 78 PRO B N 1
ATOM 3169 C CA . PRO B 1 78 ? -2.686 6.699 1.017 1 94.5 78 PRO B CA 1
ATOM 3170 C C . PRO B 1 78 ? -1.55 6.492 0.017 1 94.5 78 PRO B C 1
ATOM 3172 O O . PRO B 1 78 ? -1.081 7.457 -0.596 1 94.5 78 PRO B O 1
ATOM 3175 N N . ILE B 1 79 ? -1.198 5.262 -0.199 1 94.19 79 ILE B N 1
ATOM 3176 C CA . ILE B 1 79 ? -0.096 4.906 -1.087 1 94.19 79 ILE B CA 1
ATOM 3177 C C . ILE B 1 79 ? -0.41 5.367 -2.508 1 94.19 79 ILE B C 1
ATOM 3179 O O . ILE B 1 79 ? 0.498 5.695 -3.275 1 94.19 79 ILE B O 1
A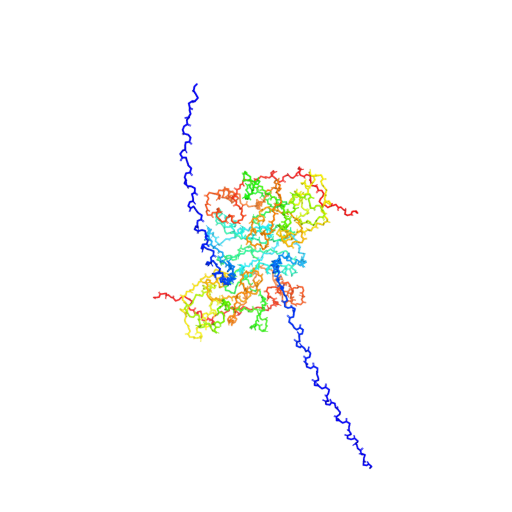TOM 3183 N N . ASN B 1 80 ? -1.701 5.441 -2.859 1 93.25 80 ASN B N 1
ATOM 3184 C CA . ASN B 1 80 ? -2.139 5.832 -4.195 1 93.25 80 ASN B CA 1
ATOM 3185 C C . ASN B 1 80 ? -1.689 7.246 -4.539 1 93.25 80 ASN B C 1
ATOM 3187 O O . ASN B 1 80 ? -1.416 7.551 -5.703 1 93.25 80 ASN B O 1
ATOM 3191 N N . LEU B 1 81 ? -1.647 8.086 -3.564 1 96.75 81 LEU B N 1
ATOM 3192 C CA . LEU B 1 81 ? -1.117 9.422 -3.783 1 96.75 81 LEU B CA 1
ATOM 3193 C C . LEU B 1 81 ? 0.31 9.367 -4.316 1 96.75 81 LEU B C 1
ATOM 3195 O O . LEU B 1 81 ? 0.654 10.07 -5.266 1 96.75 81 LEU B O 1
ATOM 3199 N N . PHE B 1 82 ? 1.031 8.508 -3.781 1 97.81 82 PHE B N 1
ATOM 3200 C CA . PHE B 1 82 ? 2.449 8.453 -4.113 1 97.81 82 PHE B CA 1
ATOM 3201 C C . PHE B 1 82 ? 2.674 7.691 -5.414 1 97.81 82 PHE B C 1
ATOM 3203 O O . PHE B 1 82 ? 3.699 7.863 -6.074 1 97.81 82 PHE B O 1
ATOM 3210 N N . GLU B 1 83 ? 1.711 6.887 -5.738 1 95.56 83 GLU B N 1
ATOM 3211 C CA . GLU B 1 83 ? 1.748 6.301 -7.074 1 95.56 83 GLU B CA 1
ATOM 3212 C C . GLU B 1 83 ? 1.657 7.375 -8.156 1 95.56 83 GLU B C 1
ATOM 3214 O O . GLU B 1 83 ? 2.369 7.312 -9.156 1 95.56 83 GLU B O 1
ATOM 3219 N N . VAL B 1 84 ? 0.79 8.281 -7.926 1 96.31 84 VAL B N 1
ATOM 3220 C CA . VAL B 1 84 ? 0.646 9.391 -8.867 1 96.31 84 VAL B CA 1
ATOM 3221 C C . VAL B 1 84 ? 1.929 10.219 -8.883 1 96.31 84 VAL B C 1
ATOM 3223 O O . VAL B 1 84 ? 2.412 10.594 -9.953 1 96.31 84 VAL B O 1
ATOM 3226 N N . PHE B 1 85 ? 2.436 10.43 -7.738 1 97.81 85 PHE B N 1
ATOM 3227 C CA . PHE B 1 85 ? 3.664 11.203 -7.617 1 97.81 85 PHE B CA 1
ATOM 3228 C C . PHE B 1 85 ? 4.812 10.516 -8.344 1 97.81 85 PHE B C 1
ATOM 3230 O O . PHE B 1 85 ? 5.613 11.172 -9.016 1 97.81 85 PHE B O 1
ATOM 3237 N N . VAL B 1 86 ? 4.902 9.242 -8.227 1 97.69 86 VAL B N 1
ATOM 3238 C CA . VAL B 1 86 ? 5.906 8.445 -8.93 1 97.69 86 VAL B CA 1
ATOM 3239 C C . VAL B 1 86 ? 5.797 8.68 -10.43 1 97.69 86 VAL B C 1
ATOM 3241 O O . VAL B 1 86 ? 6.805 8.891 -11.109 1 97.69 86 VAL B O 1
ATOM 3244 N N . GLU B 1 87 ? 4.613 8.625 -10.914 1 96.56 87 GLU B N 1
ATOM 3245 C CA . GLU B 1 87 ? 4.406 8.844 -12.344 1 96.56 87 GLU B CA 1
ATOM 3246 C C . GLU B 1 87 ? 4.883 10.227 -12.766 1 96.56 87 GLU B C 1
ATOM 3248 O O . GLU B 1 87 ? 5.492 10.383 -13.828 1 96.56 87 GLU B O 1
ATOM 3253 N N . ALA B 1 88 ? 4.621 11.188 -11.969 1 97.62 88 ALA B N 1
ATOM 3254 C CA . ALA B 1 88 ? 5.066 12.547 -12.266 1 97.62 88 ALA B CA 1
ATOM 3255 C C . ALA B 1 88 ? 6.586 12.625 -12.344 1 97.62 88 ALA B C 1
ATOM 3257 O O . ALA B 1 88 ? 7.137 13.273 -13.242 1 97.62 88 ALA B O 1
ATOM 3258 N N . ILE B 1 89 ? 7.25 11.961 -11.43 1 98.25 89 ILE B N 1
ATOM 3259 C CA . ILE B 1 89 ? 8.711 11.961 -11.422 1 98.25 89 ILE B CA 1
ATOM 3260 C C . ILE B 1 89 ? 9.242 11.242 -12.656 1 98.25 89 ILE B C 1
ATOM 3262 O O . ILE B 1 89 ? 10.25 11.648 -13.234 1 98.25 89 ILE B O 1
ATOM 3266 N N . GLU B 1 90 ? 8.539 10.18 -13.016 1 97.44 90 GLU B N 1
ATOM 3267 C CA . GLU B 1 90 ? 8.945 9.453 -14.219 1 97.44 90 GLU B CA 1
ATOM 3268 C C . GLU B 1 90 ? 8.852 10.336 -15.453 1 97.44 90 GLU B C 1
ATOM 3270 O O . GLU B 1 90 ? 9.734 10.305 -16.312 1 97.44 90 GLU B O 1
ATOM 3275 N N . VAL B 1 91 ? 7.781 11.086 -15.547 1 96.44 91 VAL B N 1
ATOM 3276 C CA . VAL B 1 91 ? 7.625 11.984 -16.672 1 96.44 91 VAL B CA 1
ATOM 3277 C C . VAL B 1 91 ? 8.719 13.055 -16.641 1 96.44 91 VAL B C 1
ATOM 3279 O O . VAL B 1 91 ? 9.344 13.352 -17.656 1 96.44 91 VAL B O 1
ATOM 3282 N N . ALA B 1 92 ? 8.992 13.547 -15.492 1 96.94 92 ALA B N 1
ATOM 3283 C CA . ALA B 1 92 ? 9.953 14.625 -15.328 1 96.94 92 ALA B CA 1
ATOM 3284 C C . ALA B 1 92 ? 11.367 14.164 -15.664 1 96.94 92 ALA B C 1
ATOM 3286 O O . ALA B 1 92 ? 12.164 14.922 -16.219 1 96.94 92 ALA B O 1
ATOM 3287 N N . THR B 1 93 ? 11.703 12.906 -15.375 1 97.06 93 THR B N 1
ATOM 3288 C CA . THR B 1 93 ? 13.086 12.461 -15.453 1 97.06 93 THR B CA 1
ATOM 3289 C C . THR B 1 93 ? 13.281 11.5 -16.625 1 97.06 93 THR B C 1
ATOM 3291 O O . THR B 1 93 ? 14.406 11.211 -17.031 1 97.06 93 THR B O 1
ATOM 3294 N N . GLU B 1 94 ? 12.18 10.883 -17.062 1 95 94 GLU B N 1
ATOM 3295 C CA . GLU B 1 94 ? 12.188 9.859 -18.094 1 95 94 GLU B CA 1
ATOM 3296 C C . GLU B 1 94 ? 12.875 8.586 -17.609 1 95 94 GLU B C 1
ATOM 3298 O O . GLU B 1 94 ? 13.305 7.758 -18.422 1 95 94 GLU B O 1
ATOM 3303 N N . LYS B 1 95 ? 13.023 8.508 -16.344 1 96.25 95 LYS B N 1
ATOM 3304 C CA . LYS B 1 95 ? 13.57 7.309 -15.703 1 96.25 95 LYS B CA 1
ATOM 3305 C C . LYS B 1 95 ? 12.484 6.531 -14.969 1 96.25 95 LYS B C 1
ATOM 3307 O O . LYS B 1 95 ? 11.508 7.117 -14.5 1 96.25 95 LYS B O 1
ATOM 3312 N N . PRO B 1 96 ? 12.656 5.219 -14.898 1 96.56 96 PRO B N 1
ATOM 3313 C CA . PRO B 1 96 ? 11.703 4.48 -14.062 1 96.56 96 PRO B CA 1
ATOM 3314 C C . PRO B 1 96 ? 11.836 4.809 -12.578 1 96.56 96 PRO B C 1
ATOM 3316 O O . PRO B 1 96 ? 12.945 5.086 -12.102 1 96.56 96 PRO B O 1
ATOM 3319 N N . VAL B 1 97 ? 10.758 4.805 -11.922 1 97.44 97 VAL B N 1
ATOM 3320 C CA . VAL B 1 97 ? 10.727 5.09 -10.492 1 97.44 97 VAL B CA 1
ATOM 3321 C C . VAL B 1 97 ? 9.984 3.971 -9.758 1 97.44 97 VAL B C 1
ATOM 3323 O O . VAL B 1 97 ? 8.938 3.504 -10.219 1 97.44 97 VAL B O 1
ATOM 3326 N N . VAL B 1 98 ? 10.578 3.506 -8.695 1 97.12 98 VAL B N 1
ATOM 3327 C CA . VAL B 1 98 ? 9.914 2.523 -7.844 1 97.12 98 VAL B CA 1
ATOM 3328 C C . VAL B 1 98 ? 9.633 3.131 -6.473 1 97.12 98 VAL B C 1
ATOM 3330 O O . VAL B 1 98 ? 10.336 4.051 -6.039 1 97.12 98 VAL B O 1
ATOM 3333 N N . LEU B 1 99 ? 8.648 2.621 -5.836 1 97.69 99 LEU B N 1
ATOM 3334 C CA . LEU B 1 99 ? 8.148 3.195 -4.59 1 97.69 99 LEU B CA 1
ATOM 3335 C C . LEU B 1 99 ? 8.43 2.266 -3.414 1 97.69 99 LEU B C 1
ATOM 3337 O O . LEU B 1 99 ? 8.008 1.106 -3.422 1 97.69 99 LEU B O 1
ATOM 3341 N N . LEU B 1 100 ? 9.156 2.779 -2.441 1 97.12 100 LEU B N 1
ATOM 3342 C CA . LEU B 1 100 ? 9.367 2.068 -1.186 1 97.12 100 LEU B CA 1
ATOM 3343 C C . LEU B 1 100 ? 8.227 2.344 -0.208 1 97.12 100 LEU B C 1
ATOM 3345 O O . LEU B 1 100 ? 7.934 3.502 0.099 1 97.12 100 LEU B O 1
ATOM 3349 N N . TYR B 1 101 ? 7.598 1.304 0.192 1 94.25 101 TYR B N 1
ATOM 3350 C CA . TYR B 1 101 ? 6.512 1.359 1.166 1 94.25 101 TYR B CA 1
ATOM 3351 C C . TYR B 1 101 ? 7.043 1.189 2.584 1 94.25 101 TYR B C 1
ATOM 3353 O O . TYR B 1 101 ? 7.465 0.096 2.969 1 94.25 101 TYR B O 1
ATOM 3361 N N . GLU B 1 102 ? 7.012 2.303 3.359 1 93.44 102 GLU B N 1
ATOM 3362 C CA . GLU B 1 102 ? 7.496 2.256 4.734 1 93.44 102 GLU B CA 1
ATOM 3363 C C . GLU B 1 102 ? 6.469 2.832 5.703 1 93.44 102 GLU B C 1
ATOM 3365 O O . GLU B 1 102 ? 6.5 4.023 6.016 1 93.44 102 GLU B O 1
ATOM 3370 N N . PRO B 1 103 ? 5.641 1.959 6.211 1 91.81 103 PRO B N 1
ATOM 3371 C CA . PRO B 1 103 ? 4.598 2.447 7.113 1 91.81 103 PRO B CA 1
ATOM 3372 C C . PRO B 1 103 ? 5.082 2.598 8.555 1 91.81 103 PRO B C 1
ATOM 3374 O O . PRO B 1 103 ? 4.395 3.201 9.383 1 91.81 103 PRO B O 1
ATOM 3377 N N . ARG B 1 104 ? 6.234 2.072 8.875 1 89.38 104 ARG B N 1
ATOM 3378 C CA . ARG B 1 104 ? 6.766 2.111 10.234 1 89.38 104 ARG B CA 1
ATOM 3379 C C . ARG B 1 104 ? 7.445 3.449 10.516 1 89.38 104 ARG B C 1
ATOM 3381 O O . ARG B 1 104 ? 8.336 3.867 9.773 1 89.38 104 ARG B O 1
ATOM 3388 N N . SER B 1 105 ? 7.113 4.043 11.578 1 82.5 105 SER B N 1
ATOM 3389 C CA . SER B 1 105 ? 7.555 5.402 11.875 1 82.5 105 SER B CA 1
ATOM 3390 C C . SER B 1 105 ? 8.945 5.41 12.5 1 82.5 105 SER B C 1
ATOM 3392 O O . SER B 1 105 ? 9.617 6.441 12.523 1 82.5 105 SER B O 1
ATOM 3394 N N . ASP B 1 106 ? 9.383 4.344 12.969 1 84.56 106 ASP B N 1
ATOM 3395 C CA . ASP B 1 106 ? 10.641 4.289 13.719 1 84.56 106 ASP B CA 1
ATOM 3396 C C . ASP B 1 106 ? 11.789 3.842 12.82 1 84.56 106 ASP B C 1
ATOM 3398 O O . ASP B 1 106 ? 12.906 3.633 13.297 1 84.56 106 ASP B O 1
ATOM 3402 N N . ARG B 1 107 ? 11.539 3.779 11.602 1 92 107 ARG B N 1
ATOM 3403 C CA . ARG B 1 107 ? 12.57 3.314 10.68 1 92 107 ARG B CA 1
ATOM 3404 C C . ARG B 1 107 ? 13.258 4.488 9.992 1 92 107 ARG B C 1
ATOM 3406 O O . ARG B 1 107 ? 12.609 5.469 9.625 1 92 107 ARG B O 1
ATOM 3413 N N . PRO B 1 108 ? 14.523 4.363 9.883 1 93.56 108 PRO B N 1
ATOM 3414 C CA . PRO B 1 108 ? 15.234 5.391 9.125 1 93.56 108 PRO B CA 1
ATOM 3415 C C . PRO B 1 108 ? 14.992 5.285 7.621 1 93.56 108 PRO B C 1
ATOM 3417 O O . PRO B 1 108 ? 14.414 4.301 7.152 1 93.56 108 PRO B O 1
ATOM 3420 N N . ILE B 1 109 ? 15.375 6.324 6.961 1 95.31 109 ILE B N 1
ATOM 3421 C CA . ILE B 1 109 ? 15.352 6.262 5.504 1 95.31 109 ILE B CA 1
ATOM 3422 C C . ILE B 1 109 ? 16.312 5.188 5.02 1 95.31 109 ILE B C 1
ATOM 3424 O O . ILE B 1 109 ? 17.438 5.078 5.523 1 95.31 109 ILE B O 1
ATOM 3428 N N . ALA B 1 110 ? 15.898 4.43 4.094 1 93.88 110 ALA B N 1
ATOM 3429 C CA . ALA B 1 110 ? 16.672 3.283 3.617 1 93.88 110 ALA B CA 1
ATOM 3430 C C . ALA B 1 110 ? 18.031 3.723 3.092 1 93.88 110 ALA B C 1
ATOM 3432 O O . ALA B 1 110 ? 18.141 4.258 1.985 1 93.88 110 ALA B O 1
ATOM 3433 N N . LYS B 1 111 ? 19.016 3.402 3.822 1 91.19 111 LYS B N 1
ATOM 3434 C CA . LYS B 1 111 ? 20.391 3.828 3.535 1 91.19 111 LYS B CA 1
ATOM 3435 C C . LYS B 1 111 ? 20.906 3.193 2.246 1 91.19 111 LYS B C 1
ATOM 3437 O O . LYS B 1 111 ? 20.734 1.99 2.035 1 91.19 111 LYS B O 1
ATOM 3442 N N . GLU B 1 112 ? 21.469 4.008 1.397 1 92.31 112 GLU B N 1
ATOM 3443 C CA . GLU B 1 112 ? 22.125 3.576 0.168 1 92.31 112 GLU B CA 1
ATOM 3444 C C . GLU B 1 112 ? 21.109 3.02 -0.832 1 92.31 112 GLU B C 1
ATOM 3446 O O . GLU B 1 112 ? 21.484 2.404 -1.83 1 92.31 112 GLU B O 1
ATOM 3451 N N . VAL B 1 113 ? 19.859 3.18 -0.543 1 95.38 113 VAL B N 1
ATOM 3452 C CA . VAL B 1 113 ? 18.828 2.648 -1.418 1 95.38 113 VAL B CA 1
ATOM 3453 C C . VAL B 1 113 ? 17.969 3.793 -1.967 1 95.38 113 VAL B C 1
ATOM 3455 O O . VAL B 1 113 ? 17.812 3.922 -3.182 1 95.38 113 VAL B O 1
ATOM 3458 N N . ALA B 1 114 ? 17.594 4.648 -1.131 1 97.19 114 ALA B N 1
ATOM 3459 C CA . ALA B 1 114 ? 16.656 5.707 -1.496 1 97.19 114 ALA B CA 1
ATOM 3460 C C . ALA B 1 114 ? 17.344 6.824 -2.264 1 97.19 114 ALA B C 1
ATOM 3462 O O . ALA B 1 114 ? 18.469 7.211 -1.925 1 97.19 114 ALA B O 1
ATOM 3463 N N . ASP B 1 115 ? 16.703 7.277 -3.293 1 98.12 115 ASP B N 1
ATOM 3464 C CA . ASP B 1 115 ? 17.172 8.438 -4.047 1 98.12 115 ASP B CA 1
ATOM 3465 C C . ASP B 1 115 ? 16.359 9.68 -3.691 1 98.12 115 ASP B C 1
ATOM 3467 O O . ASP B 1 115 ? 16.891 10.789 -3.635 1 98.12 115 ASP B O 1
ATOM 3471 N N . ILE B 1 116 ? 15.078 9.5 -3.529 1 98.62 116 ILE B N 1
ATOM 3472 C CA . ILE B 1 116 ? 14.117 10.547 -3.205 1 98.62 116 ILE B CA 1
ATOM 3473 C C . ILE B 1 116 ? 13.305 10.133 -1.979 1 98.62 116 ILE B C 1
ATOM 3475 O O . ILE B 1 116 ? 12.898 8.977 -1.854 1 98.62 116 ILE B O 1
ATOM 3479 N N . ALA B 1 117 ? 13.078 11.031 -1.052 1 98.44 117 ALA B N 1
ATOM 3480 C CA . ALA B 1 117 ? 12.305 10.742 0.156 1 98.44 117 ALA B CA 1
ATOM 3481 C C . ALA B 1 117 ? 11.242 11.812 0.395 1 98.44 117 ALA B C 1
ATOM 3483 O O . ALA B 1 117 ? 11.523 13.008 0.301 1 98.44 117 ALA B O 1
ATOM 3484 N N . ILE B 1 118 ? 10.047 11.406 0.593 1 98.31 118 ILE B N 1
ATOM 3485 C CA . ILE B 1 118 ? 8.969 12.281 1.046 1 98.31 118 ILE B CA 1
ATOM 3486 C C . ILE B 1 118 ? 8.719 12.055 2.535 1 98.31 118 ILE B C 1
ATOM 3488 O O . ILE B 1 118 ? 8.328 10.961 2.947 1 98.31 118 ILE B O 1
ATOM 3492 N N . LEU B 1 119 ? 8.859 13.117 3.311 1 96.5 119 LEU B N 1
ATOM 3493 C CA . LEU B 1 119 ? 8.898 12.977 4.762 1 96.5 119 LEU B CA 1
ATOM 3494 C C . LEU B 1 119 ? 7.949 13.969 5.43 1 96.5 119 LEU B C 1
ATOM 3496 O O . LEU B 1 119 ? 7.629 15.008 4.852 1 96.5 119 LEU B O 1
ATOM 3500 N N . PRO B 1 120 ? 7.48 13.555 6.609 1 93.69 120 PRO B N 1
ATOM 3501 C CA . PRO B 1 120 ? 6.805 14.578 7.41 1 93.69 120 PRO B CA 1
ATOM 3502 C C . PRO B 1 120 ? 7.723 15.742 7.777 1 93.69 120 PRO B C 1
ATOM 3504 O O . PRO B 1 120 ? 8.945 15.625 7.656 1 93.69 120 PRO B O 1
ATOM 3507 N N . ALA B 1 121 ? 7.16 16.766 8.211 1 91.62 121 ALA B N 1
ATOM 3508 C CA . ALA B 1 121 ? 7.902 18 8.5 1 91.62 121 ALA B CA 1
ATOM 3509 C C . ALA B 1 121 ? 8.938 17.766 9.594 1 91.62 121 ALA B C 1
ATOM 3511 O O . ALA B 1 121 ? 10.008 18.375 9.586 1 91.62 121 ALA B O 1
ATOM 3512 N N . ASN B 1 122 ? 8.664 16.844 10.5 1 87.5 122 ASN B N 1
ATOM 3513 C CA . ASN B 1 122 ? 9.492 16.703 11.688 1 87.5 122 ASN B CA 1
ATOM 3514 C C . ASN B 1 122 ? 10.602 15.672 11.469 1 87.5 122 ASN B C 1
ATOM 3516 O O . ASN B 1 122 ? 11.336 15.344 12.398 1 87.5 122 ASN B O 1
ATOM 3520 N N . ARG B 1 123 ? 10.68 15.18 10.297 1 90 123 ARG B N 1
ATOM 3521 C CA . ARG B 1 123 ? 11.711 14.195 10.008 1 90 123 ARG B CA 1
ATOM 3522 C C . ARG B 1 123 ? 12.727 14.742 9.008 1 90 123 ARG B C 1
ATOM 3524 O O . ARG B 1 123 ? 12.359 15.414 8.047 1 90 123 ARG B O 1
ATOM 3531 N N . GLU B 1 124 ? 13.961 14.438 9.328 1 89.75 124 GLU B N 1
ATOM 3532 C CA . GLU B 1 124 ? 15.039 14.859 8.445 1 89.75 124 GLU B CA 1
ATOM 3533 C C . GLU B 1 124 ? 15.773 13.664 7.852 1 89.75 124 GLU B C 1
ATOM 3535 O O . GLU B 1 124 ? 15.617 12.539 8.328 1 89.75 124 GLU B O 1
ATOM 3540 N N . TRP B 1 125 ? 16.422 13.938 6.828 1 95 125 TRP B N 1
ATOM 3541 C CA . TRP B 1 125 ? 17.297 12.969 6.172 1 95 125 TRP B CA 1
ATOM 3542 C C . TRP B 1 125 ? 18.734 13.477 6.125 1 95 125 TRP B C 1
ATOM 3544 O O . TRP B 1 125 ? 19.062 14.328 5.305 1 95 125 TRP B O 1
ATOM 3554 N N . GLU B 1 126 ? 19.562 12.945 6.938 1 93.31 126 GLU B N 1
ATOM 3555 C CA . GLU B 1 126 ? 20.938 13.422 7.074 1 93.31 126 GLU B CA 1
ATOM 3556 C C . GLU B 1 126 ? 21.672 13.367 5.738 1 93.31 126 GLU B C 1
ATOM 3558 O O . GLU B 1 126 ? 22.484 14.242 5.434 1 93.31 126 GLU B O 1
ATOM 3563 N N . ASP B 1 127 ? 21.391 12.414 4.992 1 94.69 127 ASP B N 1
ATOM 3564 C CA . ASP B 1 127 ? 22.078 12.211 3.721 1 94.69 127 ASP B CA 1
ATOM 3565 C C . ASP B 1 127 ? 21.312 12.859 2.57 1 94.69 127 ASP B C 1
ATOM 3567 O O . ASP B 1 127 ? 21.578 12.57 1.4 1 94.69 127 ASP B O 1
ATOM 3571 N N . GLY B 1 128 ? 20.344 13.695 2.965 1 97.06 128 GLY B N 1
ATOM 3572 C CA . GLY B 1 128 ? 19.5 14.266 1.925 1 97.06 128 GLY B CA 1
ATOM 3573 C C . GLY B 1 128 ? 19.5 15.781 1.908 1 97.06 128 GLY B C 1
ATOM 3574 O O . GLY B 1 128 ? 20.047 16.422 2.82 1 97.06 128 GLY B O 1
ATOM 3575 N N . LYS B 1 129 ? 19.047 16.297 0.835 1 97.56 129 LYS B N 1
ATOM 3576 C CA . LYS B 1 129 ? 18.844 17.734 0.698 1 97.56 129 LYS B CA 1
ATOM 3577 C C . LYS B 1 129 ? 17.406 18.031 0.287 1 97.56 129 LYS B C 1
ATOM 3579 O O . LYS B 1 129 ? 16.797 17.297 -0.494 1 97.56 129 LYS B O 1
ATOM 3584 N N . LEU B 1 130 ? 16.938 19.141 0.773 1 98.25 130 LEU B N 1
ATOM 3585 C CA . LEU B 1 130 ? 15.547 19.562 0.557 1 98.25 130 LEU B CA 1
ATOM 3586 C C . LEU B 1 130 ? 15.359 20.109 -0.849 1 98.25 130 LEU B C 1
ATOM 3588 O O . LEU B 1 130 ? 16.141 20.969 -1.292 1 98.25 130 LEU B O 1
ATOM 3592 N N . LEU B 1 131 ? 14.398 19.562 -1.565 1 98.5 131 LEU B N 1
ATOM 3593 C CA . LEU B 1 131 ? 14 20.203 -2.812 1 98.5 131 LEU B CA 1
ATOM 3594 C C . LEU B 1 131 ? 13.148 21.453 -2.541 1 98.5 131 LEU B C 1
ATOM 3596 O O . LEU B 1 131 ? 12.328 21.453 -1.62 1 98.5 131 LEU B O 1
ATOM 3600 N N . PRO B 1 132 ? 13.297 22.453 -3.322 1 98.44 132 PRO B N 1
ATOM 3601 C CA . PRO B 1 132 ? 12.539 23.688 -3.107 1 98.44 132 PRO B CA 1
ATOM 3602 C C . PRO B 1 132 ? 11.117 23.609 -3.66 1 98.44 132 PRO B C 1
ATOM 3604 O O . PRO B 1 132 ? 10.656 24.547 -4.324 1 98.44 132 PRO B O 1
ATOM 3607 N N . VAL B 1 133 ? 10.445 22.516 -3.449 1 98.69 133 VAL B N 1
ATOM 3608 C CA . VAL B 1 133 ? 9.078 22.312 -3.916 1 98.69 133 VAL B CA 1
ATOM 3609 C C . VAL B 1 133 ? 8.359 21.344 -2.979 1 98.69 133 VAL B C 1
ATOM 3611 O O . VAL B 1 133 ? 8.984 20.453 -2.389 1 98.69 133 VAL B O 1
ATOM 3614 N N . SER B 1 134 ? 7.141 21.547 -2.725 1 98.56 134 SER B N 1
ATOM 3615 C CA . SER B 1 134 ? 6.312 20.625 -1.945 1 98.56 134 SER B CA 1
ATOM 3616 C C . SER B 1 134 ? 4.852 20.703 -2.383 1 98.56 134 SER B C 1
ATOM 3618 O O . SER B 1 134 ? 4.5 21.484 -3.27 1 98.56 134 SER B O 1
ATOM 3620 N N . PHE B 1 135 ? 4.09 19.844 -1.801 1 98.38 135 PHE B N 1
ATOM 3621 C CA . PHE B 1 135 ? 2.664 19.766 -2.09 1 98.38 135 PHE B CA 1
ATOM 3622 C C . PHE B 1 135 ? 1.935 21.016 -1.612 1 98.38 135 PHE B C 1
ATOM 3624 O O . PHE B 1 135 ? 2.299 21.594 -0.59 1 98.38 135 PHE B O 1
ATOM 3631 N N . SER B 1 136 ? 0.943 21.391 -2.33 1 98 136 SER B N 1
ATOM 3632 C CA . SER B 1 136 ? -0.074 22.312 -1.857 1 98 136 SER B CA 1
ATOM 3633 C C . SER B 1 136 ? -1.436 21.641 -1.744 1 98 136 SER B C 1
ATOM 3635 O O . SER B 1 136 ? -1.962 21.125 -2.732 1 98 136 SER B O 1
ATOM 3637 N N . PHE B 1 137 ? -1.951 21.656 -0.568 1 97.81 137 PHE B N 1
ATOM 3638 C CA . PHE B 1 137 ? -3.213 20.969 -0.317 1 97.81 137 PHE B CA 1
ATOM 3639 C C . PHE B 1 137 ? -4.355 21.969 -0.189 1 97.81 137 PHE B C 1
ATOM 3641 O O . PHE B 1 137 ? -4.168 23.078 0.318 1 97.81 137 PHE B O 1
ATOM 3648 N N . GLU B 1 138 ? -5.465 21.5 -0.569 1 96.69 138 GLU B N 1
ATOM 3649 C CA . GLU B 1 138 ? -6.676 22.297 -0.403 1 96.69 138 GLU B CA 1
ATOM 3650 C C . GLU B 1 138 ? -7.082 22.375 1.064 1 96.69 138 GLU B C 1
ATOM 3652 O O . GLU B 1 138 ? -7.164 21.359 1.752 1 96.69 138 GLU B O 1
ATOM 3657 N N . HIS B 1 139 ? -7.312 23.594 1.494 1 97.44 139 HIS B N 1
ATOM 3658 C CA . HIS B 1 139 ? -7.797 23.859 2.84 1 97.44 139 HIS B CA 1
ATOM 3659 C C . HIS B 1 139 ? -8.328 25.281 2.957 1 97.44 139 HIS B C 1
ATOM 3661 O O . HIS B 1 139 ? -7.789 26.203 2.334 1 97.44 139 HIS B O 1
ATOM 3667 N N . HIS B 1 140 ? -9.336 25.453 3.764 1 96.88 140 HIS B N 1
ATOM 3668 C CA . HIS B 1 140 ? -9.984 26.766 3.838 1 96.88 140 HIS B CA 1
ATOM 3669 C C . HIS B 1 140 ? -9.055 27.812 4.453 1 96.88 140 HIS B C 1
ATOM 3671 O O . HIS B 1 140 ? -9.188 29 4.176 1 96.88 140 HIS B O 1
ATOM 3677 N N . LEU B 1 141 ? -8.117 27.406 5.289 1 97.56 141 LEU B N 1
ATOM 3678 C CA . LEU B 1 141 ? -7.16 28.344 5.879 1 97.56 141 LEU B CA 1
ATOM 3679 C C . LEU B 1 141 ? -5.996 28.609 4.926 1 97.56 141 LEU B C 1
ATOM 3681 O O . LEU B 1 141 ? -5.227 29.547 5.125 1 97.56 141 LEU B O 1
ATOM 3685 N N . ASN B 1 142 ? -5.828 27.719 3.918 1 97.06 142 ASN B N 1
ATOM 3686 C CA . ASN B 1 142 ? -4.73 27.859 2.969 1 97.06 142 ASN B CA 1
ATOM 3687 C C . ASN B 1 142 ? -5.121 28.75 1.785 1 97.06 142 ASN B C 1
ATOM 3689 O O . ASN B 1 142 ? -5.105 28.297 0.639 1 97.06 142 ASN B O 1
ATOM 3693 N N . LYS B 1 143 ? -5.289 29.922 2.018 1 95.12 143 LYS B N 1
ATOM 3694 C CA . LYS B 1 143 ? -5.82 30.859 1.026 1 95.12 143 LYS B CA 1
ATOM 3695 C C . LYS B 1 143 ? -4.77 31.203 -0.028 1 95.12 143 LYS B C 1
ATOM 3697 O O . LYS B 1 143 ? -5.109 31.484 -1.179 1 95.12 143 LYS B O 1
ATOM 3702 N N . ASP B 1 144 ? -3.58 31.141 0.28 1 94.5 144 ASP B N 1
ATOM 3703 C CA . ASP B 1 144 ? -2.508 31.531 -0.63 1 94.5 144 ASP B CA 1
ATOM 3704 C C . ASP B 1 144 ? -1.941 30.312 -1.368 1 94.5 144 ASP B C 1
ATOM 3706 O O . ASP B 1 144 ? -0.909 30.422 -2.033 1 94.5 144 ASP B O 1
ATOM 3710 N N . ASN B 1 145 ? -2.506 29.141 -1.159 1 94.81 145 ASN B N 1
ATOM 3711 C CA . ASN B 1 145 ? -2.045 27.906 -1.787 1 94.81 145 ASN B CA 1
ATOM 3712 C C . ASN B 1 145 ? -0.573 27.641 -1.487 1 94.81 145 ASN B C 1
ATOM 3714 O O . ASN B 1 145 ? 0.207 27.344 -2.396 1 94.81 145 ASN B O 1
ATOM 3718 N N . SER B 1 146 ? -0.277 27.875 -0.217 1 96.62 146 SER B N 1
ATOM 3719 C CA . SER B 1 146 ? 1.09 27.641 0.232 1 96.62 146 SER B CA 1
ATOM 3720 C C . SER B 1 146 ? 1.362 26.141 0.389 1 96.62 146 SER B C 1
ATOM 3722 O O . SER B 1 146 ? 0.446 25.328 0.28 1 96.62 146 SER B O 1
ATOM 3724 N N . SER B 1 147 ? 2.605 25.812 0.625 1 97.44 147 SER B N 1
ATOM 3725 C CA . SER B 1 147 ? 2.994 24.422 0.824 1 97.44 147 SER B CA 1
ATOM 3726 C C . SER B 1 147 ? 2.756 23.984 2.264 1 97.44 147 SER B C 1
ATOM 3728 O O . SER B 1 147 ? 2.926 22.812 2.596 1 97.44 147 SER B O 1
ATOM 3730 N N . CYS B 1 148 ? 2.291 24.828 3.105 1 96.75 148 CYS B N 1
ATOM 3731 C CA . CYS B 1 148 ? 2.086 24.5 4.516 1 96.75 148 CYS B CA 1
ATOM 3732 C C . CYS B 1 148 ? 0.885 23.594 4.699 1 96.75 148 CYS B C 1
ATOM 3734 O O . CYS B 1 148 ? 0.025 23.5 3.822 1 96.75 148 CYS B O 1
ATOM 3736 N N . VAL B 1 149 ? 0.917 22.938 5.848 1 96.75 149 VAL B N 1
ATOM 3737 C CA . VAL B 1 149 ? -0.125 21.969 6.156 1 96.75 149 VAL B CA 1
ATOM 3738 C C . VAL B 1 149 ? -0.921 22.422 7.375 1 96.75 149 VAL B C 1
ATOM 3740 O O . VAL B 1 149 ? -0.358 23 8.312 1 96.75 149 VAL B O 1
ATOM 3743 N N . TYR B 1 150 ? -2.211 22.203 7.309 1 97.12 150 TYR B N 1
ATOM 3744 C CA . TYR B 1 150 ? -3.074 22.547 8.43 1 97.12 150 TYR B CA 1
ATOM 3745 C C . TYR B 1 150 ? -3.609 21.297 9.117 1 97.12 150 TYR B C 1
ATOM 3747 O O . TYR B 1 150 ? -3.518 20.203 8.578 1 97.12 150 TYR B O 1
ATOM 3755 N N . ALA B 1 151 ? -4.016 21.5 10.336 1 96.88 151 ALA B N 1
ATOM 3756 C CA . ALA B 1 151 ? -4.559 20.391 11.125 1 96.88 151 ALA B CA 1
ATOM 3757 C C . ALA B 1 151 ? -6.02 20.641 11.492 1 96.88 151 ALA B C 1
ATOM 3759 O O . ALA B 1 151 ? -6.43 21.797 11.664 1 96.88 151 ALA B O 1
ATOM 3760 N N . ASP B 1 152 ? -6.738 19.562 11.594 1 96.94 152 ASP B N 1
ATOM 3761 C CA . ASP B 1 152 ? -8.148 19.672 11.945 1 96.94 152 ASP B CA 1
ATOM 3762 C C . ASP B 1 152 ? -8.445 18.938 13.258 1 96.94 152 ASP B C 1
ATOM 3764 O O . ASP B 1 152 ? -7.98 17.812 13.469 1 96.94 152 ASP B O 1
ATOM 3768 N N . VAL B 1 153 ? -9.156 19.609 14.07 1 96.75 153 VAL B N 1
ATOM 3769 C CA . VAL B 1 153 ? -9.695 18.984 15.281 1 96.75 153 VAL B CA 1
ATOM 3770 C C . VAL B 1 153 ? -11.047 18.344 14.969 1 96.75 153 VAL B C 1
ATOM 3772 O O . VAL B 1 153 ? -11.977 19.016 14.523 1 96.75 153 VAL B O 1
ATOM 3775 N N . ILE B 1 154 ? -11.102 17.062 15.25 1 96.06 154 ILE B N 1
ATOM 3776 C CA . ILE B 1 154 ? -12.305 16.359 14.82 1 96.06 154 ILE B CA 1
ATOM 3777 C C . ILE B 1 154 ? -13.039 15.805 16.047 1 96.06 154 ILE B C 1
ATOM 3779 O O . ILE B 1 154 ? -12.414 15.461 17.047 1 96.06 154 ILE B O 1
ATOM 3783 N N . VAL B 1 155 ? -14.375 15.695 15.906 1 95.44 155 VAL B N 1
ATOM 3784 C CA . VAL B 1 155 ? -15.266 15.109 16.906 1 95.44 155 VAL B CA 1
ATOM 3785 C C . VAL B 1 155 ? -16.328 14.242 16.219 1 95.44 155 VAL B C 1
ATOM 3787 O O . VAL B 1 155 ? -16.562 14.383 15.016 1 95.44 155 VAL B O 1
ATOM 3790 N N . ALA B 1 156 ? -16.844 13.352 16.984 1 88.75 156 ALA B N 1
ATOM 3791 C CA . ALA B 1 156 ? -17.938 12.562 16.422 1 88.75 156 ALA B CA 1
ATOM 3792 C C . ALA B 1 156 ? -19.172 13.43 16.172 1 88.75 156 ALA B C 1
ATOM 3794 O O . ALA B 1 156 ? -19.484 14.32 16.969 1 88.75 156 ALA B O 1
ATOM 3795 N N . SER B 1 157 ? -19.828 13.18 15.109 1 82.88 157 SER B N 1
ATOM 3796 C CA . SER B 1 157 ? -20.922 14.039 14.664 1 82.88 157 SER B CA 1
ATOM 3797 C C . SER B 1 157 ? -22.062 14.031 15.672 1 82.88 157 SER B C 1
ATOM 3799 O O . SER B 1 157 ? -22.766 15.039 15.828 1 82.88 157 SER B O 1
ATOM 3801 N N . ASP B 1 158 ? -22.281 12.93 16.266 1 81.69 158 ASP B N 1
ATOM 3802 C CA . ASP B 1 158 ? -23.375 12.852 17.219 1 81.69 158 ASP B CA 1
ATOM 3803 C C . ASP B 1 158 ? -23.125 13.742 18.438 1 81.69 158 ASP B C 1
ATOM 3805 O O . ASP B 1 158 ? -24.062 14.148 19.125 1 81.69 158 ASP B O 1
ATOM 3809 N N . ARG B 1 159 ? -21.953 14.117 18.625 1 79.94 159 ARG B N 1
ATOM 3810 C CA . ARG B 1 159 ? -21.594 14.984 19.75 1 79.94 159 ARG B CA 1
ATOM 3811 C C . ARG B 1 159 ? -21.484 16.438 19.297 1 79.94 159 ARG B C 1
ATOM 3813 O O . ARG B 1 159 ? -21.562 17.359 20.125 1 79.94 159 ARG B O 1
ATOM 3820 N N . ALA B 1 160 ? -21.328 16.578 18.078 1 78.62 160 ALA B N 1
ATOM 3821 C CA . ALA B 1 160 ? -21.062 17.891 17.516 1 78.62 160 ALA B CA 1
ATOM 3822 C C . ALA B 1 160 ? -22.188 18.875 17.812 1 78.62 160 ALA B C 1
ATOM 3824 O O . ALA B 1 160 ? -21.953 20.062 17.984 1 78.62 160 ALA B O 1
ATOM 3825 N N . GLN B 1 161 ? -23.297 18.344 17.906 1 79.25 161 GLN B N 1
ATOM 3826 C CA . GLN B 1 161 ? -24.469 19.203 18.109 1 79.25 161 GLN B CA 1
ATOM 3827 C C . GLN B 1 161 ? -24.453 19.797 19.516 1 79.25 161 GLN B C 1
ATOM 3829 O O . GLN B 1 161 ? -25.062 20.844 19.75 1 79.25 161 GLN B O 1
ATOM 3834 N N . HIS B 1 162 ? -23.703 19.203 20.359 1 83.25 162 HIS B N 1
ATOM 3835 C CA . HIS B 1 162 ? -23.734 19.641 21.75 1 83.25 162 HIS B CA 1
ATOM 3836 C C . HIS B 1 162 ? -22.438 20.344 22.125 1 83.25 162 HIS B C 1
ATOM 3838 O O . HIS B 1 162 ? -22.234 20.688 23.297 1 83.25 162 HIS B O 1
ATOM 3844 N N . VAL B 1 163 ? -21.625 20.484 21.156 1 85.19 163 VAL B N 1
ATOM 3845 C CA . VAL B 1 163 ? -20.297 21.047 21.453 1 85.19 163 VAL B CA 1
ATOM 3846 C C . VAL B 1 163 ? -20.125 22.359 20.688 1 85.19 163 VAL B C 1
ATOM 3848 O O . VAL B 1 163 ? -20.422 22.453 19.5 1 85.19 163 VAL B O 1
ATOM 3851 N N . GLN B 1 164 ? -19.75 23.375 21.438 1 81.5 164 GLN B N 1
ATOM 3852 C CA . GLN B 1 164 ? -19.531 24.672 20.812 1 81.5 164 GLN B CA 1
ATOM 3853 C C . GLN B 1 164 ? -18.047 24.922 20.578 1 81.5 164 GLN B C 1
ATOM 3855 O O . GLN B 1 164 ? -17.656 25.516 19.562 1 81.5 164 GLN B O 1
ATOM 3860 N N . ASP B 1 165 ? -17.344 24.469 21.641 1 88 165 ASP B N 1
ATOM 3861 C CA . ASP B 1 165 ? -15.922 24.781 21.594 1 88 165 ASP B CA 1
ATOM 3862 C C . ASP B 1 165 ? -15.094 23.625 22.156 1 88 165 ASP B C 1
ATOM 3864 O O . ASP B 1 165 ? -15.641 22.719 22.781 1 88 165 ASP B O 1
ATOM 3868 N N . ILE B 1 166 ? -13.828 23.703 21.844 1 91.62 166 ILE B N 1
ATOM 3869 C CA . ILE B 1 166 ? -12.906 22.656 22.281 1 91.62 166 ILE B CA 1
ATOM 3870 C C . ILE B 1 166 ? -12.891 22.578 23.797 1 91.62 166 ILE B C 1
ATOM 3872 O O . ILE B 1 166 ? -12.609 21.531 24.375 1 91.62 166 ILE B O 1
ATOM 3876 N N . ILE B 1 167 ? -13.258 23.656 24.453 1 91.69 167 ILE B N 1
ATOM 3877 C CA . ILE B 1 167 ? -13.227 23.734 25.906 1 91.69 167 ILE B CA 1
ATOM 3878 C C . ILE B 1 167 ? -14.281 22.781 26.484 1 91.69 167 ILE B C 1
ATOM 3880 O O . ILE B 1 167 ? -14.133 22.297 27.609 1 91.69 167 ILE B O 1
ATOM 3884 N N . ASP B 1 168 ? -15.266 22.469 25.75 1 92.81 168 ASP B N 1
ATOM 3885 C CA . ASP B 1 168 ? -16.344 21.562 26.172 1 92.81 168 ASP B CA 1
ATOM 3886 C C . ASP B 1 168 ? -15.836 20.125 26.312 1 92.81 168 ASP B C 1
ATOM 3888 O O . ASP B 1 168 ? -16.531 19.266 26.844 1 92.81 168 ASP B O 1
ATOM 3892 N N . PHE B 1 169 ? -14.633 19.969 25.984 1 94.06 169 PHE B N 1
ATOM 3893 C CA . PHE B 1 169 ? -14.117 18.594 25.984 1 94.06 169 PHE B CA 1
ATOM 3894 C C . PHE B 1 169 ? -13.172 18.375 27.156 1 94.06 169 PHE B C 1
ATOM 3896 O O . PHE B 1 169 ? -12.414 17.406 27.172 1 94.06 169 PHE B O 1
ATOM 3903 N N . ARG B 1 170 ? -13.234 19.266 28.062 1 93.94 170 ARG B N 1
ATOM 3904 C CA . ARG B 1 170 ? -12.469 19.078 29.297 1 93.94 170 ARG B CA 1
ATOM 3905 C C . ARG B 1 170 ? -12.797 17.734 29.938 1 93.94 170 ARG B C 1
ATOM 3907 O O . ARG B 1 170 ? -13.969 17.375 30.109 1 93.94 170 ARG B O 1
ATOM 3914 N N . GLY B 1 171 ? -11.719 17 30.172 1 94.75 171 GLY B N 1
ATOM 3915 C CA . GLY B 1 171 ? -11.914 15.742 30.859 1 94.75 171 GLY B CA 1
ATOM 3916 C C . GLY B 1 171 ? -12.25 14.594 29.938 1 94.75 171 GLY B C 1
ATOM 3917 O O . GLY B 1 171 ? -12.367 13.445 30.375 1 94.75 171 GLY B O 1
ATOM 3918 N N . HIS B 1 172 ? -12.352 14.828 28.719 1 94.38 172 HIS B N 1
ATOM 3919 C CA . HIS B 1 172 ? -12.703 13.797 27.75 1 94.38 172 HIS B CA 1
ATOM 3920 C C . HIS B 1 172 ? -11.461 13.117 27.188 1 94.38 172 HIS B C 1
ATOM 3922 O O . HIS B 1 172 ? -10.344 13.562 27.422 1 94.38 172 HIS B O 1
ATOM 3928 N N . ARG B 1 173 ? -11.68 12.047 26.5 1 95.12 173 ARG B N 1
ATOM 3929 C CA . ARG B 1 173 ? -10.578 11.328 25.859 1 95.12 173 ARG B CA 1
ATOM 3930 C C . ARG B 1 173 ? -10.172 12 24.547 1 95.12 173 ARG B C 1
ATOM 3932 O O . ARG B 1 173 ? -11.031 12.352 23.75 1 95.12 173 ARG B O 1
ATOM 3939 N N . CYS B 1 174 ? -8.898 12.125 24.422 1 95.31 174 CYS B N 1
ATOM 3940 C CA . CYS B 1 174 ? -8.359 12.75 23.234 1 95.31 174 CYS B CA 1
ATOM 3941 C C . CYS B 1 174 ? -7.363 11.836 22.531 1 95.31 174 CYS B C 1
ATOM 3943 O O . CYS B 1 174 ? -6.484 11.258 23.188 1 95.31 174 CYS B O 1
ATOM 3945 N N . SER B 1 175 ? -7.566 11.68 21.219 1 95.44 175 SER B N 1
ATOM 3946 C CA . SER B 1 175 ? -6.605 10.906 20.422 1 95.44 175 SER B CA 1
ATOM 3947 C C . SER B 1 175 ? -5.574 11.812 19.766 1 95.44 175 SER B C 1
ATOM 3949 O O . SER B 1 175 ? -5.93 12.766 19.078 1 95.44 175 SER B O 1
ATOM 3951 N N . LEU B 1 176 ? -4.332 11.523 19.969 1 92.94 176 LEU B N 1
ATOM 3952 C CA . LEU B 1 176 ? -3.234 12.32 19.422 1 92.94 176 LEU B CA 1
ATOM 3953 C C . LEU B 1 176 ? -2.266 11.445 18.641 1 92.94 176 LEU B C 1
ATOM 3955 O O . LEU B 1 176 ? -1.828 10.398 19.125 1 92.94 176 LEU B O 1
ATOM 3959 N N . PRO B 1 177 ? -2.109 12.047 17.406 1 89.06 177 PRO B N 1
ATOM 3960 C CA . PRO B 1 177 ? -1.042 11.352 16.688 1 89.06 177 PRO B CA 1
ATOM 3961 C C . PRO B 1 177 ? 0.35 11.859 17.062 1 89.06 177 PRO B C 1
ATOM 3963 O O . PRO B 1 177 ? 0.516 13.031 17.391 1 89.06 177 PRO B O 1
ATOM 3966 N N . ASP B 1 178 ? 1.385 11.125 17.156 1 74.12 178 ASP B N 1
ATOM 3967 C CA . ASP B 1 178 ? 2.801 11.461 17.266 1 74.12 178 ASP B CA 1
ATOM 3968 C C . ASP B 1 178 ? 3.049 12.453 18.406 1 74.12 178 ASP B C 1
ATOM 3970 O O . ASP B 1 178 ? 3.693 13.484 18.203 1 74.12 178 ASP B O 1
ATOM 3974 N N . ARG B 1 179 ? 2.58 12.25 19.484 1 71.81 179 ARG B N 1
ATOM 3975 C CA . ARG B 1 179 ? 2.693 13.164 20.609 1 71.81 179 ARG B CA 1
ATOM 3976 C C . ARG B 1 179 ? 4.156 13.414 20.969 1 71.81 179 ARG B C 1
ATOM 3978 O O . ARG B 1 179 ? 4.496 14.461 21.516 1 71.81 179 ARG B O 1
ATOM 3985 N N . LYS B 1 180 ? 4.91 12.539 20.469 1 66.19 180 LYS B N 1
ATOM 3986 C CA . LYS B 1 180 ? 6.309 12.641 20.875 1 66.19 180 LYS B CA 1
ATOM 3987 C C . LYS B 1 180 ? 7.09 13.562 19.938 1 66.19 180 LYS B C 1
ATOM 3989 O O . LYS B 1 180 ? 8.258 13.867 20.188 1 66.19 180 LYS B O 1
ATOM 3994 N N . LYS B 1 181 ? 6.391 14.094 19.094 1 73.56 181 LYS B N 1
ATOM 3995 C CA . LYS B 1 181 ? 7.09 14.938 18.125 1 73.56 181 LYS B CA 1
ATOM 3996 C C . LYS B 1 181 ? 6.926 16.422 18.469 1 73.56 181 LYS B C 1
ATOM 3998 O O . LYS B 1 181 ? 5.875 16.828 18.969 1 73.56 181 LYS B O 1
ATOM 4003 N N . ASN B 1 182 ? 8.008 17.094 18.234 1 68.19 182 ASN B N 1
ATOM 4004 C CA . ASN B 1 182 ? 8.008 18.5 18.594 1 68.19 182 ASN B CA 1
ATOM 4005 C C . ASN B 1 182 ? 7.164 19.328 17.625 1 68.19 182 ASN B C 1
ATOM 4007 O O . ASN B 1 182 ? 6.789 20.469 17.938 1 68.19 182 ASN B O 1
ATOM 4011 N N . THR B 1 183 ? 7.008 18.812 16.562 1 80 183 THR B N 1
ATOM 4012 C CA . THR B 1 183 ? 6.195 19.5 15.555 1 80 183 THR B CA 1
ATOM 4013 C C . THR B 1 183 ? 5.148 18.547 14.969 1 80 183 THR B C 1
ATOM 4015 O O . THR B 1 183 ? 5.457 17.406 14.641 1 80 183 THR B O 1
ATOM 4018 N N . GLY B 1 184 ? 3.953 18.984 15.117 1 88.31 184 GLY B N 1
ATOM 4019 C CA . GLY B 1 184 ? 2.879 18.172 14.578 1 88.31 184 GLY B CA 1
ATOM 4020 C C . GLY B 1 184 ? 1.503 18.609 15.039 1 88.31 184 GLY B C 1
ATOM 4021 O O . GLY B 1 184 ? 1.367 19.641 15.711 1 88.31 184 GLY B O 1
ATOM 4022 N N . ALA B 1 185 ? 0.619 17.875 14.688 1 91.5 185 ALA B N 1
ATOM 4023 C CA . ALA B 1 185 ? -0.773 18.203 14.984 1 91.5 185 ALA B CA 1
ATOM 4024 C C . ALA B 1 185 ? -1.005 18.281 16.5 1 91.5 185 ALA B C 1
ATOM 4026 O O . ALA B 1 185 ? -1.689 19.188 16.969 1 91.5 185 ALA B O 1
ATOM 4027 N N . ALA B 1 186 ? -0.387 17.422 17.188 1 90.69 186 ALA B N 1
ATOM 4028 C CA . ALA B 1 186 ? -0.551 17.406 18.641 1 90.69 186 ALA B CA 1
ATOM 4029 C C . ALA B 1 186 ? -0.017 18.703 19.266 1 90.69 186 ALA B C 1
ATOM 4031 O O . ALA B 1 186 ? -0.658 19.297 20.141 1 90.69 186 ALA B O 1
ATOM 4032 N N . THR B 1 187 ? 1.09 19.062 18.844 1 89.19 187 THR B N 1
ATOM 4033 C CA . THR B 1 187 ? 1.698 20.281 19.344 1 89.19 187 THR B CA 1
ATOM 4034 C C . THR B 1 187 ? 0.808 21.5 19.062 1 89.19 187 THR B C 1
ATOM 4036 O O . THR B 1 187 ? 0.663 22.375 19.906 1 89.19 187 THR B O 1
ATOM 4039 N N . LEU B 1 188 ? 0.24 21.562 17.922 1 90.94 188 LEU B N 1
ATOM 4040 C CA . LEU B 1 188 ? -0.686 22.641 17.578 1 90.94 188 LEU B CA 1
ATOM 4041 C C . LEU B 1 188 ? -1.857 22.688 18.547 1 90.94 188 LEU B C 1
ATOM 4043 O O . LEU B 1 188 ? -2.264 23.766 18.984 1 90.94 188 LEU B O 1
ATOM 4047 N N . LEU B 1 189 ? -2.324 21.562 18.828 1 93.06 189 LEU B N 1
ATOM 4048 C CA . LEU B 1 189 ? -3.479 21.469 19.719 1 93.06 189 LEU B CA 1
ATOM 4049 C C . LEU B 1 189 ? -3.135 22 21.109 1 93.06 189 LEU B C 1
ATOM 4051 O O . LEU B 1 189 ? -3.863 22.828 21.672 1 93.06 189 LEU B O 1
ATOM 4055 N N . PHE B 1 190 ? -2.084 21.562 21.609 1 90.94 190 PHE B N 1
ATOM 4056 C CA . PHE B 1 190 ? -1.713 21.969 22.953 1 90.94 190 PHE B CA 1
ATOM 4057 C C . PHE B 1 190 ? -1.352 23.438 23 1 90.94 190 PHE B C 1
ATOM 4059 O O . PHE B 1 190 ? -1.644 24.125 23.984 1 90.94 190 PHE B O 1
ATOM 4066 N N . ASN B 1 191 ? -0.699 23.906 22 1 89.31 191 ASN B N 1
ATOM 4067 C CA . ASN B 1 191 ? -0.438 25.328 21.938 1 89.31 191 ASN B CA 1
ATOM 4068 C C . ASN B 1 191 ? -1.733 26.141 21.906 1 89.31 191 ASN B C 1
ATOM 4070 O O . ASN B 1 191 ? -1.831 27.188 22.562 1 89.31 191 ASN B O 1
ATOM 4074 N N . TYR B 1 192 ? -2.645 25.672 21.203 1 92.5 192 TYR B N 1
ATOM 4075 C CA . TYR B 1 192 ? -3.947 26.328 21.125 1 92.5 192 TYR B CA 1
ATOM 4076 C C . TYR B 1 192 ? -4.629 26.344 22.484 1 92.5 192 TYR B C 1
ATOM 4078 O O . TYR B 1 192 ? -5.148 27.375 22.922 1 92.5 192 TYR B O 1
ATOM 4086 N N . LEU B 1 193 ? -4.629 25.234 23.109 1 92.81 193 LEU B N 1
ATOM 4087 C CA . LEU B 1 193 ? -5.211 25.141 24.453 1 92.81 193 LEU B CA 1
ATOM 4088 C C . LEU B 1 193 ? -4.508 26.078 25.422 1 92.81 193 LEU B C 1
ATOM 4090 O O . LEU B 1 193 ? -5.156 26.719 26.25 1 92.81 193 LEU B O 1
ATOM 4094 N N . TYR B 1 194 ? -3.273 26.141 25.266 1 91.69 194 TYR B N 1
ATOM 4095 C CA . TYR B 1 194 ? -2.492 27.047 26.109 1 91.69 194 TYR B CA 1
ATOM 4096 C C . TYR B 1 194 ? -2.939 28.484 25.922 1 91.69 194 TYR B C 1
ATOM 4098 O O . TYR B 1 194 ? -3.062 29.234 26.891 1 91.69 194 TYR B O 1
ATOM 4106 N N . THR B 1 195 ? -3.164 28.875 24.734 1 91.56 195 THR B N 1
ATOM 4107 C CA . THR B 1 195 ? -3.611 30.219 24.453 1 91.56 195 THR B CA 1
ATOM 4108 C C . THR B 1 195 ? -4.988 30.484 25.047 1 91.56 195 THR B C 1
ATOM 4110 O O . THR B 1 195 ? -5.367 31.625 25.281 1 91.56 195 THR B O 1
ATOM 4113 N N . LYS B 1 196 ? -5.691 29.422 25.328 1 91.5 196 LYS B N 1
ATOM 4114 C CA . LYS B 1 196 ? -7.02 29.547 25.938 1 91.5 196 LYS B CA 1
ATOM 4115 C C . LYS B 1 196 ? -6.949 29.438 27.453 1 91.5 196 LYS B C 1
ATOM 4117 O O . LYS B 1 196 ? -7.98 29.391 28.125 1 91.5 196 LYS B O 1
ATOM 4122 N N . GLY B 1 197 ? -5.738 29.312 27.906 1 91.12 197 GLY B N 1
ATOM 4123 C CA . GLY B 1 197 ? -5.531 29.266 29.344 1 91.12 197 GLY B CA 1
ATOM 4124 C C . GLY B 1 197 ? -5.625 27.859 29.906 1 91.12 197 GLY B C 1
ATOM 4125 O O . GLY B 1 197 ? -5.809 27.688 31.125 1 91.12 197 GLY B O 1
ATOM 4126 N N . GLU B 1 198 ? -5.504 26.922 29.016 1 91.5 198 GLU B N 1
ATOM 4127 C CA . GLU B 1 198 ? -5.613 25.531 29.469 1 91.5 198 GLU B CA 1
ATOM 4128 C C . GLU B 1 198 ? -4.246 24.859 29.516 1 91.5 198 GLU B C 1
ATOM 4130 O O . GLU B 1 198 ? -3.277 25.375 28.953 1 91.5 198 GLU B O 1
ATOM 4135 N N . ASN B 1 199 ? -4.211 23.719 30.281 1 84.5 199 ASN B N 1
ATOM 4136 C CA . ASN B 1 199 ? -2.957 22.969 30.391 1 84.5 199 ASN B CA 1
ATOM 4137 C C . ASN B 1 199 ? -3.078 21.562 29.812 1 84.5 199 ASN B C 1
ATOM 4139 O O . ASN B 1 199 ? -4.16 21.156 29.406 1 84.5 199 ASN B O 1
ATOM 4143 N N . PRO B 1 200 ? -1.992 20.859 29.75 1 77.62 200 PRO B N 1
ATOM 4144 C CA . PRO B 1 200 ? -1.987 19.547 29.125 1 77.62 200 PRO B CA 1
ATOM 4145 C C . PRO B 1 200 ? -2.895 18.547 29.844 1 77.62 200 PRO B C 1
ATOM 4147 O O . PRO B 1 200 ? -3.254 17.516 29.281 1 77.62 200 PRO B O 1
ATOM 4150 N N . ALA B 1 201 ? -3.252 18.844 31.016 1 86.12 201 ALA B N 1
ATOM 4151 C CA . ALA B 1 201 ? -4.156 17.969 31.766 1 86.12 201 ALA B CA 1
ATOM 4152 C C . ALA B 1 201 ? -5.613 18.266 31.422 1 86.12 201 ALA B C 1
ATOM 4154 O O . ALA B 1 201 ? -6.527 17.766 32.062 1 86.12 201 ALA B O 1
ATOM 4155 N N . PHE B 1 202 ? -5.758 19 30.531 1 92.62 202 PHE B N 1
ATOM 4156 C CA . PHE B 1 202 ? -7.074 19.422 30.062 1 92.62 202 PHE B CA 1
ATOM 4157 C C . PHE B 1 202 ? -7.934 18.203 29.719 1 92.62 202 PHE B C 1
ATOM 4159 O O . PHE B 1 202 ? -9.117 18.156 30.062 1 92.62 202 PHE B O 1
ATOM 4166 N N . PHE B 1 203 ? -7.262 17.25 29.109 1 94.12 203 PHE B N 1
ATOM 4167 C CA . PHE B 1 203 ? -7.988 16.047 28.734 1 94.12 203 PHE B CA 1
ATOM 4168 C C . PHE B 1 203 ? -7.898 14.992 29.828 1 94.12 203 PHE B C 1
ATOM 4170 O O . PHE B 1 203 ? -6.863 14.859 30.484 1 94.12 203 PHE B O 1
ATOM 4177 N N . GLY B 1 204 ? -8.984 14.281 30 1 92.19 204 GLY B N 1
ATOM 4178 C CA . GLY B 1 204 ? -8.992 13.219 30.984 1 92.19 204 GLY B CA 1
ATOM 4179 C C . GLY B 1 204 ? -8.055 12.078 30.656 1 92.19 204 GLY B C 1
ATOM 4180 O O . GLY B 1 204 ? -7.445 11.484 31.547 1 92.19 204 GLY B O 1
ATOM 4181 N N . ASN B 1 205 ? -8.094 11.68 29.469 1 93.12 205 ASN B N 1
ATOM 4182 C CA . ASN B 1 205 ? -7.23 10.609 28.969 1 93.12 205 ASN B CA 1
ATOM 4183 C C . ASN B 1 205 ? -6.75 10.883 27.547 1 93.12 205 ASN B C 1
ATOM 4185 O O . ASN B 1 205 ? -7.523 11.336 26.703 1 93.12 205 ASN B O 1
ATOM 4189 N N . ILE B 1 206 ? -5.504 10.68 27.406 1 92.88 206 ILE B N 1
ATOM 4190 C CA . ILE B 1 206 ? -4.918 10.844 26.078 1 92.88 206 ILE B CA 1
ATOM 4191 C C . ILE B 1 206 ? -4.613 9.477 25.484 1 92.88 206 ILE B C 1
ATOM 4193 O O . ILE B 1 206 ? -3.951 8.648 26.109 1 92.88 206 ILE B O 1
ATOM 4197 N N . LEU B 1 207 ? -5.121 9.25 24.344 1 92.81 207 LEU B N 1
ATOM 4198 C CA . LEU B 1 207 ? -4.855 8.031 23.594 1 92.81 207 LEU B CA 1
ATOM 4199 C C . LEU B 1 207 ? -3.842 8.281 22.484 1 92.81 207 LEU B C 1
ATOM 4201 O O . LEU B 1 207 ? -4.137 8.992 21.516 1 92.81 207 LEU B O 1
ATOM 4205 N N . ASP B 1 208 ? -2.736 7.641 22.625 1 89.69 208 ASP B N 1
ATOM 4206 C CA . ASP B 1 208 ? -1.691 7.777 21.625 1 89.69 208 ASP B CA 1
ATOM 4207 C C . ASP B 1 208 ? -2.014 6.945 20.375 1 89.69 208 ASP B C 1
ATOM 4209 O O . ASP B 1 208 ? -2.305 5.754 20.484 1 89.69 208 ASP B O 1
ATOM 4213 N N . ALA B 1 209 ? -2.02 7.617 19.281 1 89.38 209 ALA B N 1
ATOM 4214 C CA . ALA B 1 209 ? -2.203 6.922 18.016 1 89.38 209 ALA B CA 1
ATOM 4215 C C . ALA B 1 209 ? -0.888 6.82 17.25 1 89.38 209 ALA B C 1
ATOM 4217 O O . ALA B 1 209 ? -0.144 7.797 17.156 1 89.38 209 ALA B O 1
ATOM 4218 N N . ASP B 1 210 ? -0.606 5.73 16.641 1 83.44 210 ASP B N 1
ATOM 4219 C CA . ASP B 1 210 ? 0.633 5.504 15.906 1 83.44 210 ASP B CA 1
ATOM 4220 C C . ASP B 1 210 ? 0.599 6.199 14.555 1 83.44 210 ASP B C 1
ATOM 4222 O O . ASP B 1 210 ? 1.646 6.508 13.977 1 83.44 210 ASP B O 1
ATOM 4226 N N . THR B 1 211 ? -0.599 6.316 14.055 1 89.25 211 THR B N 1
ATOM 4227 C CA . THR B 1 211 ? -0.784 6.957 12.758 1 89.25 211 THR B CA 1
ATOM 4228 C C . THR B 1 211 ? -1.918 7.977 12.812 1 89.25 211 THR B C 1
ATOM 4230 O O . THR B 1 211 ? -2.754 7.934 13.719 1 89.25 211 THR B O 1
ATOM 4233 N N . GLN B 1 212 ? -1.923 8.812 11.875 1 92.75 212 GLN B N 1
ATOM 4234 C CA . GLN B 1 212 ? -2.996 9.805 11.805 1 92.75 212 GLN B CA 1
ATOM 4235 C C . GLN B 1 212 ? -4.324 9.148 11.453 1 92.75 212 GLN B C 1
ATOM 4237 O O . GLN B 1 212 ? -5.379 9.555 11.945 1 92.75 212 GLN B O 1
ATOM 4242 N N . VAL B 1 213 ? -4.223 8.188 10.648 1 91.69 213 VAL B N 1
ATOM 4243 C CA . VAL B 1 213 ? -5.434 7.469 10.273 1 91.69 213 VAL B CA 1
ATOM 4244 C C . VAL B 1 213 ? -6.02 6.77 11.492 1 91.69 213 VAL B C 1
ATOM 4246 O O . VAL B 1 213 ? -7.242 6.66 11.633 1 91.69 213 VAL B O 1
ATOM 4249 N N . ALA B 1 214 ? -5.172 6.289 12.359 1 91 214 ALA B N 1
ATOM 4250 C CA . ALA B 1 214 ? -5.645 5.668 13.594 1 91 214 ALA B CA 1
ATOM 4251 C C . ALA B 1 214 ? -6.43 6.664 14.445 1 91 214 ALA B C 1
ATOM 4253 O O . ALA B 1 214 ? -7.434 6.305 15.062 1 91 214 ALA B O 1
ATOM 4254 N N . THR B 1 215 ? -5.992 7.848 14.469 1 93.25 215 THR B N 1
ATOM 4255 C CA . THR B 1 215 ? -6.711 8.898 15.18 1 93.25 215 THR B CA 1
ATOM 4256 C C . THR B 1 215 ? -8.109 9.086 14.602 1 93.25 215 THR B C 1
ATOM 4258 O O . THR B 1 215 ? -9.086 9.18 15.344 1 93.25 215 THR B O 1
ATOM 4261 N N . LEU B 1 216 ? -8.133 9.164 13.344 1 92.69 216 LEU B N 1
ATOM 4262 C CA . LEU B 1 216 ? -9.406 9.281 12.641 1 92.69 216 LEU B CA 1
ATOM 4263 C C . LEU B 1 216 ? -10.344 8.141 13.016 1 92.69 216 LEU B C 1
ATOM 4265 O O . LEU B 1 216 ? -11.516 8.375 13.32 1 92.69 216 LEU B O 1
ATOM 4269 N N . GLN B 1 217 ? -9.852 7.023 13.07 1 90.44 217 GLN B N 1
ATOM 4270 C CA . GLN B 1 217 ? -10.641 5.824 13.344 1 90.44 217 GLN B CA 1
ATOM 4271 C C . GLN B 1 217 ? -11.086 5.777 14.805 1 90.44 217 GLN B C 1
ATOM 4273 O O . GLN B 1 217 ? -12.195 5.34 15.102 1 90.44 217 GLN B O 1
ATOM 4278 N N . MET B 1 218 ? -10.234 6.184 15.672 1 92.69 218 MET B N 1
ATOM 4279 C CA . MET B 1 218 ? -10.555 6.168 17.094 1 92.69 218 MET B CA 1
ATOM 4280 C C . MET B 1 218 ? -11.703 7.121 17.406 1 92.69 218 MET B C 1
ATOM 4282 O O . MET B 1 218 ? -12.562 6.812 18.234 1 92.69 218 MET B O 1
ATOM 4286 N N . VAL B 1 219 ? -11.75 8.203 16.781 1 93.56 219 VAL B N 1
ATOM 4287 C CA . VAL B 1 219 ? -12.82 9.172 17 1 93.56 219 VAL B CA 1
ATOM 4288 C C . VAL B 1 219 ? -14.102 8.688 16.328 1 93.56 219 VAL B C 1
ATOM 4290 O O . VAL B 1 219 ? -15.18 8.734 16.922 1 93.56 219 VAL B O 1
ATOM 4293 N N . ALA B 1 220 ? -13.914 8.203 15.141 1 89.88 220 ALA B N 1
ATOM 4294 C CA . ALA B 1 220 ? -15.078 7.684 14.422 1 89.88 220 ALA B CA 1
ATOM 4295 C C . ALA B 1 220 ? -15.695 6.504 15.156 1 89.88 220 ALA B C 1
ATOM 4297 O O . ALA B 1 220 ? -16.922 6.336 15.156 1 89.88 220 ALA B O 1
ATOM 4298 N N . GLY B 1 221 ? -14.852 5.773 15.766 1 87.81 221 GLY B N 1
ATOM 4299 C CA . GLY B 1 221 ? -15.305 4.605 16.5 1 87.81 221 GLY B CA 1
ATOM 4300 C C . GLY B 1 221 ? -15.695 4.922 17.938 1 87.81 221 GLY B C 1
ATOM 4301 O O . GLY B 1 221 ? -15.961 4.016 18.734 1 87.81 221 GLY B O 1
ATOM 4302 N N . LYS B 1 222 ? -15.508 6.074 18.359 1 89.75 222 LYS B N 1
ATOM 4303 C CA . LYS B 1 222 ? -15.93 6.602 19.656 1 89.75 222 LYS B CA 1
ATOM 4304 C C . LYS B 1 222 ? -15.023 6.102 20.781 1 89.75 222 LYS B C 1
ATOM 4306 O O . LYS B 1 222 ? -15.445 6.012 21.938 1 89.75 222 LYS B O 1
ATOM 4311 N N . GLN B 1 223 ? -13.93 5.684 20.375 1 92.25 223 GLN B N 1
ATOM 4312 C CA . GLN B 1 223 ? -12.938 5.375 21.406 1 92.25 223 GLN B CA 1
ATOM 4313 C C . GLN B 1 223 ? -12.406 6.645 22.062 1 92.25 223 GLN B C 1
ATOM 4315 O O . GLN B 1 223 ? -11.992 6.625 23.219 1 92.25 223 GLN B O 1
ATOM 4320 N N . ALA B 1 224 ? -12.367 7.66 21.266 1 94.31 224 ALA B N 1
ATOM 4321 C CA . ALA B 1 224 ? -12.062 9.008 21.719 1 94.31 224 ALA B CA 1
ATOM 4322 C C . ALA B 1 224 ? -13.141 10 21.297 1 94.31 224 ALA B C 1
ATOM 4324 O O . ALA B 1 224 ? -13.758 9.828 20.234 1 94.31 224 ALA B O 1
ATOM 4325 N N . GLU B 1 225 ? -13.312 10.961 22.047 1 93.88 225 GLU B N 1
ATOM 4326 C CA . GLU B 1 225 ? -14.352 11.938 21.75 1 93.88 225 GLU B CA 1
ATOM 4327 C C . GLU B 1 225 ? -13.828 13.031 20.812 1 93.88 225 GLU B C 1
ATOM 4329 O O . GLU B 1 225 ? -14.602 13.648 20.078 1 93.88 225 GLU B O 1
ATOM 4334 N N . ILE B 1 226 ? -12.578 13.258 20.953 1 95.06 226 ILE B N 1
ATOM 4335 C CA . ILE B 1 226 ? -11.953 14.336 20.188 1 95.06 226 ILE B CA 1
ATOM 4336 C C . ILE B 1 226 ? -10.562 13.906 19.734 1 95.06 226 ILE B C 1
ATOM 4338 O O . ILE B 1 226 ? -9.953 13.016 20.344 1 95.06 226 ILE B O 1
ATOM 4342 N N . GLY B 1 227 ? -10.133 14.406 18.641 1 95.88 227 GLY B N 1
ATOM 4343 C CA . GLY B 1 227 ? -8.789 14.188 18.141 1 95.88 227 GLY B CA 1
ATOM 4344 C C . GLY B 1 227 ? -8.32 15.273 17.188 1 95.88 227 GLY B C 1
ATOM 4345 O O . GLY B 1 227 ? -9.102 16.141 16.781 1 95.88 227 GLY B O 1
ATOM 4346 N N . ILE B 1 228 ? -7.035 15.258 16.891 1 96.25 228 ILE B N 1
ATOM 4347 C CA . ILE B 1 228 ? -6.488 16.188 15.922 1 96.25 228 ILE B CA 1
ATOM 4348 C C . ILE B 1 228 ? -5.598 15.445 14.93 1 96.25 228 ILE B C 1
ATOM 4350 O O . ILE B 1 228 ? -4.914 14.492 15.297 1 96.25 228 ILE B O 1
ATOM 4354 N N . LEU B 1 229 ? -5.652 15.836 13.695 1 96.12 229 LEU B N 1
ATOM 4355 C CA . LEU B 1 229 ? -4.801 15.258 12.664 1 96.12 229 LEU B CA 1
ATOM 4356 C C . LEU B 1 229 ? -4.594 16.25 11.516 1 96.12 229 LEU B C 1
ATOM 4358 O O . LEU B 1 229 ? -5.27 17.266 11.445 1 96.12 229 LEU B O 1
ATOM 4362 N N . GLU B 1 230 ? -3.594 15.945 10.734 1 96.25 230 GLU B N 1
ATOM 4363 C CA . GLU B 1 230 ? -3.332 16.797 9.578 1 96.25 230 GLU B CA 1
ATOM 4364 C C . GLU B 1 230 ? -4.473 16.719 8.57 1 96.25 230 GLU B C 1
ATOM 4366 O O . GLU B 1 230 ? -4.953 15.625 8.25 1 96.25 230 GLU B O 1
ATOM 4371 N N . SER B 1 231 ? -4.871 17.812 8.047 1 96.88 231 SER B N 1
ATOM 4372 C CA . SER B 1 231 ? -6.062 17.953 7.215 1 96.88 231 SER B CA 1
ATOM 4373 C C . SER B 1 231 ? -5.969 17.094 5.961 1 96.88 231 SER B C 1
ATOM 4375 O O . SER B 1 231 ? -6.965 16.516 5.516 1 96.88 231 SER B O 1
ATOM 4377 N N . PRO B 1 232 ? -4.773 17 5.328 1 96.94 232 PRO B N 1
ATOM 4378 C CA . PRO B 1 232 ? -4.688 16.172 4.125 1 96.94 232 PRO B CA 1
ATOM 4379 C C . PRO B 1 232 ? -5.129 14.734 4.371 1 96.94 232 PRO B C 1
ATOM 4381 O O . PRO B 1 232 ? -5.664 14.086 3.467 1 96.94 232 PRO B O 1
ATOM 4384 N N . VAL B 1 233 ? -4.945 14.25 5.559 1 96.12 233 VAL B N 1
ATOM 4385 C CA . VAL B 1 233 ? -5.305 12.875 5.887 1 96.12 233 VAL B CA 1
ATOM 4386 C C . VAL B 1 233 ? -6.816 12.695 5.777 1 96.12 233 VAL B C 1
ATOM 4388 O O . VAL B 1 233 ? -7.293 11.695 5.238 1 96.12 233 VAL B O 1
ATOM 4391 N N . ILE B 1 234 ? -7.531 13.656 6.207 1 94.62 234 ILE B N 1
ATOM 4392 C CA . ILE B 1 234 ? -8.984 13.609 6.148 1 94.62 234 ILE B CA 1
ATOM 4393 C C . ILE B 1 234 ? -9.445 13.609 4.691 1 94.62 234 ILE B C 1
ATOM 4395 O O . ILE B 1 234 ? -10.266 12.781 4.289 1 94.62 234 ILE B O 1
ATOM 4399 N N . LYS B 1 235 ? -8.891 14.469 3.977 1 92.75 235 LYS B N 1
ATOM 4400 C CA . LYS B 1 235 ? -9.273 14.617 2.574 1 92.75 235 LYS B CA 1
ATOM 4401 C C . LYS B 1 235 ? -8.953 13.352 1.783 1 92.75 235 LYS B C 1
ATOM 4403 O O . LYS B 1 235 ? -9.766 12.906 0.967 1 92.75 235 LYS B O 1
ATOM 4408 N N . CYS B 1 236 ? -7.828 12.812 2.055 1 94.06 236 CYS B N 1
ATOM 4409 C CA . CYS B 1 236 ? -7.359 11.648 1.312 1 94.06 236 CYS B CA 1
ATOM 4410 C C . CYS B 1 236 ? -8.219 10.43 1.623 1 94.06 236 CYS B C 1
ATOM 4412 O O . CYS B 1 236 ? -8.352 9.531 0.79 1 94.06 236 CYS B O 1
ATOM 4414 N N . HIS B 1 237 ? -8.828 10.391 2.787 1 90.62 237 HIS B N 1
ATOM 4415 C CA . HIS B 1 237 ? -9.531 9.18 3.197 1 90.62 237 HIS B CA 1
ATOM 4416 C C . HIS B 1 237 ? -11.039 9.406 3.248 1 90.62 237 HIS B C 1
ATOM 4418 O O . HIS B 1 237 ? -11.781 8.57 3.777 1 90.62 237 HIS B O 1
ATOM 4424 N N . LYS B 1 238 ? -11.5 10.445 2.717 1 83.88 238 LYS B N 1
ATOM 4425 C CA . LYS B 1 238 ? -12.898 10.852 2.781 1 83.88 238 LYS B CA 1
ATOM 4426 C C . LYS B 1 238 ? -13.812 9.758 2.217 1 83.88 238 LYS B C 1
ATOM 4428 O O . LYS B 1 238 ? -14.867 9.477 2.775 1 83.88 238 LYS B O 1
ATOM 4433 N N . ASN B 1 239 ? -13.367 9.055 1.251 1 77.81 239 ASN B N 1
ATOM 4434 C CA . ASN B 1 239 ? -14.227 8.094 0.58 1 77.81 239 ASN B CA 1
ATOM 4435 C C . ASN B 1 239 ? -13.758 6.66 0.815 1 77.81 239 ASN B C 1
ATOM 4437 O O . ASN B 1 239 ? -14.312 5.715 0.255 1 77.81 239 ASN B O 1
ATOM 4441 N N . THR B 1 240 ? -12.766 6.516 1.589 1 76.06 240 THR B N 1
ATOM 4442 C CA . THR B 1 240 ? -12.188 5.176 1.649 1 76.06 240 THR B CA 1
ATOM 4443 C C . THR B 1 240 ? -12.312 4.598 3.055 1 76.06 240 THR B C 1
ATOM 4445 O O . THR B 1 240 ? -12.328 3.377 3.23 1 76.06 240 THR B O 1
ATOM 4448 N N . LEU B 1 241 ? -12.375 5.406 3.98 1 77.31 241 LEU B N 1
ATOM 4449 C CA . LEU B 1 241 ? -12.43 4.918 5.352 1 77.31 241 LEU B CA 1
ATOM 4450 C C . LEU B 1 241 ? -13.859 4.949 5.887 1 77.31 241 LEU B C 1
ATOM 4452 O O . LEU B 1 241 ? -14.516 5.992 5.855 1 77.31 241 LEU B O 1
ATOM 4456 N N . PRO B 1 242 ? -14.242 3.879 6.359 1 73.81 242 PRO B N 1
ATOM 4457 C CA . PRO B 1 242 ? -15.594 3.844 6.922 1 73.81 242 PRO B CA 1
ATOM 4458 C C . PRO B 1 242 ? -15.758 4.773 8.125 1 73.81 242 PRO B C 1
ATOM 4460 O O . PRO B 1 242 ? -14.852 4.887 8.945 1 73.81 242 PRO B O 1
ATOM 4463 N N . GLY B 1 243 ? -16.812 5.5 8.195 1 74.38 243 GLY B N 1
ATOM 4464 C CA . GLY B 1 243 ? -17.172 6.277 9.367 1 74.38 243 GLY B CA 1
ATOM 4465 C C . GLY B 1 243 ? -16.719 7.723 9.289 1 74.38 243 GLY B C 1
ATOM 4466 O O . GLY B 1 243 ? -17.031 8.531 10.164 1 74.38 243 GLY B O 1
ATOM 4467 N N . ILE B 1 244 ? -15.992 8.047 8.242 1 80.62 244 ILE B N 1
ATOM 4468 C CA . ILE B 1 244 ? -15.438 9.383 8.125 1 80.62 244 ILE B CA 1
ATOM 4469 C C . ILE B 1 244 ? -16.562 10.406 8.023 1 80.62 244 ILE B C 1
ATOM 4471 O O . ILE B 1 244 ? -16.438 11.539 8.5 1 80.62 244 ILE B O 1
ATOM 4475 N N . ASP B 1 245 ? -17.578 9.922 7.508 1 80.56 245 ASP B N 1
ATOM 4476 C CA . ASP B 1 245 ? -18.734 10.805 7.332 1 80.56 245 ASP B CA 1
ATOM 4477 C C . ASP B 1 245 ? -19.359 11.156 8.68 1 80.56 245 ASP B C 1
ATOM 4479 O O . ASP B 1 245 ? -20.156 12.102 8.773 1 80.56 245 ASP B O 1
ATOM 4483 N N . SER B 1 246 ? -19.016 10.5 9.641 1 83.69 246 SER B N 1
ATOM 4484 C CA . SER B 1 246 ? -19.578 10.727 10.969 1 83.69 246 SER B CA 1
ATOM 4485 C C . SER B 1 246 ? -18.703 11.688 11.781 1 83.69 246 SER B C 1
ATOM 4487 O O . SER B 1 246 ? -18.938 11.867 12.984 1 83.69 246 SER B O 1
ATOM 4489 N N . LEU B 1 247 ? -17.812 12.266 11.125 1 91.81 247 LEU B N 1
ATOM 4490 C CA . LEU B 1 247 ? -16.906 13.156 11.836 1 91.81 247 LEU B CA 1
ATOM 4491 C C . LEU B 1 247 ? -17.219 14.617 11.539 1 91.81 247 LEU B C 1
ATOM 4493 O O . LEU B 1 247 ? -17.672 14.945 10.445 1 91.81 247 LEU B O 1
ATOM 4497 N N . HIS B 1 248 ? -17.062 15.375 12.539 1 93.44 248 HIS B N 1
ATOM 4498 C CA . HIS B 1 248 ? -17.219 16.812 12.445 1 93.44 248 HIS B CA 1
ATOM 4499 C C . HIS B 1 248 ? -15.93 17.547 12.781 1 93.44 248 HIS B C 1
ATOM 4501 O O . HIS B 1 248 ? -15.297 17.25 13.797 1 93.44 248 HIS B O 1
ATOM 4507 N N . ILE B 1 249 ? -15.562 18.484 11.922 1 95.12 249 ILE B N 1
ATOM 4508 C CA . ILE B 1 249 ? -14.398 19.312 12.203 1 95.12 249 ILE B CA 1
ATOM 4509 C C . ILE B 1 249 ? -14.797 20.469 13.125 1 95.12 249 ILE B C 1
ATOM 4511 O O . ILE B 1 249 ? -15.562 21.359 12.719 1 95.12 249 ILE B O 1
ATOM 4515 N N . LEU B 1 250 ? -14.305 20.469 14.25 1 95.06 250 LEU B N 1
ATOM 4516 C CA . LEU B 1 250 ? -14.633 21.484 15.242 1 95.06 250 LEU B CA 1
ATOM 4517 C C . LEU B 1 250 ? -13.891 22.797 14.953 1 95.06 250 LEU B C 1
ATOM 4519 O O . LEU B 1 250 ? -14.469 23.875 15.055 1 95.06 250 LEU B O 1
ATOM 4523 N N . THR B 1 251 ? -12.672 22.688 14.656 1 94.69 251 THR B N 1
ATOM 4524 C CA . THR B 1 251 ? -11.828 23.828 14.32 1 94.69 251 THR B CA 1
ATOM 4525 C C . THR B 1 251 ? -10.578 23.375 13.578 1 94.69 251 THR B C 1
ATOM 4527 O O . THR B 1 251 ? -10.281 22.172 13.508 1 94.69 251 THR B O 1
ATOM 4530 N N . SER B 1 252 ? -9.945 24.297 12.961 1 97 252 SER B N 1
ATOM 4531 C CA . SER B 1 252 ? -8.703 24.031 12.234 1 97 252 SER B CA 1
ATOM 4532 C C . SER B 1 252 ? -7.555 24.875 12.781 1 97 252 SER B C 1
ATOM 4534 O O . SER B 1 252 ? -7.758 26.016 13.188 1 97 252 SER B O 1
ATOM 4536 N N . LEU B 1 253 ? -6.445 24.219 12.797 1 95.88 253 LEU B N 1
ATOM 4537 C CA . LEU B 1 253 ? -5.27 24.875 13.367 1 95.88 253 LEU B CA 1
ATOM 4538 C C . LEU B 1 253 ? -4.094 24.828 12.391 1 95.88 253 LEU B C 1
ATOM 4540 O O . LEU B 1 253 ? -4.062 23.984 11.5 1 95.88 253 LEU B O 1
ATOM 4544 N N . GLY B 1 254 ? -3.035 25.797 12.711 1 93.38 254 GLY B N 1
ATOM 4545 C CA . GLY B 1 254 ? -1.833 25.828 11.891 1 93.38 254 GLY B CA 1
ATOM 4546 C C . GLY B 1 254 ? -1.358 27.234 11.586 1 93.38 254 GLY B C 1
ATOM 4547 O O . GLY B 1 254 ? -1.758 28.188 12.258 1 93.38 254 GLY B O 1
ATOM 4548 N N . PRO B 1 255 ? -0.401 27.328 10.68 1 94.25 255 PRO B N 1
ATOM 4549 C CA . PRO B 1 255 ? 0.085 26.297 9.758 1 94.25 255 PRO B CA 1
ATOM 4550 C C . PRO B 1 255 ? 1.235 25.484 10.344 1 94.25 255 PRO B C 1
ATOM 4552 O O . PRO B 1 255 ? 1.959 25.969 11.219 1 94.25 255 PRO B O 1
ATOM 4555 N N . LEU B 1 256 ? 1.363 24.234 9.852 1 94.25 256 LEU B N 1
ATOM 4556 C CA . LEU B 1 256 ? 2.547 23.406 10.016 1 94.25 256 LEU B CA 1
ATOM 4557 C C . LEU B 1 256 ? 3.463 23.516 8.805 1 94.25 256 LEU B C 1
ATOM 4559 O O . LEU B 1 256 ? 3.006 23.828 7.699 1 94.25 256 LEU B O 1
ATOM 4563 N N . PRO B 1 257 ? 4.75 23.297 9.062 1 95.56 257 PRO B N 1
ATOM 4564 C CA . PRO B 1 257 ? 5.637 23.281 7.895 1 95.56 257 PRO B CA 1
ATOM 4565 C C . PRO B 1 257 ? 5.23 22.219 6.863 1 95.56 257 PRO B C 1
ATOM 4567 O O . PRO B 1 257 ? 4.512 21.281 7.191 1 95.56 257 PRO B O 1
ATOM 4570 N N . PRO B 1 258 ? 5.684 22.422 5.617 1 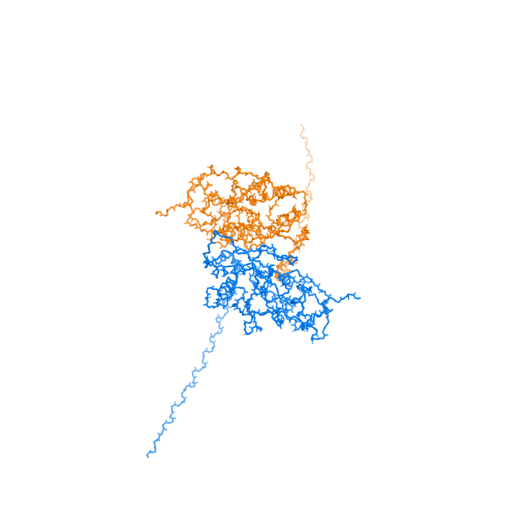97.38 258 PRO B N 1
ATOM 4571 C CA . PRO B 1 258 ? 5.336 21.484 4.535 1 97.38 258 PRO B CA 1
ATOM 4572 C C . PRO B 1 258 ? 5.945 20.109 4.73 1 97.38 258 PRO B C 1
ATOM 4574 O O . PRO B 1 258 ? 6.914 19.953 5.48 1 97.38 258 PRO B O 1
ATOM 4577 N N . TYR B 1 259 ? 5.305 19.125 4.047 1 97.62 259 TYR B N 1
ATOM 4578 C CA . TYR B 1 259 ? 6 17.859 3.891 1 97.62 259 TYR B CA 1
ATOM 4579 C C . TYR B 1 259 ? 7.305 18.047 3.127 1 97.62 259 TYR B C 1
ATOM 4581 O O . TYR B 1 259 ? 7.387 18.859 2.207 1 97.62 259 TYR B O 1
ATOM 4589 N N . ARG B 1 260 ? 8.25 17.266 3.506 1 97.81 260 ARG B N 1
ATOM 4590 C CA . ARG B 1 260 ? 9.555 17.406 2.867 1 97.81 260 ARG B CA 1
ATOM 4591 C C . ARG B 1 260 ? 9.648 16.516 1.631 1 97.81 260 ARG B C 1
ATOM 4593 O O . ARG B 1 260 ? 9.266 15.344 1.672 1 97.81 260 ARG B O 1
ATOM 4600 N N . ILE B 1 261 ? 10.016 17.078 0.554 1 98.69 261 ILE B N 1
ATOM 4601 C CA . ILE B 1 261 ? 10.523 16.312 -0.588 1 98.69 261 ILE B CA 1
ATOM 4602 C C . ILE B 1 261 ? 12.039 16.469 -0.682 1 98.69 261 ILE B C 1
ATOM 4604 O O . ILE B 1 261 ? 12.547 17.562 -0.912 1 98.69 261 ILE B O 1
ATOM 4608 N N . MET B 1 262 ? 12.695 15.352 -0.476 1 98.62 262 MET B N 1
ATOM 4609 C CA . MET B 1 262 ? 14.156 15.406 -0.377 1 98.62 262 MET B CA 1
ATOM 4610 C C . MET B 1 262 ? 14.805 14.438 -1.362 1 98.62 262 MET B C 1
ATOM 4612 O O . MET B 1 262 ? 14.18 13.453 -1.772 1 98.62 262 MET B O 1
ATOM 4616 N N . VAL B 1 263 ? 16.016 14.758 -1.771 1 98.56 263 VAL B N 1
ATOM 4617 C CA . VAL B 1 263 ? 16.812 13.867 -2.602 1 98.56 263 VAL B CA 1
ATOM 4618 C C . VAL B 1 263 ? 18.156 13.602 -1.924 1 98.56 263 VAL B C 1
ATOM 4620 O O . VAL B 1 263 ? 18.609 14.398 -1.101 1 98.56 263 VAL B O 1
ATOM 4623 N N . ARG B 1 264 ? 18.703 12.516 -2.236 1 97.81 264 ARG B N 1
ATOM 4624 C CA . ARG B 1 264 ? 20.016 12.219 -1.699 1 97.81 264 ARG B CA 1
ATOM 4625 C C . ARG B 1 264 ? 21.031 13.289 -2.09 1 97.81 264 ARG B C 1
ATOM 4627 O O . ARG B 1 264 ? 20.984 13.812 -3.207 1 97.81 264 ARG B O 1
ATOM 4634 N N . LYS B 1 265 ? 21.984 13.531 -1.253 1 96.75 265 LYS B N 1
ATOM 4635 C CA . LYS B 1 265 ? 22.953 14.594 -1.48 1 96.75 265 LYS B CA 1
ATOM 4636 C C . LYS B 1 265 ? 23.719 14.367 -2.781 1 96.75 265 LYS B C 1
ATOM 4638 O O . LYS B 1 265 ? 24.109 15.32 -3.461 1 96.75 265 LYS B O 1
ATOM 4643 N N . THR B 1 266 ? 23.938 13.086 -3.17 1 96.38 266 THR B N 1
ATOM 4644 C CA . THR B 1 266 ? 24.719 12.75 -4.359 1 96.38 266 THR B CA 1
ATOM 4645 C C . THR B 1 266 ? 23.812 12.672 -5.586 1 96.38 266 THR B C 1
ATOM 4647 O O . THR B 1 266 ? 24.266 12.305 -6.676 1 96.38 266 THR B O 1
ATOM 4650 N N . PHE B 1 267 ? 22.562 12.984 -5.414 1 96.88 267 PHE B N 1
ATOM 4651 C CA . PHE B 1 267 ? 21.594 12.961 -6.512 1 96.88 267 PHE B CA 1
ATOM 4652 C C . PHE B 1 267 ? 21.953 13.992 -7.566 1 96.88 267 PHE B C 1
ATOM 4654 O O . PHE B 1 267 ? 22.422 15.094 -7.242 1 96.88 267 PHE B O 1
ATOM 4661 N N . SER B 1 268 ? 21.719 13.688 -8.805 1 96.75 268 SER B N 1
ATOM 4662 C CA . SER B 1 268 ? 22.016 14.586 -9.914 1 96.75 268 SER B CA 1
ATOM 4663 C C . SER B 1 268 ? 21.312 15.922 -9.758 1 96.75 268 SER B C 1
ATOM 4665 O O . SER B 1 268 ? 20.078 15.961 -9.648 1 96.75 268 SER B O 1
ATOM 4667 N N . ASP B 1 269 ? 22.062 17 -9.836 1 97.12 269 ASP B N 1
ATOM 4668 C CA . ASP B 1 269 ? 21.469 18.328 -9.766 1 97.12 269 ASP B CA 1
ATOM 4669 C C . ASP B 1 269 ? 20.531 18.594 -10.945 1 97.12 269 ASP B C 1
ATOM 4671 O O . ASP B 1 269 ? 19.516 19.266 -10.812 1 97.12 269 ASP B O 1
ATOM 4675 N N . ILE B 1 270 ? 20.953 18.031 -12.008 1 97.62 270 ILE B N 1
ATOM 4676 C CA . ILE B 1 270 ? 20.156 18.203 -13.227 1 97.62 270 ILE B CA 1
ATOM 4677 C C . ILE B 1 270 ? 18.797 17.547 -13.047 1 97.62 270 ILE B C 1
ATOM 4679 O O . ILE B 1 270 ? 17.766 18.156 -13.344 1 97.62 270 ILE B O 1
ATOM 4683 N N . LEU B 1 271 ? 18.781 16.344 -12.531 1 97.81 271 LEU B N 1
ATOM 4684 C CA . LEU B 1 271 ? 17.516 15.641 -12.305 1 97.81 271 LEU B CA 1
ATOM 4685 C C . LEU B 1 271 ? 16.688 16.359 -11.25 1 97.81 271 LEU B C 1
ATOM 4687 O O . LEU B 1 271 ? 15.461 16.453 -11.383 1 97.81 271 LEU B O 1
ATOM 4691 N N . ALA B 1 272 ? 17.359 16.812 -10.234 1 98.5 272 ALA B N 1
ATOM 4692 C CA . ALA B 1 272 ? 16.672 17.516 -9.172 1 98.5 272 ALA B CA 1
ATOM 4693 C C . ALA B 1 272 ? 15.961 18.766 -9.711 1 98.5 272 ALA B C 1
ATOM 4695 O O . ALA B 1 272 ? 14.812 19.031 -9.359 1 98.5 272 ALA B O 1
ATOM 4696 N N . LYS B 1 273 ? 16.641 19.469 -10.531 1 98.19 273 LYS B N 1
ATOM 4697 C CA . LYS B 1 273 ? 16.078 20.656 -11.133 1 98.19 273 LYS B CA 1
ATOM 4698 C C . LYS B 1 273 ? 14.914 20.312 -12.062 1 98.19 273 LYS B C 1
ATOM 4700 O O . LYS B 1 273 ? 13.898 21.016 -12.078 1 98.19 273 LYS B O 1
ATOM 4705 N N . LYS B 1 274 ? 15.062 19.25 -12.805 1 98.06 274 LYS B N 1
ATOM 4706 C CA . LYS B 1 274 ? 14 18.797 -13.688 1 98.06 274 LYS B CA 1
ATOM 4707 C C . LYS B 1 274 ? 12.734 18.453 -12.898 1 98.06 274 LYS B C 1
ATOM 4709 O O . LYS B 1 274 ? 11.633 18.844 -13.281 1 98.06 274 LYS B O 1
ATOM 4714 N N . ILE B 1 275 ? 12.945 17.75 -11.82 1 98.56 275 ILE B N 1
ATOM 4715 C CA . ILE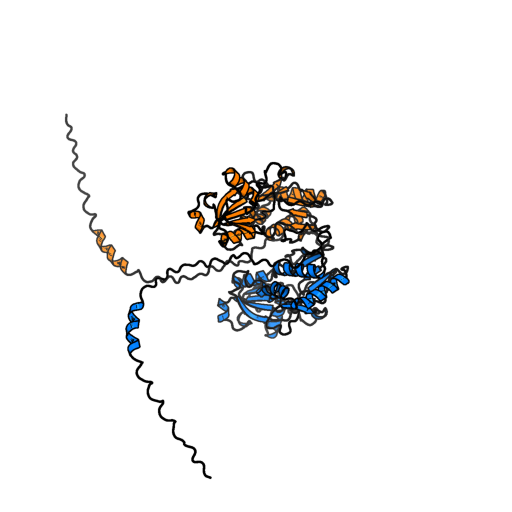 B 1 275 ? 11.82 17.359 -10.977 1 98.56 275 ILE B CA 1
ATOM 4716 C C . ILE B 1 275 ? 11.133 18.594 -10.406 1 98.56 275 ILE B C 1
ATOM 4718 O O . ILE B 1 275 ? 9.914 18.719 -10.492 1 98.56 275 ILE B O 1
ATOM 4722 N N . THR B 1 276 ? 11.922 19.5 -9.883 1 98.69 276 THR B N 1
ATOM 4723 C CA . THR B 1 276 ? 11.398 20.703 -9.25 1 98.69 276 THR B CA 1
ATOM 4724 C C . THR B 1 276 ? 10.594 21.531 -10.25 1 98.69 276 THR B C 1
ATOM 4726 O O . THR B 1 276 ? 9.461 21.922 -9.977 1 98.69 276 THR B O 1
ATOM 4729 N N . THR B 1 277 ? 11.156 21.734 -11.383 1 98.31 277 THR B N 1
ATOM 4730 C CA . THR B 1 277 ? 10.516 22.547 -12.422 1 98.31 277 THR B CA 1
ATOM 4731 C C . THR B 1 277 ? 9.227 21.891 -12.898 1 98.31 277 THR B C 1
ATOM 4733 O O . THR B 1 277 ? 8.203 22.547 -13.055 1 98.31 277 THR B O 1
ATOM 4736 N N . TYR B 1 278 ? 9.32 20.594 -13.109 1 98.12 278 TYR B N 1
ATOM 4737 C CA . TYR B 1 278 ? 8.148 19.875 -13.578 1 98.12 278 TYR B CA 1
ATOM 4738 C C . TYR B 1 278 ? 7.008 19.969 -12.57 1 98.12 278 TYR B C 1
ATOM 4740 O O . TYR B 1 278 ? 5.863 20.25 -12.938 1 98.12 278 TYR B O 1
ATOM 4748 N N . LEU B 1 279 ? 7.332 19.766 -11.297 1 98.38 279 LEU B N 1
ATOM 4749 C CA . LEU B 1 279 ? 6.312 19.781 -10.258 1 98.38 279 LEU B CA 1
ATOM 4750 C C . LEU B 1 279 ? 5.699 21.172 -10.125 1 98.38 279 LEU B C 1
ATOM 4752 O O . LEU B 1 279 ? 4.48 21.312 -10.008 1 98.38 279 LEU B O 1
ATOM 4756 N N . LEU B 1 280 ? 6.492 22.156 -10.195 1 98.12 280 LEU B N 1
ATOM 4757 C CA . LEU B 1 280 ? 6.012 23.516 -10.039 1 98.12 280 LEU B CA 1
ATOM 4758 C C . LEU B 1 280 ? 5.078 23.906 -11.188 1 98.12 280 LEU B C 1
ATOM 4760 O O . LEU B 1 280 ? 4.234 24.797 -11.031 1 98.12 280 LEU B O 1
ATOM 4764 N N . ASN B 1 281 ? 5.176 23.172 -12.281 1 97 281 ASN B N 1
ATOM 4765 C CA . ASN B 1 281 ? 4.371 23.516 -13.453 1 97 281 ASN B CA 1
ATOM 4766 C C . ASN B 1 281 ? 3.246 22.516 -13.672 1 97 281 ASN B C 1
ATOM 4768 O O . ASN B 1 281 ? 2.555 22.547 -14.688 1 97 281 ASN B O 1
ATOM 4772 N N . LEU B 1 282 ? 3.109 21.625 -12.781 1 95 282 LEU B N 1
ATOM 4773 C CA . LEU B 1 282 ? 2.174 20.516 -12.945 1 95 282 LEU B CA 1
ATOM 4774 C C . LEU B 1 282 ? 0.738 21.031 -13.016 1 95 282 LEU B C 1
ATOM 4776 O O . LEU B 1 282 ? -0.105 20.422 -13.68 1 95 282 LEU B O 1
ATOM 4780 N N . ASN B 1 283 ? 0.465 22.141 -12.406 1 89.88 283 ASN B N 1
ATOM 4781 C CA . ASN B 1 283 ? -0.889 22.672 -12.344 1 89.88 283 ASN B CA 1
ATOM 4782 C C . ASN B 1 283 ? -1.33 23.25 -13.688 1 89.88 283 ASN B C 1
ATOM 4784 O O . ASN B 1 283 ? -2.498 23.594 -13.859 1 89.88 283 ASN B O 1
ATOM 4788 N N . GLN B 1 284 ? -0.509 23.25 -14.609 1 91.56 284 GLN B N 1
ATOM 4789 C CA . GLN B 1 284 ? -0.836 23.734 -15.945 1 91.56 284 GLN B CA 1
ATOM 4790 C C . GLN B 1 284 ? -1.441 22.625 -16.797 1 91.56 284 GLN B C 1
ATOM 4792 O O . GLN B 1 284 ? -2.004 22.891 -17.859 1 91.56 284 GLN B O 1
ATOM 4797 N N . ASP B 1 285 ? -1.354 21.469 -16.328 1 92.31 285 ASP B N 1
ATOM 4798 C CA . ASP B 1 285 ? -1.872 20.312 -17.031 1 92.31 285 ASP B CA 1
ATOM 4799 C C . ASP B 1 285 ? -3.098 19.734 -16.328 1 92.31 285 ASP B C 1
ATOM 4801 O O . ASP B 1 285 ? -2.982 19.156 -15.25 1 92.31 285 ASP B O 1
ATOM 4805 N N . LYS B 1 286 ? -4.133 19.75 -16.984 1 91.69 286 LYS B N 1
ATOM 4806 C CA . LYS B 1 286 ? -5.41 19.297 -16.438 1 91.69 286 LYS B CA 1
ATOM 4807 C C . LYS B 1 286 ? -5.359 17.828 -16.047 1 91.69 286 LYS B C 1
ATOM 4809 O O . LYS B 1 286 ? -5.98 17.422 -15.062 1 91.69 286 LYS B O 1
ATOM 4814 N N . LYS B 1 287 ? -4.645 17.141 -16.797 1 93 287 LYS B N 1
ATOM 4815 C CA . LYS B 1 287 ? -4.539 15.711 -16.5 1 93 287 LYS B CA 1
ATOM 4816 C C . LYS B 1 287 ? -3.967 15.469 -15.109 1 93 287 LYS B C 1
ATOM 4818 O O . LYS B 1 287 ? -4.449 14.609 -14.375 1 93 287 LYS B O 1
ATOM 4823 N N . TRP B 1 288 ? -2.99 16.234 -14.805 1 94.94 288 TRP B N 1
ATOM 4824 C CA . TRP B 1 288 ? -2.371 16.094 -13.492 1 94.94 288 TRP B CA 1
ATOM 4825 C C . TRP B 1 288 ? -3.293 16.625 -12.398 1 94.94 288 TRP B C 1
ATOM 4827 O O . TRP B 1 288 ? -3.393 16.031 -11.32 1 94.94 288 TRP B O 1
ATOM 4837 N N . ILE B 1 289 ? -3.912 17.672 -12.648 1 93.75 289 ILE B N 1
ATOM 4838 C CA . ILE B 1 289 ? -4.855 18.234 -11.688 1 93.75 289 ILE B CA 1
ATOM 4839 C C . ILE B 1 289 ? -5.91 17.188 -11.336 1 93.75 289 ILE B C 1
ATOM 4841 O O . ILE B 1 289 ? -6.195 16.953 -10.156 1 93.75 289 ILE B O 1
ATOM 4845 N N . ASP B 1 290 ? -6.371 16.547 -12.289 1 93.88 290 ASP B N 1
ATOM 4846 C CA . ASP B 1 290 ? -7.406 15.539 -12.102 1 93.88 290 ASP B CA 1
ATOM 4847 C C . ASP B 1 290 ? -6.879 14.352 -11.312 1 93.88 290 ASP B C 1
ATOM 4849 O O . ASP B 1 290 ? -7.602 13.758 -10.516 1 93.88 290 ASP B O 1
ATOM 4853 N N . ARG B 1 291 ? -5.672 14.039 -11.484 1 94.25 291 ARG B N 1
ATOM 4854 C CA . ARG B 1 291 ? -5.082 12.859 -10.852 1 94.25 291 ARG B CA 1
ATOM 4855 C C . ARG B 1 291 ? -4.781 13.125 -9.383 1 94.25 291 ARG B C 1
ATOM 4857 O O . ARG B 1 291 ? -4.859 12.211 -8.555 1 94.25 291 ARG B O 1
ATOM 4864 N N . PHE B 1 292 ? -4.473 14.352 -9.102 1 96.25 292 PHE B N 1
ATOM 4865 C CA . PHE B 1 292 ? -4.109 14.688 -7.73 1 96.25 292 PHE B CA 1
ATOM 4866 C C . PHE B 1 292 ? -5.332 15.164 -6.945 1 96.25 292 PHE B C 1
ATOM 4868 O O . PHE B 1 292 ? -5.32 15.172 -5.715 1 96.25 292 PHE B O 1
ATOM 4875 N N . ALA B 1 293 ? -6.406 15.469 -7.594 1 94.44 293 ALA B N 1
ATOM 4876 C CA . ALA B 1 293 ? -7.582 16.094 -7.004 1 94.44 293 ALA B CA 1
ATOM 4877 C C . ALA B 1 293 ? -8.203 15.195 -5.934 1 94.44 293 ALA B C 1
ATOM 4879 O O . ALA B 1 293 ? -8.586 15.672 -4.863 1 94.44 293 ALA B O 1
ATOM 4880 N N . PRO B 1 294 ? -8.25 13.922 -6.168 1 93.56 294 PRO B N 1
ATOM 4881 C CA . PRO B 1 294 ? -8.867 13.055 -5.168 1 93.56 294 PRO B CA 1
ATOM 4882 C C . PRO B 1 294 ? -8.148 13.086 -3.822 1 93.56 294 PRO B C 1
ATOM 4884 O O . PRO B 1 294 ? -8.727 12.719 -2.795 1 93.56 294 PRO B O 1
ATOM 4887 N N . PHE B 1 295 ? -6.984 13.562 -3.838 1 96.31 295 PHE B N 1
ATOM 4888 C CA . PHE B 1 295 ? -6.188 13.555 -2.617 1 96.31 295 PHE B CA 1
ATOM 4889 C C . PHE B 1 295 ? -6.133 14.945 -1.998 1 96.31 295 PHE B C 1
ATOM 4891 O O . PHE B 1 295 ? -5.402 15.172 -1.031 1 96.31 295 PHE B O 1
ATOM 4898 N N . GLY B 1 296 ? -6.754 15.891 -2.629 1 95.69 296 GLY B N 1
ATOM 4899 C CA . GLY B 1 296 ? -6.797 17.25 -2.111 1 95.69 296 GLY B CA 1
ATOM 4900 C C . GLY B 1 296 ? -5.578 18.078 -2.486 1 95.69 296 GLY B C 1
ATOM 4901 O O . GLY B 1 296 ? -5.348 19.141 -1.921 1 95.69 296 GLY B O 1
ATOM 4902 N N . VAL B 1 297 ? -4.785 17.531 -3.334 1 97.62 297 VAL B N 1
ATOM 4903 C CA . VAL B 1 297 ? -3.617 18.266 -3.801 1 97.62 297 VAL B CA 1
ATOM 4904 C C . VAL B 1 297 ? -4.023 19.219 -4.93 1 97.62 297 VAL B C 1
ATOM 4906 O O . VAL B 1 297 ? -4.555 18.781 -5.949 1 97.62 297 VAL B O 1
ATOM 4909 N N . ILE B 1 298 ? -3.754 20.391 -4.77 1 95.5 298 ILE B N 1
ATOM 4910 C CA . ILE B 1 298 ? -4.156 21.375 -5.773 1 95.5 298 ILE B CA 1
ATOM 4911 C C . ILE B 1 298 ? -2.961 21.734 -6.656 1 95.5 298 ILE B C 1
ATOM 4913 O O . ILE B 1 298 ? -3.121 22.344 -7.711 1 95.5 298 ILE B O 1
ATOM 4917 N N . GLY B 1 299 ? -1.831 21.344 -6.223 1 96.44 299 GLY B N 1
ATOM 4918 C CA . GLY B 1 299 ? -0.605 21.562 -6.973 1 96.44 299 GLY B CA 1
ATOM 4919 C C . GLY B 1 299 ? 0.644 21.469 -6.121 1 96.44 299 GLY B C 1
ATOM 4920 O O . GLY B 1 299 ? 0.632 20.844 -5.059 1 96.44 299 GLY B O 1
ATOM 4921 N N . PHE B 1 300 ? 1.7 22.016 -6.738 1 98.31 300 PHE B N 1
ATOM 4922 C CA . PHE B 1 300 ? 2.988 22.094 -6.062 1 98.31 300 PHE B CA 1
ATOM 4923 C C . PHE B 1 300 ? 3.502 23.531 -6.051 1 98.31 300 PHE B C 1
ATOM 4925 O O . PHE B 1 300 ? 3.268 24.281 -6.996 1 98.31 300 PHE B O 1
ATOM 4932 N N . THR B 1 301 ? 4.086 23.859 -4.953 1 97.94 301 THR B N 1
ATOM 4933 C CA . THR B 1 301 ? 4.555 25.234 -4.797 1 97.94 301 THR B CA 1
ATOM 4934 C C . THR B 1 301 ? 5.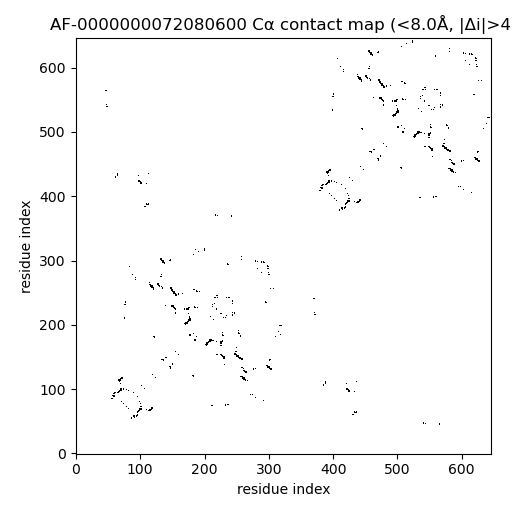938 25.25 -4.152 1 97.94 301 THR B C 1
ATOM 4936 O O . THR B 1 301 ? 6.461 24.219 -3.746 1 97.94 301 THR B O 1
ATOM 4939 N N . LYS B 1 302 ? 6.484 26.391 -4.105 1 97.75 302 LYS B N 1
ATOM 4940 C CA . LYS B 1 302 ? 7.84 26.547 -3.594 1 97.75 302 LYS B CA 1
ATOM 4941 C C . LYS B 1 302 ? 7.914 26.203 -2.109 1 97.75 302 LYS B C 1
ATOM 4943 O O . LYS B 1 302 ? 6.957 26.438 -1.366 1 97.75 302 LYS B O 1
ATOM 4948 N N . ASN B 1 303 ? 9.031 25.625 -1.792 1 97.88 303 ASN B N 1
ATOM 4949 C CA . ASN B 1 303 ? 9.367 25.297 -0.413 1 97.88 303 ASN B CA 1
ATOM 4950 C C . ASN B 1 303 ? 10.719 25.859 -0.013 1 97.88 303 ASN B C 1
ATOM 4952 O O . ASN B 1 303 ? 11.57 26.125 -0.87 1 97.88 303 ASN B O 1
ATOM 4956 N N . PHE B 1 304 ? 10.812 26.172 1.323 1 95.38 304 PHE B N 1
ATOM 4957 C CA . PHE B 1 304 ? 12.023 26.812 1.824 1 95.38 304 PHE B CA 1
ATOM 4958 C C . PHE B 1 304 ? 12.453 26.203 3.152 1 95.38 304 PHE B C 1
ATOM 4960 O O . PHE B 1 304 ? 11.609 25.828 3.975 1 95.38 304 PHE B O 1
ATOM 4967 N N . GLU B 1 305 ? 13.773 26.172 3.328 1 94.88 305 GLU B N 1
ATOM 4968 C CA . GLU B 1 305 ? 14.336 25.641 4.566 1 94.88 305 GLU B CA 1
ATOM 4969 C C . GLU B 1 305 ? 13.852 26.422 5.777 1 94.88 305 GLU B C 1
ATOM 4971 O O . GLU B 1 305 ? 13.664 25.859 6.859 1 94.88 305 GLU B O 1
ATOM 4976 N N . LYS B 1 306 ? 13.578 27.625 5.66 1 93.5 306 LYS B N 1
ATOM 4977 C CA . LYS B 1 306 ? 13.227 28.531 6.758 1 93.5 306 LYS B CA 1
ATOM 4978 C C . LYS B 1 306 ? 11.891 28.125 7.379 1 93.5 306 LYS B C 1
ATOM 4980 O O . LYS B 1 306 ? 11.609 28.453 8.531 1 93.5 306 LYS B O 1
ATOM 4985 N N . LEU B 1 307 ? 11.102 27.438 6.629 1 93.38 307 LEU B N 1
ATOM 4986 C CA . LEU B 1 307 ? 9.781 27.062 7.113 1 93.38 307 LEU B CA 1
ATOM 4987 C C . LEU B 1 307 ? 9.891 26 8.203 1 93.38 307 LEU B C 1
ATOM 4989 O O . LEU B 1 307 ? 8.93 25.766 8.945 1 93.38 307 LEU B O 1
ATOM 4993 N N . TYR B 1 308 ? 11.039 25.422 8.336 1 92.56 308 TYR B N 1
ATOM 4994 C CA . TYR B 1 308 ? 11.195 24.328 9.281 1 92.56 308 TYR B CA 1
ATOM 4995 C C . TYR B 1 308 ? 11.906 24.797 10.547 1 92.56 308 TYR B C 1
ATOM 4997 O O . TYR B 1 308 ? 12.203 23.984 11.43 1 92.56 308 TYR B O 1
ATOM 5005 N N . ASN B 1 309 ? 12.289 26 10.633 1 83 309 ASN B N 1
ATOM 5006 C CA . ASN B 1 309 ? 12.875 26.547 11.852 1 83 309 ASN B CA 1
ATOM 5007 C C . ASN B 1 309 ? 11.828 26.75 12.938 1 83 309 ASN B C 1
ATOM 5009 O O . ASN B 1 309 ? 10.984 27.641 12.836 1 83 309 ASN B O 1
ATOM 5013 N N . PHE B 1 310 ? 11.742 25.797 13.82 1 67.31 310 PHE B N 1
ATOM 5014 C CA . PHE B 1 310 ? 10.711 25.75 14.852 1 67.31 310 PHE B CA 1
ATOM 5015 C C . PHE B 1 310 ? 11.086 26.641 16.031 1 67.31 310 PHE B C 1
ATOM 5017 O O . PHE B 1 310 ? 10.398 26.641 17.047 1 67.31 310 PHE B O 1
ATOM 5024 N N . ASP B 1 311 ? 12.234 27.203 16.141 1 58.16 311 ASP B N 1
ATOM 5025 C CA . ASP B 1 311 ? 12.656 27.969 17.312 1 58.16 311 ASP B CA 1
ATOM 5026 C C . ASP B 1 311 ? 11.477 28.703 17.938 1 58.16 311 ASP B C 1
ATOM 5028 O O . ASP B 1 311 ? 11.422 28.859 19.156 1 58.16 311 ASP B O 1
ATOM 5032 N N . GLY B 1 312 ? 10.602 29.25 17.266 1 48.94 312 GLY B N 1
ATOM 5033 C CA . GLY B 1 312 ? 9.633 30.078 17.969 1 48.94 312 GLY B CA 1
ATOM 5034 C C . GLY B 1 312 ? 8.469 29.281 18.531 1 48.94 312 GLY B C 1
ATOM 5035 O O . GLY B 1 312 ? 7.559 29.844 19.141 1 48.94 312 GLY B O 1
ATOM 5036 N N . ILE B 1 313 ? 8.266 28.078 18.094 1 51.38 313 ILE B N 1
ATOM 5037 C CA . ILE B 1 313 ? 7.078 27.406 18.609 1 51.38 313 ILE B CA 1
ATOM 5038 C C . ILE B 1 313 ? 7.398 26.75 19.953 1 51.38 313 ILE B C 1
ATOM 5040 O O . ILE B 1 313 ? 8.25 25.875 20.031 1 51.38 313 ILE B O 1
ATOM 5044 N N . LYS B 1 314 ? 7.312 27.453 21.031 1 47.88 314 LYS B N 1
ATOM 5045 C CA . LYS B 1 314 ? 7.461 26.953 22.406 1 47.88 314 LYS B CA 1
ATOM 5046 C C . LYS B 1 314 ? 6.754 25.625 22.578 1 47.88 314 LYS B C 1
ATOM 5048 O O . LYS B 1 314 ? 5.555 25.5 22.312 1 47.88 314 LYS B O 1
ATOM 5053 N N . SER B 1 315 ? 7.477 24.5 22.406 1 51.47 315 SER B N 1
ATOM 5054 C CA . SER B 1 315 ? 6.961 23.156 22.688 1 51.47 315 SER B CA 1
ATOM 5055 C C . SER B 1 315 ? 6.242 23.109 24.031 1 51.47 315 SER B C 1
ATOM 5057 O O . SER B 1 315 ? 6.824 23.438 25.062 1 51.47 315 SER B O 1
ATOM 5059 N N . VAL B 1 316 ? 5 23.344 24.094 1 47.97 316 VAL B N 1
ATOM 5060 C CA . VAL B 1 316 ? 4.312 23.109 25.344 1 47.97 316 VAL B CA 1
ATOM 5061 C C . VAL B 1 316 ? 4.457 21.641 25.75 1 47.97 316 VAL B C 1
ATOM 5063 O O . VAL B 1 316 ? 4.359 20.75 24.891 1 47.97 316 VAL B O 1
ATOM 5066 N N . ILE B 1 317 ? 4.992 21.438 26.938 1 48.56 317 ILE B N 1
ATOM 5067 C CA . ILE B 1 317 ? 5.141 20.125 27.562 1 48.56 317 ILE B CA 1
ATOM 5068 C C . ILE B 1 317 ? 3.855 19.312 27.375 1 48.56 317 ILE B C 1
ATOM 5070 O O . ILE B 1 317 ? 2.775 19.75 27.781 1 48.56 317 ILE B O 1
ATOM 5074 N N . THR B 1 318 ? 3.74 18.438 26.453 1 52.41 318 THR B N 1
ATOM 5075 C CA . THR B 1 318 ? 2.572 17.641 26.109 1 52.41 318 THR B CA 1
ATOM 5076 C C . THR B 1 318 ? 2.334 16.562 27.156 1 52.41 318 THR B C 1
ATOM 5078 O O . THR B 1 318 ? 1.283 15.914 27.172 1 52.41 318 THR B O 1
ATOM 5081 N N . SER B 1 319 ? 3.422 16.062 28.047 1 48.09 319 SER B N 1
ATOM 5082 C CA . SER B 1 319 ? 3.229 15.031 29.062 1 48.09 319 SER B CA 1
ATOM 5083 C C . SER B 1 319 ? 3.234 15.617 30.469 1 48.09 319 SER B C 1
ATOM 5085 O O . SER B 1 319 ? 4.086 16.453 30.797 1 48.09 319 SER B O 1
ATOM 5087 N N . VAL B 1 320 ? 2.189 15.922 31.109 1 42.5 320 VAL B N 1
ATOM 5088 C CA . VAL B 1 320 ? 2.26 16.25 32.531 1 42.5 320 VAL B CA 1
ATOM 5089 C C . VAL B 1 320 ? 2.449 14.977 33.344 1 42.5 320 VAL B C 1
ATOM 5091 O O . VAL B 1 320 ? 1.748 13.984 33.156 1 42.5 320 VAL B O 1
ATOM 5094 N N . PRO B 1 321 ? 3.586 14.914 34.125 1 35.44 321 PRO B N 1
ATOM 5095 C CA . PRO B 1 321 ? 3.701 13.805 35.062 1 35.44 321 PRO B CA 1
ATOM 5096 C C . PRO B 1 321 ? 2.475 13.664 35.969 1 35.44 321 PRO B C 1
ATOM 5098 O O . PRO B 1 321 ? 1.845 14.664 36.312 1 35.44 321 PRO B O 1
ATOM 5101 N N . TYR B 1 322 ? 1.767 12.531 35.812 1 33.97 322 TYR B N 1
ATOM 5102 C CA . TYR B 1 322 ? 0.768 12.203 36.844 1 33.97 322 TYR B CA 1
ATOM 5103 C C . TYR B 1 322 ? 1.331 12.391 38.25 1 33.97 322 TYR B C 1
ATOM 5105 O O . TYR B 1 322 ? 2.297 11.727 38.625 1 33.97 322 TYR B O 1
ATOM 5113 N N . TYR B 1 323 ? 1.375 13.516 38.781 1 30.23 323 TYR B N 1
ATOM 5114 C CA . TYR B 1 323 ? 1.55 13.508 40.25 1 30.23 323 TYR B CA 1
ATOM 5115 C C . TYR B 1 323 ? 0.281 13.031 40.938 1 30.23 323 TYR B C 1
ATOM 5117 O O . TYR B 1 323 ? -0.829 13.344 40.5 1 30.23 323 TYR B O 1
#

Sequence (646 aa):
MIAYDDVSGHNKARQCKIRQDEAKQSRQSEARQDKAGQSKDTQELSNVAVPRKYPPLSTPVLNERPLVLTTHLVPSLPINLFEVFVEAIEVATEKPVVLLYEPRSDRPIAKEVADIAILPANREWEDGKLLPVSFSFEHHLNKDNSSCVYADVIVASDRAQHVQDIIDFRGHRCSLPDRKKNTGAATLLFNYLYTKGENPAFFGNILDADTQVATLQMVAGKQAEIGILESPVIKCHKNTLPGIDSLHILTSLGPLPPYRIMVRKTFSDILAKKITTYLLNLNQDKKWIDRFAPFGVIGFTKNFEKLYNFDGIKSVITSVPYYMIAYDDVSGHNKARQCKIRQDEAKQSRQSEARQDKAGQSKDTQELSNVAVPRKYPPLSTPVLNERPLVLTTHLVPSLPINLFEVFVEAIEVATEKPVVLLYEPRSDRPIAKEVADIAILPANREWEDGKLLPVSFSFEHHLNKDNSSCVYADVIVASDRAQHVQDIIDFRGHRCSLPDRKKNTGAATLLFNYLYTKGENPAFFGNILDADTQVATLQMVAGKQAEIGILESPVIKCHKNTLPGIDSLHILTSLGPLPPYRIMVRKTFSDILAKKITTYLLNLNQDKKWIDRFAPFGVIGFTKNFEKLYNFDGIKSVITSVPYY

Solvent-accessible surface area (backbone atoms only — not comparable to full-atom values): 36620 Å² total; per-residue (Å²): 137,88,80,81,79,85,85,74,87,79,77,78,82,75,73,87,72,72,78,84,66,68,81,70,63,68,78,67,66,71,72,67,66,83,73,74,66,74,72,66,72,62,64,67,69,66,79,35,63,64,75,83,77,74,77,79,89,47,83,42,53,75,92,48,66,45,45,28,34,33,37,58,44,32,69,37,42,55,68,66,60,52,52,53,48,39,42,51,46,16,55,43,65,46,37,32,58,44,38,39,55,38,62,59,85,87,58,75,78,55,45,97,58,50,40,31,40,36,30,46,59,78,54,82,53,92,64,38,41,78,46,61,34,24,55,11,47,71,48,91,85,42,78,80,54,44,23,48,37,44,22,32,31,36,27,28,41,88,50,43,82,80,48,90,50,80,72,73,44,59,54,33,36,32,22,28,23,55,67,86,38,79,57,48,42,37,43,52,50,51,47,51,38,40,75,70,74,44,57,62,72,42,41,58,38,77,41,80,23,96,34,48,50,44,22,54,27,30,21,50,52,61,74,15,56,30,27,41,28,51,40,59,40,54,48,49,33,55,88,71,43,78,49,50,81,41,49,33,75,77,48,73,47,75,75,38,48,34,53,39,34,28,30,29,65,86,49,55,65,67,54,51,49,37,39,44,55,43,44,56,49,38,63,78,36,66,69,51,40,62,69,34,41,69,46,32,34,68,38,38,27,69,42,61,77,72,60,66,63,54,84,79,62,75,69,60,70,73,74,67,80,86,122,136,83,78,79,73,81,81,69,81,84,72,69,85,73,68,80,76,68,70,79,66,64,71,70,61,66,73,63,63,70,71,68,57,81,72,70,64,73,68,65,71,60,62,67,69,66,80,35,63,62,74,85,78,75,78,79,86,48,82,42,52,73,92,47,66,45,45,29,35,32,37,59,47,32,72,35,42,54,67,66,61,51,52,54,50,40,42,52,46,15,54,45,64,47,37,33,59,45,38,37,55,39,62,59,85,88,58,74,78,56,46,97,58,51,40,30,39,36,32,46,59,76,55,83,53,91,65,38,41,78,46,60,34,24,55,12,46,70,49,91,87,42,77,80,54,45,24,48,37,44,24,32,32,36,26,28,40,90,50,46,82,77,47,90,49,80,73,73,43,60,53,34,36,30,23,28,24,55,67,84,38,81,55,47,43,37,42,51,49,51,47,52,38,41,74,72,73,44,57,64,72,43,40,59,38,78,42,82,23,93,36,46,50,44,22,54,28,31,23,50,52,61,75,15,56,29,28,39,29,51,41,60,38,54,48,49,34,54,87,72,43,79,50,50,83,41,49,32,75,77,48,73,48,78,77,37,49,35,51,39,35,28,31,29,65,86,51,57,65,66,54,51,49,36,39,46,55,44,43,56,49,38,62,77,35,65,68,52,42,61,68,34,42,70,45,33,32,69,38,36,26,68,42,62,79,72,60,67,64,54,85,80,61,74,71,64,71,72,74,68,80,86,122

Secondary structure (DSSP, 8-state):
-----------GGG-TTSGGGGGGSGGGSGGG---------------------PPP-----TTSPPEEEEES-TTTS-HHHHHHHHHHHHHHHSS-EEEEE---TTPPP-TTT-SEEEE-TT---TTEEE-SEEEEE--TT-TT--S-EEEEEEEEHHHHTT--SGGGGTTSEEEEE-TT-SSSHHHHHHHHHHHTT--GGGSSEEEEESSHHHHHHHHHTTS-SEEEEEHHHHHHTTTTSTTGGGEEEEEEEEEEPPPEEEEETTS-HHHHHHHHHHHHTGGG-HHHHHHHGGGTEEEEEE--GGGG--TTS----S-----/---------TTGGGGGGGGGGSGGGGGGGTT---------------------PPPP------SSPPEEEEES-TTTS-HHHHHHHHHHHHHHHSS-EEEEE---TTPPP-TTT-SEEEE-TT---TTEEE-SEEEEE--TT-TT--S-EEEEEEEEHHHHTT--SGGGGTTSEEEEE-TT-SSSHHHHHHHHHHHTT--GGGSSEEEEESSHHHHHHHHHTTS-SEEEEEHHHHHHTTTTSTTGGGEEEEEEEEEEPPPEEEEETTS-HHHHHHHHHHHHTGGG-HHHHHHHGGGTEEEEEE--GGGG--TTS----------

pLDDT: mean 80.08, std 25.7, range [20.08, 98.69]

Organism: Apis cerana cerana (NCBI:txid94128)

Foldseek 3Di:
DPPPPCPDDPPDDPPDPPDPPPPPPPPPPPPPDDCPVPPPVVVVPPCPPDPDDDDQPADADAPDDAAEEEEQQPPLFPVLLVVLVQSLLCVLQSGHYDYDDDPANPDADDPPRHFKYWYALQDDDPQKDFQFKFFFFDDPVPPVSDQWWKKFKKFFQVCVVVDQAPLVQFAFEEEEEPLVTLFFFLQQVQVVCVVVVHALNRYNHYHYDPHQVRRLVCRLVPVTGMYMHIPLSLLNCVPPDPRSVRMDGNDMTDTGAHTTIIGGPPHDPVSSVSSSVSQQCQLVDVVSCVSNVSSRTRGMDTHDPVRSPCVVSPRRPNDDPPD/DPPPPCPPDDPPDPPDPPPPPPPVPPPPPPPPPPCVVPPPVVVVPPCPPDPDDDDQPADADAPDDAAEEEEQQPPLFPVLLVVLVQSLLCRLQSGHYDYDDDPANPDADDPPRHFKYWYALQDDDPQKDFQFKFFFFDDPVCPVSDQWWKKFKKFFQVCVVVDQAPLVQFAFEEEEEPLVTLFFFLQQVQVVCVVVVHALNRYNHYHYDPHQVRRLVCRLVPVTGMYMHIPLSLLNCVPPDPSSVRMDGNDMTDTGAHTTIIGGPPHDPVSSVSSSVSQQCQLVDVVSCVSNVSSRTRGMDTHDPVRSPCVVSPRRPNDDPPD

Nearest PDB structures (foldseek):
  6x8w-assembly1_A  TM=6.934E-01  e=1.039E-15  Chrysiogenes arsenatis
  3quj-assembly1_B  TM=7.315E-01  e=9.121E-14  Escherichia coli UTI89
  6x6b-assembly1_A  TM=6.962E-01  e=8.564E-14  Chrysiogenes arsenatis
  3quj-assembly2_D  TM=7.367E-01  e=2.663E-13  Escherichia coli UTI89
  3quj-assembly2_C  TM=7.246E-01  e=9.395E-13  Escherichia coli UTI89

Radius of gyration: 33.47 Å; Cα contacts (8 Å, |Δi|>4): 1155; chains: 2; bounding box: 98×149×82 Å